Protein AF-A0A449IK09-F1 (afdb_monomer)

Foldseek 3Di:
DDPVVLLVVLCVLQVVVPQPDDLLNSLVSLLVVLVCLLPDDDDLVCLVVLLVVLVSSLVSLVVCLVPPPHDPSSNVSSVLSNQSSVLSNVVSVVDNPSSVVSSCVSVVPDDDDDDDDDDDDPPDPQQCALLNLLVVCCVVCVVVDDPVVSVVLVVLSVLLCVLLPRHRQQPDDLVSLLSSLVVVVVPDQLVVSQVSLVSVVVSQVVCCVVVVHVDDNSPPSGDPPRPDDPAAADDLVLLLLLLVLLVPDDLLDLLSQLLVCCQLQVDDLLQSQQAKLVQFDQDPVRWTWGFRDQPDPPRDDPDRLLTATATDADCQSNDHVVSNVVNSVVQCVVPDPIGGSHPDGSVVSQCCQAVPSSCVSCPVNDDPNHGSSSSSVNVLVLCVVVVPDPQLNCRSNSHDPPDCCCNPPNPGDDNVVNNVSSNVSRVPSD

pLDDT: mean 85.85, std 14.11, range [27.89, 98.06]

Organism: Pseudomonas fragi (NCBI:txid296)

Structure (mmCIF, N/CA/C/O backbone):
data_AF-A0A449IK09-F1
#
_entry.id   AF-A0A449IK09-F1
#
loop_
_atom_site.group_PDB
_atom_site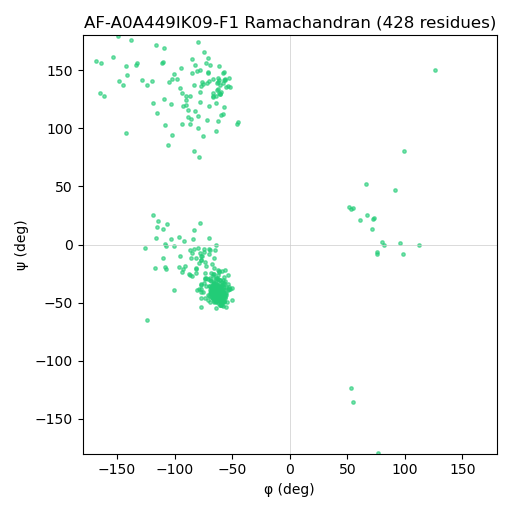.id
_atom_site.type_symbol
_atom_site.label_atom_id
_atom_site.label_alt_id
_atom_site.label_comp_id
_atom_site.label_asym_id
_atom_site.label_entity_id
_atom_site.label_seq_id
_atom_site.pdbx_PDB_ins_code
_atom_site.Cartn_x
_atom_site.Cartn_y
_atom_site.Cartn_z
_atom_site.occupancy
_atom_site.B_iso_or_equiv
_atom_site.auth_seq_id
_atom_site.auth_comp_id
_atom_site.auth_asym_id
_atom_site.auth_atom_id
_atom_site.pdbx_PDB_model_num
ATOM 1 N N . MET A 1 1 ? -5.049 17.012 -58.381 1.00 49.75 1 MET A N 1
ATOM 2 C CA . MET A 1 1 ? -3.719 16.396 -58.557 1.00 49.75 1 MET A CA 1
ATOM 3 C C . MET A 1 1 ? -3.849 14.930 -58.209 1.00 49.75 1 MET A C 1
ATOM 5 O O . MET A 1 1 ? -4.505 14.629 -57.221 1.00 49.75 1 MET A O 1
ATOM 9 N N . ASP A 1 2 ? -3.333 14.057 -59.067 1.00 63.59 2 ASP A N 1
ATOM 10 C CA . ASP A 1 2 ? -3.403 12.601 -58.916 1.00 63.59 2 ASP A CA 1
ATOM 11 C C . ASP A 1 2 ? -2.574 12.143 -57.697 1.00 63.59 2 ASP A C 1
ATOM 13 O O . ASP A 1 2 ? -1.515 12.715 -57.425 1.00 63.59 2 ASP A O 1
ATOM 17 N N . ALA A 1 3 ? -3.037 11.140 -56.945 1.00 62.75 3 ALA A N 1
ATOM 18 C CA . ALA A 1 3 ? -2.349 10.637 -55.746 1.00 62.75 3 ALA A CA 1
ATOM 19 C C . ALA A 1 3 ? -0.928 10.143 -56.079 1.00 62.75 3 ALA A C 1
ATOM 21 O O . ALA A 1 3 ? 0.019 10.380 -55.328 1.00 62.75 3 ALA A O 1
ATOM 22 N N . SER A 1 4 ? -0.757 9.574 -57.278 1.00 69.81 4 SER A N 1
ATOM 23 C CA . SER A 1 4 ? 0.544 9.153 -57.803 1.00 69.81 4 SER A CA 1
ATOM 24 C C . SER A 1 4 ? 1.531 10.314 -57.989 1.00 69.81 4 SER A C 1
ATOM 26 O O . SER A 1 4 ? 2.740 10.107 -57.893 1.00 69.81 4 SER A O 1
ATOM 28 N N . GLN A 1 5 ? 1.046 11.530 -58.255 1.00 73.12 5 GLN A N 1
ATOM 29 C CA . GLN A 1 5 ? 1.897 12.703 -58.462 1.00 73.12 5 GLN A CA 1
ATOM 30 C C . GLN A 1 5 ? 2.433 13.249 -57.129 1.00 73.12 5 GLN A C 1
ATOM 32 O O . GLN A 1 5 ? 3.619 13.555 -57.027 1.00 73.12 5 GLN A O 1
ATOM 37 N N . ARG A 1 6 ? 1.596 13.283 -56.083 1.00 76.31 6 ARG A N 1
ATOM 38 C CA . ARG A 1 6 ? 1.982 13.745 -54.733 1.00 76.31 6 ARG A CA 1
ATOM 39 C C . ARG A 1 6 ? 3.016 12.833 -54.066 1.00 76.31 6 ARG A C 1
ATOM 41 O O . ARG A 1 6 ? 3.939 13.312 -53.402 1.00 76.31 6 ARG A O 1
ATOM 48 N N . LEU A 1 7 ? 2.897 11.520 -54.276 1.00 79.75 7 LEU A N 1
ATOM 49 C CA . LEU A 1 7 ? 3.901 10.553 -53.828 1.00 79.75 7 LEU A CA 1
ATOM 50 C C . LEU A 1 7 ? 5.232 10.772 -54.554 1.00 79.75 7 LEU A C 1
ATOM 52 O O . LEU A 1 7 ? 6.268 10.844 -53.901 1.00 79.75 7 LEU A O 1
ATOM 56 N N . ALA A 1 8 ? 5.214 10.965 -55.877 1.00 76.19 8 ALA A N 1
ATOM 57 C CA . ALA A 1 8 ? 6.423 11.240 -56.657 1.00 76.19 8 ALA A CA 1
ATOM 58 C C . ALA A 1 8 ? 7.124 12.547 -56.236 1.00 76.19 8 ALA A C 1
ATOM 60 O O . ALA A 1 8 ? 8.353 12.601 -56.196 1.00 76.19 8 ALA A O 1
ATOM 61 N N . GLU A 1 9 ? 6.359 13.585 -55.894 1.00 78.81 9 GLU A N 1
ATOM 62 C CA . GLU A 1 9 ? 6.883 14.844 -55.350 1.00 78.81 9 GLU A CA 1
ATOM 63 C C . GLU A 1 9 ? 7.523 14.637 -53.970 1.00 78.81 9 GLU A C 1
ATOM 65 O O . GLU A 1 9 ? 8.634 15.107 -53.739 1.00 78.81 9 GLU A O 1
ATOM 70 N N . THR A 1 10 ? 6.885 13.859 -53.089 1.00 86.06 10 THR A N 1
ATOM 71 C CA . THR A 1 10 ? 7.424 13.546 -51.752 1.00 86.06 10 THR A CA 1
ATOM 72 C C . THR A 1 10 ? 8.692 12.688 -51.837 1.00 86.06 10 THR A C 1
ATOM 74 O O . THR A 1 10 ? 9.649 12.931 -51.108 1.00 86.06 10 THR A O 1
ATOM 77 N N . ILE A 1 11 ? 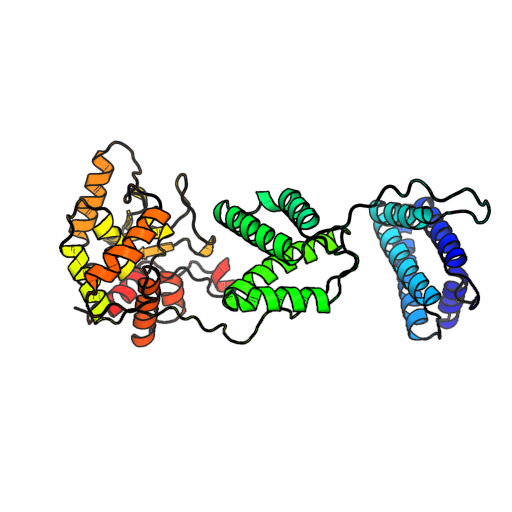8.743 11.718 -52.755 1.00 83.25 11 ILE A N 1
ATOM 78 C CA . ILE A 1 11 ? 9.930 10.881 -52.990 1.00 83.25 11 ILE A CA 1
ATOM 79 C C . ILE A 1 11 ? 11.134 11.755 -53.352 1.00 83.25 11 ILE A C 1
ATOM 81 O O . ILE A 1 11 ? 12.191 11.618 -52.741 1.00 83.25 11 ILE A O 1
ATOM 85 N N . LYS A 1 12 ? 10.957 12.683 -54.299 1.00 83.62 12 LYS A N 1
ATOM 86 C CA . LYS A 1 12 ? 12.019 13.608 -54.719 1.00 83.62 12 LYS A CA 1
ATOM 87 C C . LYS A 1 12 ? 12.395 14.587 -53.612 1.00 83.62 12 LYS A C 1
ATOM 89 O O . LYS A 1 12 ? 13.575 14.803 -53.364 1.00 83.62 12 LYS A O 1
ATOM 94 N N . ALA A 1 13 ? 11.405 15.150 -52.918 1.00 81.75 13 ALA A N 1
ATOM 95 C CA . ALA A 1 13 ? 11.624 16.132 -51.858 1.00 81.75 13 ALA A CA 1
ATOM 96 C C . ALA A 1 13 ? 12.444 15.585 -50.678 1.00 81.75 13 ALA A C 1
ATOM 98 O O . ALA A 1 13 ? 13.090 16.367 -49.990 1.00 81.75 13 ALA A O 1
ATOM 99 N N . PHE A 1 14 ? 12.455 14.266 -50.462 1.00 89.69 14 PHE A N 1
ATOM 100 C CA . PHE A 1 14 ? 13.236 13.597 -49.413 1.00 89.69 14 PHE A CA 1
ATOM 101 C C . PHE A 1 14 ? 14.337 12.674 -49.975 1.00 89.69 14 PHE A C 1
ATOM 103 O O . PHE A 1 14 ? 14.797 11.772 -49.283 1.00 89.69 14 PHE A O 1
ATOM 110 N N . HIS A 1 15 ? 14.761 12.868 -51.231 1.00 86.81 15 HIS A N 1
ATOM 111 C CA . HIS A 1 15 ? 15.845 12.100 -51.874 1.00 86.81 15 HIS A CA 1
ATOM 112 C C . HIS A 1 15 ? 15.670 10.563 -51.832 1.00 86.81 15 HIS A C 1
ATOM 114 O O . HIS A 1 15 ? 16.637 9.796 -51.819 1.00 86.81 15 HIS A O 1
ATOM 120 N N . LEU A 1 16 ? 14.426 10.079 -51.835 1.00 85.88 16 LEU A N 1
ATOM 121 C CA . LEU A 1 16 ? 14.107 8.648 -51.763 1.00 85.88 16 LEU A CA 1
ATOM 122 C C . LEU A 1 16 ? 14.205 7.938 -53.124 1.00 85.88 16 LEU A C 1
ATOM 124 O O . LEU A 1 16 ? 14.213 6.709 -53.178 1.00 85.88 16 LEU A O 1
ATOM 128 N N . ASP A 1 17 ? 14.330 8.686 -54.221 1.00 84.69 17 ASP A N 1
ATOM 129 C CA . ASP A 1 17 ? 14.611 8.188 -55.573 1.00 84.69 17 ASP A CA 1
ATOM 130 C C . ASP A 1 17 ? 16.097 7.873 -55.822 1.00 84.69 17 ASP A C 1
ATOM 132 O O . ASP A 1 17 ? 16.450 7.340 -56.878 1.00 84.69 17 ASP A O 1
ATOM 136 N N . HIS A 1 18 ? 16.970 8.124 -54.840 1.00 82.19 18 HIS A N 1
ATOM 137 C CA . HIS A 1 18 ? 18.403 7.847 -54.906 1.00 82.19 18 HIS A CA 1
ATOM 138 C C . HIS A 1 18 ? 18.789 6.624 -54.051 1.00 82.19 18 HIS A C 1
ATOM 140 O O . HIS A 1 18 ? 19.253 6.771 -52.922 1.00 82.19 18 HIS A O 1
ATOM 146 N N . PRO A 1 19 ? 18.689 5.384 -54.572 1.00 74.44 19 PRO A N 1
ATOM 147 C CA . PRO A 1 19 ? 18.926 4.162 -53.787 1.00 74.44 19 PRO A CA 1
ATOM 148 C C . PRO A 1 19 ? 20.376 3.978 -53.310 1.00 74.44 19 PRO A C 1
ATOM 150 O O . PRO A 1 19 ? 20.648 3.091 -52.504 1.00 74.44 19 PRO A O 1
ATOM 153 N N . LYS A 1 20 ? 21.312 4.782 -53.834 1.00 77.06 20 LYS A N 1
ATOM 154 C CA . LYS A 1 20 ? 22.730 4.794 -53.447 1.00 77.06 20 LYS A CA 1
ATOM 155 C C . LYS A 1 20 ? 23.088 5.934 -52.488 1.00 77.06 20 LYS A C 1
ATOM 157 O O . LYS A 1 20 ? 24.257 6.022 -52.125 1.00 77.06 20 LYS A O 1
ATOM 162 N N . ALA A 1 21 ? 22.131 6.792 -52.126 1.00 75.62 21 ALA A N 1
ATOM 163 C CA . ALA A 1 21 ? 22.376 7.866 -51.176 1.00 75.62 21 ALA A CA 1
ATOM 164 C C . ALA A 1 21 ? 22.816 7.269 -49.837 1.00 75.62 21 ALA A C 1
ATOM 166 O O . ALA A 1 21 ? 22.193 6.343 -49.311 1.00 75.62 21 ALA A O 1
ATOM 167 N N . THR A 1 22 ? 23.921 7.779 -49.317 1.00 77.12 22 THR A N 1
ATOM 168 C CA . THR A 1 22 ? 24.445 7.402 -48.011 1.00 77.12 22 THR A CA 1
ATOM 169 C C . THR A 1 22 ? 23.570 7.989 -46.907 1.00 77.12 22 THR A C 1
ATOM 171 O O . THR A 1 22 ? 22.922 9.023 -47.082 1.00 77.12 22 THR A O 1
ATOM 174 N N . PHE A 1 23 ? 23.592 7.373 -45.723 1.00 75.31 23 PHE A N 1
ATOM 175 C CA . PHE A 1 23 ? 22.933 7.942 -44.547 1.00 75.31 23 PHE A CA 1
ATOM 176 C C . PHE A 1 23 ? 23.374 9.389 -44.259 1.00 75.31 23 PHE A C 1
ATOM 178 O O . PHE A 1 23 ? 22.556 10.196 -43.829 1.00 75.31 23 PHE A O 1
ATOM 185 N N . GLY A 1 24 ? 24.641 9.731 -44.529 1.00 74.75 24 GLY A N 1
ATOM 186 C CA . GLY A 1 24 ? 25.165 11.093 -44.392 1.00 74.75 24 GLY A CA 1
ATOM 187 C C . GLY A 1 24 ? 24.466 12.091 -45.316 1.00 74.75 24 GLY A C 1
ATOM 188 O O . GLY A 1 24 ? 23.948 13.089 -44.833 1.00 74.75 24 GLY A O 1
ATOM 189 N N . GLU A 1 25 ? 24.360 11.781 -46.610 1.00 75.69 25 GLU A N 1
ATOM 190 C CA . GLU A 1 25 ? 23.690 12.642 -47.603 1.00 75.69 25 GLU A CA 1
ATOM 191 C C . GLU A 1 25 ? 22.191 12.804 -47.309 1.00 75.69 25 GLU A C 1
ATOM 193 O O . GLU A 1 25 ? 21.644 13.903 -47.391 1.00 75.69 25 GLU A O 1
ATOM 198 N N . LEU A 1 26 ? 21.519 11.718 -46.911 1.00 80.62 26 LEU A N 1
ATOM 199 C CA . LEU A 1 26 ? 20.115 11.756 -46.496 1.00 80.62 26 LEU A CA 1
ATOM 200 C C . LEU A 1 26 ? 19.928 12.590 -45.221 1.00 80.62 26 LEU A C 1
ATOM 202 O O . LEU A 1 26 ? 18.950 13.320 -45.077 1.00 80.62 26 LEU A O 1
ATOM 206 N N . LYS A 1 27 ? 20.866 12.500 -44.279 1.00 84.94 27 LYS A N 1
ATOM 207 C CA . LYS A 1 27 ? 20.845 13.263 -43.031 1.00 84.94 27 LYS A CA 1
ATOM 208 C C . LYS A 1 27 ? 21.102 14.755 -43.257 1.00 84.94 27 LYS A C 1
ATOM 210 O O . LYS A 1 27 ? 20.377 15.561 -42.682 1.00 84.94 27 LYS A O 1
ATOM 215 N N . GLU A 1 28 ? 22.085 15.113 -44.080 1.00 80.69 28 GLU A N 1
ATOM 216 C CA . GLU A 1 28 ? 22.376 16.503 -44.465 1.00 80.69 28 GLU A CA 1
ATOM 217 C C . GLU A 1 28 ? 21.178 17.143 -45.166 1.00 80.69 28 GLU A C 1
ATOM 219 O O . GLU A 1 28 ? 20.763 18.246 -44.815 1.00 80.69 28 GLU A O 1
ATOM 224 N N . HIS A 1 29 ? 20.556 16.411 -46.092 1.00 85.12 29 HIS A N 1
ATOM 225 C CA . HIS A 1 29 ? 19.336 16.868 -46.749 1.00 85.12 29 HIS A CA 1
ATOM 226 C C . HIS A 1 29 ? 18.191 17.079 -45.753 1.00 85.12 29 HIS A C 1
ATOM 228 O O . HIS A 1 29 ? 17.491 18.088 -45.799 1.00 85.12 29 HIS A O 1
ATOM 234 N N . LEU A 1 30 ? 18.016 16.159 -44.800 1.00 91.31 30 LEU A N 1
ATOM 235 C CA . LEU A 1 30 ? 16.971 16.297 -43.788 1.00 91.31 30 LEU A CA 1
ATOM 236 C C . LEU A 1 30 ? 17.214 17.468 -42.832 1.00 91.31 30 LEU A C 1
ATOM 238 O O . LEU A 1 30 ? 16.255 18.102 -42.391 1.00 91.31 30 LEU A O 1
ATOM 242 N N . LEU A 1 31 ? 18.479 17.736 -42.505 1.00 86.31 31 LEU A N 1
ATOM 243 C CA . LEU A 1 31 ? 18.883 18.892 -41.714 1.00 86.31 31 LEU A CA 1
ATOM 244 C C . LEU A 1 31 ? 18.499 20.185 -42.438 1.00 86.31 31 LEU A C 1
ATOM 246 O O . LEU A 1 31 ? 17.809 21.012 -41.849 1.00 86.31 31 LEU A O 1
ATOM 250 N N . TRP A 1 32 ? 18.830 20.293 -43.729 1.00 88.06 32 TRP A N 1
ATOM 251 C CA . TRP A 1 32 ? 18.432 21.428 -44.563 1.00 88.06 32 TRP A CA 1
ATOM 252 C C . TRP A 1 32 ? 16.906 21.627 -44.582 1.00 88.06 32 TRP A C 1
ATOM 254 O O . TRP A 1 32 ? 16.426 22.735 -44.348 1.00 88.06 32 TRP A O 1
ATOM 264 N N . VAL A 1 33 ? 16.127 20.550 -44.760 1.00 87.75 33 VAL A N 1
ATOM 265 C CA . VAL A 1 33 ? 14.652 20.608 -44.699 1.00 87.75 33 VAL A CA 1
ATOM 266 C C . VAL A 1 33 ? 14.165 21.097 -43.330 1.00 87.75 33 VAL A C 1
ATOM 268 O O . VAL A 1 33 ? 13.247 21.912 -43.247 1.00 87.75 33 VAL A O 1
ATOM 271 N N . ALA A 1 34 ? 14.751 20.610 -42.235 1.00 91.50 34 ALA A N 1
ATOM 272 C CA . ALA A 1 34 ? 14.342 20.999 -40.888 1.00 91.50 34 ALA A CA 1
ATOM 273 C C . ALA A 1 34 ? 14.665 22.474 -40.584 1.00 91.50 34 ALA A C 1
ATOM 275 O O . ALA A 1 34 ? 13.837 23.169 -39.990 1.00 91.50 34 ALA A O 1
ATOM 276 N N . GLU A 1 35 ? 15.831 22.962 -41.009 1.00 86.94 35 GLU A N 1
ATOM 277 C CA . GLU A 1 35 ? 16.248 24.363 -40.884 1.00 86.94 35 GLU A CA 1
ATOM 278 C C . GLU A 1 35 ? 15.368 25.308 -41.711 1.00 86.94 35 GLU A C 1
ATOM 280 O O . GLU A 1 35 ? 14.955 26.362 -41.215 1.00 86.94 35 GLU A O 1
ATOM 285 N N . ASP A 1 36 ? 15.015 24.917 -42.937 1.00 83.75 36 ASP A N 1
ATOM 286 C CA . ASP A 1 36 ? 14.085 25.662 -43.791 1.00 83.75 36 ASP A CA 1
ATOM 287 C C . ASP A 1 36 ? 12.700 25.767 -43.130 1.00 83.75 36 ASP A C 1
ATOM 289 O O . ASP A 1 36 ? 12.154 26.860 -42.956 1.00 83.75 36 ASP A O 1
ATOM 293 N N . LEU A 1 37 ? 12.178 24.656 -42.603 1.00 91.69 37 LEU A N 1
ATOM 294 C CA . LEU A 1 37 ? 10.908 24.638 -41.870 1.00 91.69 37 LEU A CA 1
ATOM 295 C C . LEU A 1 37 ? 10.947 25.453 -40.572 1.00 91.69 37 LEU A C 1
ATOM 297 O O . LEU A 1 37 ? 9.910 25.977 -40.152 1.00 91.69 37 LEU A O 1
ATOM 301 N N . LEU A 1 38 ? 12.110 25.566 -39.919 1.00 90.75 38 LEU A N 1
ATOM 302 C CA . LEU A 1 38 ? 12.291 26.383 -38.717 1.00 90.75 38 LEU A CA 1
ATOM 303 C C . LEU A 1 38 ? 12.393 27.881 -39.037 1.00 90.75 38 LEU A C 1
ATOM 305 O O . LEU A 1 38 ? 11.930 28.708 -38.243 1.00 90.75 38 LEU A O 1
ATOM 309 N N . SER A 1 39 ? 12.989 28.237 -40.170 1.00 86.31 39 SER A N 1
ATOM 310 C CA . SER A 1 39 ? 13.256 29.625 -40.562 1.00 86.31 39 SER A CA 1
ATOM 311 C C . SER A 1 39 ? 12.149 30.247 -41.418 1.00 86.31 39 SER A C 1
ATOM 313 O O . SER A 1 39 ? 11.985 31.467 -41.400 1.00 86.31 39 SER A O 1
ATOM 315 N N . THR A 1 40 ? 11.318 29.436 -42.080 1.00 87.19 40 THR A N 1
ATOM 316 C CA . THR A 1 40 ? 10.214 29.912 -42.927 1.00 87.19 40 THR A CA 1
ATOM 317 C C . THR A 1 40 ? 9.152 30.654 -42.116 1.00 87.19 40 THR A C 1
ATOM 319 O O . THR A 1 40 ? 8.558 30.101 -41.181 1.00 87.19 40 THR A O 1
ATOM 322 N N . ALA A 1 41 ? 8.891 31.910 -42.474 1.00 83.75 41 ALA A N 1
ATOM 323 C CA . ALA A 1 41 ? 7.812 32.709 -41.904 1.00 83.75 41 ALA A CA 1
ATOM 324 C C . ALA A 1 41 ? 6.478 32.403 -42.603 1.00 83.75 41 ALA A C 1
ATOM 326 O O . ALA A 1 41 ? 6.423 32.335 -43.827 1.00 83.75 41 ALA A O 1
ATOM 327 N N . HIS A 1 42 ? 5.407 32.270 -41.819 1.00 86.75 42 HIS A N 1
ATOM 328 C CA . HIS A 1 42 ? 4.056 32.000 -42.317 1.00 86.75 42 HIS A CA 1
ATOM 329 C C . HIS A 1 42 ? 3.106 33.120 -41.915 1.00 86.75 42 HIS A C 1
ATOM 331 O O . HIS A 1 42 ? 3.157 33.616 -40.787 1.00 86.75 42 HIS A O 1
ATOM 337 N N . GLU A 1 43 ? 2.206 33.503 -42.816 1.00 83.81 43 GLU A N 1
ATOM 338 C CA . GLU A 1 43 ? 1.136 34.444 -42.492 1.00 83.81 43 GLU A CA 1
ATOM 339 C C . GLU A 1 43 ? 0.051 33.731 -41.674 1.00 83.81 43 GLU A C 1
ATOM 341 O O . GLU A 1 43 ? -0.315 32.595 -41.975 1.00 83.81 43 GLU A O 1
ATOM 346 N N . VAL A 1 44 ? -0.502 34.396 -40.652 1.00 79.50 44 VAL A N 1
ATOM 347 C CA . VAL A 1 44 ? -1.422 33.782 -39.668 1.00 79.50 44 VAL A CA 1
ATOM 348 C C . VAL A 1 44 ? -2.602 33.049 -40.319 1.00 79.50 44 VAL A C 1
ATOM 350 O O . VAL A 1 44 ? -3.011 31.993 -39.844 1.00 79.50 44 VAL A O 1
ATOM 353 N N . HIS A 1 45 ? -3.138 33.574 -41.423 1.00 83.38 45 HIS A N 1
ATOM 354 C CA . HIS A 1 45 ? -4.283 32.977 -42.115 1.00 83.38 45 HIS A CA 1
ATOM 355 C C . HIS A 1 45 ? -3.926 31.743 -42.962 1.00 83.38 45 HIS A C 1
ATOM 357 O O . HIS A 1 45 ? -4.827 30.998 -43.329 1.00 83.38 45 HIS A O 1
ATOM 363 N N . THR A 1 46 ? -2.638 31.497 -43.221 1.00 83.00 46 THR A N 1
ATOM 364 C CA . THR A 1 46 ? -2.137 30.336 -43.982 1.00 83.00 46 THR A CA 1
ATOM 365 C C . THR A 1 46 ? -1.703 29.172 -43.086 1.00 83.00 46 THR A C 1
ATOM 367 O O . THR A 1 46 ? -1.464 28.074 -43.578 1.00 83.00 46 THR A O 1
ATOM 370 N N . LEU A 1 47 ? -1.623 29.366 -41.759 1.00 82.00 47 LEU A N 1
ATOM 371 C CA . LEU A 1 47 ? -1.117 28.353 -40.816 1.00 82.00 47 LEU A CA 1
ATOM 372 C C . LEU A 1 47 ? -1.884 27.026 -40.883 1.00 82.00 47 LEU A C 1
ATOM 374 O O . LEU A 1 47 ? -1.293 25.964 -40.699 1.00 82.00 47 LEU A O 1
ATOM 378 N N . ARG A 1 48 ? -3.193 27.080 -41.152 1.00 82.69 48 ARG A N 1
ATOM 379 C CA . ARG A 1 48 ? -4.017 25.880 -41.329 1.00 82.69 48 ARG A CA 1
ATOM 380 C C . ARG A 1 48 ? -3.623 25.109 -42.588 1.00 82.69 48 ARG A C 1
ATOM 382 O O . ARG A 1 48 ? -3.418 23.905 -42.503 1.00 82.69 48 ARG A O 1
ATOM 389 N N . ASP A 1 49 ? -3.461 25.808 -43.707 1.00 82.00 49 ASP A N 1
ATOM 390 C CA . ASP A 1 49 ? -3.114 25.200 -44.994 1.00 82.00 49 ASP A CA 1
ATOM 391 C C . ASP A 1 49 ? -1.720 24.552 -44.943 1.00 82.00 49 ASP A C 1
ATOM 393 O O . ASP A 1 49 ? -1.519 23.455 -45.462 1.00 82.00 49 ASP A O 1
ATOM 397 N N . TRP A 1 50 ? -0.769 25.176 -44.239 1.00 87.00 50 TRP A N 1
ATOM 398 C CA . TRP A 1 50 ? 0.550 24.590 -43.974 1.00 87.00 50 TRP A CA 1
ATOM 399 C C . TRP A 1 50 ? 0.492 23.377 -43.040 1.00 87.00 50 TRP A C 1
ATOM 401 O O . TRP A 1 50 ? 1.225 22.410 -43.242 1.00 87.00 50 TRP A O 1
ATOM 411 N N . GLY A 1 51 ? -0.389 23.401 -42.036 1.00 85.88 51 GLY A N 1
ATOM 412 C CA . GLY A 1 51 ? -0.627 22.253 -41.162 1.00 85.88 51 GLY A CA 1
ATOM 413 C C . GLY A 1 51 ? -1.152 21.043 -41.936 1.00 85.88 51 GLY A C 1
ATOM 414 O O . GLY A 1 51 ? -0.612 19.943 -41.786 1.00 85.88 51 GLY A O 1
ATOM 415 N N . ASP A 1 52 ? -2.140 21.272 -42.804 1.00 81.38 52 ASP A N 1
ATOM 416 C CA . ASP A 1 52 ? -2.718 20.256 -43.686 1.00 81.38 52 ASP A CA 1
ATOM 417 C C . ASP A 1 52 ? -1.662 19.730 -44.683 1.00 81.38 52 ASP A C 1
ATOM 419 O O . ASP A 1 52 ? -1.533 18.520 -44.866 1.00 81.38 52 ASP A O 1
ATOM 423 N N . LEU A 1 53 ? -0.815 20.605 -45.246 1.00 85.56 53 LEU A N 1
ATOM 424 C CA . LEU A 1 53 ? 0.286 20.202 -46.131 1.00 85.56 53 LEU A CA 1
ATOM 425 C C . LEU A 1 53 ? 1.310 19.293 -45.430 1.00 85.56 53 LEU A C 1
ATOM 427 O O . LEU A 1 53 ? 1.723 18.280 -45.996 1.00 85.56 53 LEU A O 1
ATOM 431 N N . TYR A 1 54 ? 1.731 19.619 -44.205 1.00 92.62 54 TYR A N 1
ATOM 432 C CA . TYR A 1 54 ? 2.674 18.775 -43.458 1.00 92.62 54 TYR A CA 1
ATOM 433 C C . TYR A 1 54 ? 2.061 17.419 -43.080 1.00 92.62 54 TYR A C 1
ATOM 435 O O . TYR A 1 54 ? 2.774 16.412 -43.026 1.00 92.62 54 TYR A O 1
ATOM 443 N N . GLU A 1 55 ? 0.745 17.367 -42.850 1.00 87.88 55 GLU A N 1
ATOM 444 C CA . GLU A 1 55 ? 0.028 16.110 -42.610 1.00 87.88 55 GLU A CA 1
ATOM 445 C C . GLU A 1 55 ? -0.032 15.239 -43.870 1.00 87.88 55 GLU A C 1
ATOM 447 O O . GLU A 1 55 ? 0.225 14.031 -43.799 1.00 87.88 55 GLU A O 1
ATOM 452 N N . ASP A 1 56 ? -0.290 15.853 -45.027 1.00 84.62 56 ASP A N 1
ATOM 453 C CA . ASP A 1 56 ? -0.261 15.192 -46.333 1.00 84.62 56 ASP A CA 1
ATOM 454 C C . ASP A 1 56 ? 1.136 14.607 -46.612 1.00 84.62 56 ASP A C 1
ATOM 456 O O . ASP A 1 56 ? 1.258 13.429 -46.955 1.00 84.62 56 ASP A O 1
ATOM 460 N N . VAL A 1 57 ? 2.211 15.372 -46.378 1.00 89.38 57 VAL A N 1
ATOM 461 C CA . VAL A 1 57 ? 3.598 14.889 -46.539 1.00 89.38 57 VAL A CA 1
ATOM 462 C C . VAL A 1 57 ? 3.892 13.716 -45.600 1.00 89.38 57 VAL A C 1
ATOM 464 O O . VAL A 1 57 ? 4.467 12.710 -46.017 1.00 89.38 57 VAL A O 1
ATOM 467 N N . LYS A 1 58 ? 3.462 13.788 -44.335 1.00 92.12 58 LYS A N 1
ATOM 468 C CA . LYS A 1 58 ? 3.636 12.693 -43.368 1.00 92.12 58 LYS A CA 1
ATOM 469 C C . LYS A 1 58 ? 2.888 11.425 -43.786 1.00 92.12 58 LYS A C 1
ATOM 471 O O . LYS A 1 58 ? 3.400 10.318 -43.583 1.00 92.12 58 LYS A O 1
ATOM 476 N N . THR A 1 59 ? 1.697 11.586 -44.354 1.00 89.06 59 THR A N 1
ATOM 477 C CA . THR A 1 59 ? 0.878 10.486 -44.875 1.00 89.06 59 THR A CA 1
ATOM 478 C C . THR A 1 59 ? 1.551 9.844 -46.085 1.00 89.06 59 THR A C 1
ATOM 480 O O . THR A 1 59 ? 1.746 8.629 -46.093 1.00 89.06 59 THR A O 1
ATOM 483 N N . ASN A 1 60 ? 2.038 10.655 -47.026 1.00 89.56 60 ASN A N 1
ATOM 484 C CA . ASN A 1 60 ? 2.798 10.189 -48.186 1.00 89.56 60 ASN A CA 1
ATOM 485 C C . ASN A 1 60 ? 4.066 9.429 -47.769 1.00 89.56 60 ASN A C 1
ATOM 487 O O . ASN A 1 60 ? 4.333 8.348 -48.280 1.00 89.56 60 ASN A O 1
ATOM 491 N N . LEU A 1 61 ? 4.825 9.938 -46.792 1.00 92.69 61 LEU A N 1
ATOM 492 C CA . LEU A 1 61 ? 6.003 9.255 -46.242 1.00 92.69 61 LEU A CA 1
ATOM 493 C C . LEU A 1 61 ? 5.651 7.893 -45.619 1.00 92.69 61 LEU A C 1
ATOM 495 O O . LEU A 1 61 ? 6.425 6.941 -45.718 1.00 92.69 61 LEU A O 1
ATOM 499 N N . ALA A 1 62 ? 4.485 7.773 -44.975 1.00 89.44 62 ALA A N 1
ATOM 500 C CA . ALA A 1 62 ? 4.016 6.499 -44.437 1.00 89.44 62 ALA A CA 1
ATOM 501 C C . ALA A 1 62 ? 3.651 5.502 -45.548 1.00 89.44 62 ALA A C 1
ATOM 503 O O . ALA A 1 62 ? 3.980 4.322 -45.433 1.00 89.44 62 ALA A O 1
ATOM 504 N N . GLU A 1 63 ? 3.014 5.975 -46.616 1.00 88.25 63 GLU A N 1
ATOM 505 C CA . GLU A 1 63 ? 2.663 5.161 -47.779 1.00 88.25 63 GLU A CA 1
ATOM 506 C C . GLU A 1 63 ? 3.907 4.719 -48.562 1.00 88.25 63 GLU A C 1
ATOM 508 O O . GLU A 1 63 ? 4.032 3.542 -48.897 1.00 88.25 63 GLU A O 1
ATOM 513 N N . ILE A 1 64 ? 4.885 5.610 -48.755 1.00 89.94 64 ILE A N 1
ATOM 514 C CA . ILE A 1 64 ? 6.184 5.300 -49.371 1.00 89.94 64 ILE A CA 1
ATOM 515 C C . ILE A 1 64 ? 6.906 4.202 -48.581 1.00 89.94 64 ILE A C 1
ATOM 517 O O . ILE A 1 64 ? 7.319 3.202 -49.164 1.00 89.94 64 ILE A O 1
ATOM 521 N N . ALA A 1 65 ? 6.993 4.325 -47.251 1.00 88.94 65 ALA A N 1
ATOM 522 C CA . ALA A 1 65 ? 7.601 3.290 -46.411 1.00 88.94 65 ALA A CA 1
ATOM 523 C C . ALA A 1 65 ? 6.872 1.937 -46.473 1.00 88.94 65 ALA A C 1
ATOM 525 O O . ALA A 1 65 ? 7.490 0.907 -46.212 1.00 88.94 65 ALA A O 1
ATOM 526 N N . ALA A 1 66 ? 5.571 1.933 -46.772 1.00 88.31 66 ALA A N 1
ATOM 527 C CA . ALA A 1 66 ? 4.768 0.717 -46.855 1.00 88.31 66 ALA A CA 1
ATOM 528 C C . ALA A 1 66 ? 4.815 0.049 -48.239 1.00 88.31 66 ALA A C 1
ATOM 530 O O . ALA A 1 66 ? 4.588 -1.156 -48.336 1.00 88.31 66 ALA A O 1
ATOM 531 N N . THR A 1 67 ? 5.074 0.816 -49.301 1.00 87.50 67 THR A N 1
ATOM 532 C CA . THR A 1 67 ? 4.879 0.369 -50.690 1.00 87.50 67 THR A CA 1
ATOM 533 C C . THR A 1 67 ? 6.163 0.310 -51.516 1.00 87.50 67 THR A C 1
ATOM 535 O O . THR A 1 67 ? 6.198 -0.420 -52.508 1.00 87.50 67 THR A O 1
ATOM 538 N N . MET A 1 68 ? 7.232 1.013 -51.121 1.00 86.88 68 MET A N 1
ATOM 539 C CA . MET A 1 68 ? 8.502 1.029 -51.852 1.00 86.88 68 MET A CA 1
ATOM 540 C C . MET A 1 68 ? 9.565 0.103 -51.238 1.00 86.88 68 MET A C 1
ATOM 542 O O . MET A 1 68 ? 9.647 -0.028 -50.016 1.00 86.88 68 MET A O 1
ATOM 546 N N . PRO A 1 69 ? 10.437 -0.506 -52.066 1.00 86.12 69 PRO A N 1
ATOM 547 C CA . PRO A 1 69 ? 11.551 -1.327 -51.598 1.00 86.12 69 PRO A CA 1
ATOM 548 C C . PRO A 1 69 ? 12.726 -0.448 -51.132 1.00 86.12 69 PRO A C 1
ATOM 550 O O . PRO A 1 69 ? 13.723 -0.299 -51.838 1.00 86.12 69 PRO A O 1
ATOM 553 N N . LEU A 1 70 ? 12.590 0.162 -49.954 1.00 87.75 70 LEU A N 1
ATOM 554 C CA . LEU A 1 70 ? 13.611 1.025 -49.355 1.00 87.75 70 LEU A CA 1
ATOM 555 C C . LEU A 1 70 ? 14.708 0.209 -48.654 1.00 87.75 70 LEU A C 1
ATOM 557 O O . LEU A 1 70 ? 14.461 -0.867 -48.108 1.00 87.75 70 LEU A O 1
ATOM 561 N N . ASN A 1 71 ? 15.933 0.736 -48.639 1.00 83.38 71 ASN A N 1
ATOM 562 C CA . ASN A 1 71 ? 17.008 0.185 -47.813 1.00 83.38 71 ASN A CA 1
ATOM 563 C C . ASN A 1 71 ? 16.874 0.640 -46.337 1.00 83.38 71 ASN A C 1
ATOM 565 O O . ASN A 1 71 ? 16.000 1.436 -45.992 1.00 83.38 71 ASN A O 1
ATOM 569 N N . VAL A 1 72 ? 17.718 0.110 -45.444 1.00 80.69 72 VAL A N 1
ATOM 570 C CA . VAL A 1 72 ? 17.649 0.403 -43.996 1.00 80.69 72 VAL A CA 1
ATOM 571 C C . VAL A 1 72 ? 17.813 1.899 -43.707 1.00 80.69 72 VAL A C 1
ATOM 573 O O . VAL A 1 72 ? 17.017 2.459 -42.955 1.00 80.69 72 VAL A O 1
ATOM 576 N N . ASP A 1 73 ? 18.778 2.550 -44.355 1.00 82.56 73 ASP A N 1
ATOM 577 C CA . ASP A 1 73 ? 19.073 3.973 -44.162 1.00 82.56 73 ASP A CA 1
ATOM 578 C C . ASP A 1 73 ? 17.926 4.852 -44.680 1.00 82.56 73 ASP A C 1
ATOM 580 O O . ASP A 1 73 ? 17.553 5.837 -44.048 1.00 82.56 73 ASP A O 1
ATOM 584 N N . GLN A 1 74 ? 17.300 4.462 -45.791 1.00 84.25 74 GLN A N 1
ATOM 585 C CA . GLN A 1 74 ? 16.115 5.123 -46.332 1.00 84.25 74 GLN A CA 1
ATOM 586 C C . GLN A 1 74 ? 14.898 4.941 -45.415 1.00 84.25 74 GLN A C 1
ATOM 588 O O . GLN A 1 74 ? 14.140 5.887 -45.219 1.00 84.25 74 GLN A O 1
ATOM 593 N N . HIS A 1 75 ? 14.711 3.769 -44.798 1.00 85.88 75 HIS A N 1
ATOM 594 C CA . HIS A 1 75 ? 13.654 3.573 -43.801 1.00 85.88 75 HIS A CA 1
ATOM 595 C C . HIS A 1 75 ? 13.861 4.450 -42.560 1.00 85.88 75 HIS A C 1
ATOM 597 O O . HIS A 1 75 ? 12.902 5.044 -42.062 1.00 85.88 75 HIS A O 1
ATOM 603 N N . GLU A 1 76 ? 15.098 4.567 -42.079 1.00 83.44 76 GLU A N 1
ATOM 604 C CA . GLU A 1 76 ? 15.442 5.464 -40.975 1.00 83.44 76 GLU A CA 1
ATOM 605 C C . GLU A 1 76 ? 15.242 6.938 -41.362 1.00 83.44 76 GLU A C 1
ATOM 607 O O . GLU A 1 76 ? 14.624 7.698 -40.614 1.00 83.44 76 GLU A O 1
ATOM 612 N N . HIS A 1 77 ? 15.659 7.329 -42.568 1.00 87.62 77 HIS A N 1
ATOM 613 C CA . HIS A 1 77 ? 15.443 8.670 -43.104 1.00 87.62 77 HIS A CA 1
ATOM 614 C C . HIS A 1 77 ? 13.951 9.022 -43.200 1.00 87.62 77 HIS A C 1
ATOM 616 O O . HIS A 1 77 ? 13.550 10.090 -42.743 1.00 87.62 77 HIS A O 1
ATOM 622 N N . VAL A 1 78 ? 13.098 8.110 -43.684 1.00 87.12 78 VAL A N 1
ATOM 623 C CA . VAL A 1 78 ? 11.637 8.309 -43.718 1.00 87.12 78 VAL A CA 1
ATOM 624 C C . VAL A 1 78 ? 11.055 8.474 -42.312 1.00 87.12 78 VAL A C 1
ATOM 626 O O . VAL A 1 78 ? 10.182 9.317 -42.092 1.00 87.12 78 VAL A O 1
ATOM 629 N N . MET A 1 79 ? 11.525 7.693 -41.334 1.00 88.31 79 MET A N 1
ATOM 630 C CA . MET A 1 79 ? 11.088 7.854 -39.944 1.00 88.31 79 MET A CA 1
ATOM 631 C C . MET A 1 79 ? 11.459 9.231 -39.388 1.00 88.31 79 MET A C 1
ATOM 633 O O . MET A 1 79 ? 10.604 9.888 -38.787 1.00 88.31 79 MET A O 1
ATOM 637 N N . ASN A 1 80 ? 12.690 9.683 -39.625 1.00 86.38 80 ASN A N 1
ATOM 638 C CA . ASN A 1 80 ? 13.162 10.992 -39.180 1.00 86.38 80 ASN A CA 1
ATOM 639 C C . ASN A 1 80 ? 12.418 12.129 -39.901 1.00 86.38 80 ASN A C 1
ATOM 641 O O . ASN A 1 80 ? 11.974 13.073 -39.253 1.00 86.38 80 ASN A O 1
ATOM 645 N N . ALA A 1 81 ? 12.155 12.001 -41.204 1.00 90.19 81 ALA A N 1
ATOM 646 C CA . ALA A 1 81 ? 11.348 12.948 -41.973 1.00 90.19 81 ALA A CA 1
ATOM 647 C C . ALA A 1 81 ? 9.930 13.114 -41.412 1.00 90.19 81 ALA A C 1
ATOM 649 O O . ALA A 1 81 ? 9.445 14.234 -41.249 1.00 90.19 81 ALA A O 1
ATOM 650 N N . LYS A 1 82 ? 9.281 12.017 -41.000 1.00 92.00 82 LYS A N 1
ATOM 651 C CA . LYS A 1 82 ? 7.971 12.081 -40.329 1.00 92.00 82 LYS A CA 1
ATOM 652 C C . LYS A 1 82 ? 8.036 12.797 -38.976 1.00 92.00 82 LYS A C 1
ATOM 654 O O . LYS A 1 82 ? 7.079 13.473 -38.603 1.00 92.00 82 LYS A O 1
ATOM 659 N N . GLN A 1 83 ? 9.135 12.654 -38.233 1.00 89.56 83 GLN A N 1
ATOM 660 C CA . GLN A 1 83 ? 9.340 13.391 -36.981 1.00 89.56 83 GLN A CA 1
ATOM 661 C C . GLN A 1 83 ? 9.546 14.888 -37.235 1.00 89.56 83 GLN A C 1
ATOM 663 O O . GLN A 1 83 ? 8.944 15.693 -36.526 1.00 89.56 83 GLN A O 1
ATOM 668 N N . VAL A 1 84 ? 10.304 15.254 -38.275 1.00 93.00 84 VAL A N 1
ATOM 669 C CA . VAL A 1 84 ? 10.463 16.649 -38.719 1.00 93.00 84 VAL A CA 1
ATOM 670 C C . VAL A 1 84 ? 9.105 17.259 -39.077 1.00 93.00 84 VAL A C 1
ATOM 672 O O . VAL A 1 84 ? 8.802 18.345 -38.595 1.00 93.00 84 VAL A O 1
ATOM 675 N N . MET A 1 85 ? 8.238 16.553 -39.817 1.00 95.94 85 MET A N 1
ATOM 676 C CA . MET A 1 85 ? 6.890 17.057 -40.145 1.00 95.94 85 MET A CA 1
ATOM 677 C C . MET A 1 85 ? 6.022 17.286 -38.897 1.00 95.94 85 MET A C 1
ATOM 679 O O . MET A 1 85 ? 5.386 18.331 -38.771 1.00 95.94 85 MET A O 1
ATOM 683 N N . ASN A 1 86 ? 6.023 16.353 -37.935 1.00 92.38 86 ASN A N 1
ATOM 684 C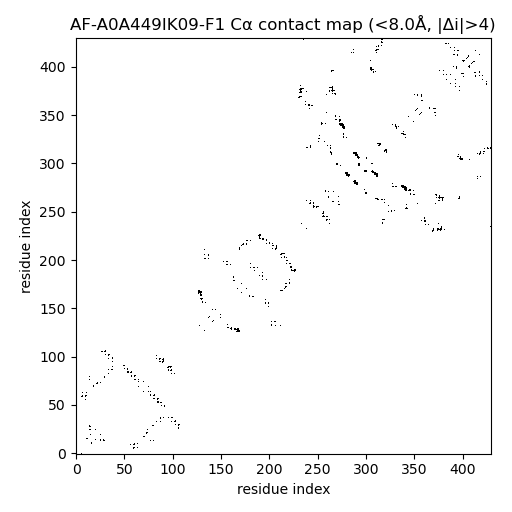 CA . ASN A 1 86 ? 5.288 16.533 -36.673 1.00 92.38 86 ASN A CA 1
ATOM 685 C C . ASN A 1 86 ? 5.821 17.735 -35.870 1.00 92.38 86 ASN A C 1
ATOM 687 O O . ASN A 1 86 ? 5.050 18.496 -35.290 1.00 92.38 86 ASN A O 1
ATOM 691 N N . ALA A 1 87 ? 7.142 17.918 -35.839 1.00 91.00 87 ALA A N 1
ATOM 692 C CA . ALA A 1 87 ? 7.770 19.043 -35.159 1.00 91.00 87 ALA A CA 1
ATOM 693 C C . ALA A 1 87 ? 7.497 20.382 -35.870 1.00 91.00 87 ALA A C 1
ATOM 695 O O . ALA A 1 87 ? 7.283 21.399 -35.211 1.00 91.00 87 ALA A O 1
ATOM 696 N N . ALA A 1 88 ? 7.431 20.383 -37.203 1.00 91.62 88 ALA A N 1
ATOM 697 C CA . ALA A 1 88 ? 7.033 21.544 -37.990 1.00 91.62 88 ALA A CA 1
ATOM 698 C C . ALA A 1 88 ? 5.567 21.938 -37.738 1.00 91.62 88 ALA A C 1
ATOM 700 O O . ALA A 1 88 ? 5.269 23.125 -37.631 1.00 91.62 88 ALA A O 1
ATOM 701 N N . GLN A 1 89 ? 4.660 20.972 -37.545 1.00 90.50 89 GLN A N 1
ATOM 702 C CA . GLN A 1 89 ? 3.280 21.256 -37.126 1.00 90.50 89 GLN A CA 1
ATOM 703 C C . GLN A 1 89 ? 3.208 21.884 -35.727 1.00 90.50 89 GLN A C 1
ATOM 705 O O . GLN A 1 89 ? 2.472 22.851 -35.533 1.00 90.50 89 GLN A O 1
ATOM 710 N N . ALA A 1 90 ? 3.992 21.388 -34.763 1.00 89.19 90 ALA A N 1
ATOM 711 C CA . ALA A 1 90 ? 4.078 21.998 -33.432 1.00 89.19 90 ALA A CA 1
ATOM 712 C C . ALA A 1 90 ? 4.575 23.456 -33.510 1.00 89.19 90 ALA A C 1
ATOM 714 O O . ALA A 1 90 ? 4.016 24.342 -32.858 1.00 89.19 90 ALA A O 1
ATOM 715 N N . ARG A 1 91 ? 5.537 23.738 -34.402 1.00 94.50 91 ARG A N 1
ATOM 716 C CA . ARG A 1 91 ? 6.025 25.101 -34.659 1.00 94.50 91 ARG A CA 1
ATOM 717 C C . ARG A 1 91 ? 4.929 26.030 -35.182 1.00 94.50 91 ARG A C 1
ATOM 719 O O . ARG A 1 91 ? 4.880 27.177 -34.745 1.00 94.50 91 ARG A O 1
ATOM 726 N N . LEU A 1 92 ? 4.034 25.562 -36.060 1.00 89.50 92 LEU A N 1
ATOM 727 C CA . LEU A 1 92 ? 2.893 26.367 -36.536 1.00 89.50 92 LEU A CA 1
ATOM 728 C C . LEU A 1 92 ? 1.945 26.782 -35.396 1.00 89.50 92 LEU A C 1
ATOM 730 O O . LEU A 1 92 ? 1.240 27.780 -35.519 1.00 89.50 92 LEU A O 1
ATOM 734 N N . GLN A 1 93 ? 1.951 26.047 -34.279 1.00 89.56 93 GLN A N 1
ATOM 735 C CA . GLN A 1 93 ? 1.192 26.357 -33.062 1.00 89.56 93 GLN A CA 1
ATOM 736 C C . GLN A 1 93 ? 1.991 27.197 -32.048 1.00 89.56 93 GLN A C 1
ATOM 738 O O . GLN A 1 93 ? 1.495 27.487 -30.961 1.00 89.56 93 GLN A O 1
ATOM 743 N N . GLY A 1 94 ? 3.216 27.602 -32.396 1.00 87.19 94 GLY A N 1
ATOM 744 C CA . GLY A 1 94 ? 4.104 28.403 -31.553 1.00 87.19 94 GLY A CA 1
ATOM 745 C C . GLY A 1 94 ? 5.127 27.603 -30.742 1.00 87.19 94 GLY A C 1
ATOM 746 O O . GLY A 1 94 ? 5.912 28.216 -30.021 1.00 87.19 94 GLY A O 1
ATOM 747 N N . ASP A 1 95 ? 5.170 26.272 -30.864 1.00 90.25 95 ASP A N 1
ATOM 748 C CA . ASP A 1 95 ? 6.156 25.430 -30.177 1.00 90.25 95 ASP A CA 1
ATOM 749 C C . ASP A 1 95 ? 7.278 24.980 -31.124 1.00 90.25 95 ASP A C 1
ATOM 751 O O . ASP A 1 95 ? 7.176 23.979 -31.833 1.00 90.25 95 ASP A O 1
ATOM 755 N N . SER A 1 96 ? 8.381 25.729 -31.140 1.00 88.00 96 SER A N 1
ATOM 756 C CA . SER A 1 96 ? 9.565 25.402 -31.943 1.00 88.00 96 SER A CA 1
ATOM 757 C C . SER A 1 96 ? 10.530 24.427 -31.259 1.00 88.00 96 SER A C 1
ATOM 759 O O . SER A 1 96 ? 11.478 23.968 -31.903 1.00 88.00 96 SER A O 1
ATOM 761 N N . VAL A 1 97 ? 10.312 24.078 -29.983 1.00 87.81 97 VAL A N 1
ATOM 762 C CA . VAL A 1 97 ? 11.249 23.265 -29.189 1.00 87.81 97 VAL A CA 1
ATOM 763 C C . VAL A 1 97 ? 11.506 21.888 -29.816 1.00 87.81 97 VAL A C 1
ATOM 765 O O . VAL A 1 97 ? 12.678 21.507 -29.915 1.00 87.81 97 VAL A O 1
ATOM 768 N N . PRO A 1 98 ? 10.488 21.145 -30.302 1.00 85.19 98 PRO A N 1
ATOM 769 C CA . PRO A 1 98 ? 10.713 19.854 -30.945 1.00 85.19 98 PRO A CA 1
ATOM 770 C C . PRO A 1 98 ? 11.576 19.956 -32.207 1.00 85.19 98 PRO A C 1
ATOM 772 O O . PRO A 1 98 ? 12.450 19.119 -32.415 1.00 85.19 98 PRO A O 1
ATOM 775 N N . LEU A 1 99 ? 11.370 20.991 -33.031 1.00 89.44 99 LEU A N 1
ATOM 776 C CA . LEU A 1 99 ? 12.070 21.137 -34.310 1.00 89.44 99 LEU A CA 1
ATOM 777 C C . LEU A 1 99 ? 13.523 21.588 -34.110 1.00 89.44 99 LEU A C 1
ATOM 779 O O . LEU A 1 99 ? 14.427 21.024 -34.718 1.00 89.44 99 LEU A O 1
ATOM 783 N N . VAL A 1 100 ? 13.761 22.525 -33.183 1.00 87.25 100 VAL A N 1
ATOM 784 C CA . VAL A 1 100 ? 15.116 22.949 -32.780 1.00 87.25 100 VAL A CA 1
ATOM 785 C C . VAL A 1 100 ? 15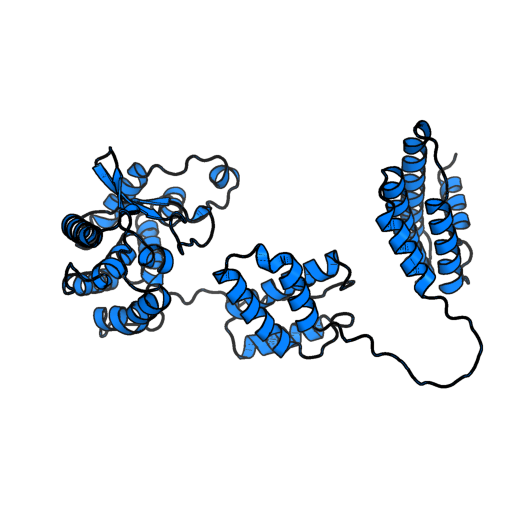.917 21.775 -32.218 1.00 87.25 100 VAL A C 1
ATOM 787 O O . VAL A 1 100 ? 17.113 21.660 -32.478 1.00 87.25 100 VAL A O 1
ATOM 790 N N . LYS A 1 101 ? 15.271 20.890 -31.451 1.00 84.69 101 LYS A N 1
ATOM 791 C CA . LYS A 1 101 ? 15.919 19.683 -30.934 1.00 84.69 101 LYS A CA 1
ATOM 792 C C . LYS A 1 101 ? 16.351 18.751 -32.071 1.00 84.69 101 LYS A C 1
ATOM 794 O O . LYS A 1 101 ? 17.496 18.318 -32.072 1.00 84.69 101 LYS A O 1
ATOM 799 N N . ILE A 1 102 ? 15.472 18.501 -33.046 1.00 84.62 102 ILE A N 1
ATOM 800 C CA . ILE A 1 102 ? 15.790 17.647 -34.200 1.00 84.62 102 ILE A CA 1
ATOM 801 C C . ILE A 1 102 ? 16.952 18.225 -35.015 1.00 84.62 102 ILE A C 1
ATOM 803 O O . ILE A 1 102 ? 17.860 17.478 -35.361 1.00 84.62 102 ILE A O 1
ATOM 807 N N . ILE A 1 103 ? 16.971 19.537 -35.271 1.00 85.94 103 ILE A N 1
ATOM 808 C CA . ILE A 1 103 ? 18.082 20.203 -35.975 1.00 85.94 103 ILE A CA 1
ATOM 809 C C . ILE A 1 103 ? 19.400 19.962 -35.240 1.00 85.94 103 ILE A C 1
ATOM 811 O O . ILE A 1 103 ? 20.336 19.448 -35.836 1.00 85.94 103 ILE A O 1
ATOM 815 N N . ARG A 1 104 ? 19.449 20.193 -33.923 1.00 84.31 104 ARG A N 1
ATOM 816 C CA . ARG A 1 104 ? 20.663 19.964 -33.120 1.00 84.31 104 ARG A CA 1
ATOM 817 C C . ARG A 1 104 ? 21.116 18.501 -33.111 1.00 84.31 104 ARG A C 1
ATOM 819 O O . ARG A 1 104 ? 22.315 18.224 -33.154 1.00 84.31 104 ARG A O 1
ATOM 826 N N . ASP A 1 105 ? 20.172 17.562 -33.069 1.00 82.25 105 ASP A N 1
ATOM 827 C CA . ASP A 1 105 ? 20.453 16.122 -33.133 1.00 82.25 105 ASP A CA 1
ATOM 828 C C . ASP A 1 105 ? 20.984 15.713 -34.530 1.00 82.25 105 ASP A C 1
ATOM 830 O O . ASP A 1 105 ? 21.809 14.798 -34.672 1.00 82.25 105 ASP A O 1
ATOM 834 N N . LEU A 1 106 ? 20.549 16.411 -35.585 1.00 81.31 106 LEU A N 1
ATOM 835 C CA . LEU A 1 106 ? 21.048 16.238 -36.945 1.00 81.31 106 LEU A CA 1
ATOM 836 C C . LEU A 1 106 ? 22.429 16.911 -37.134 1.00 81.31 106 LEU A C 1
ATOM 838 O O . LEU A 1 106 ? 23.352 16.245 -37.594 1.00 81.31 106 LEU A O 1
ATOM 842 N N . GLU A 1 107 ? 22.651 18.142 -36.676 1.00 79.00 107 GLU A N 1
ATOM 843 C CA . GLU A 1 107 ? 23.955 18.838 -36.729 1.00 79.00 107 GLU A CA 1
ATOM 844 C C . GLU A 1 107 ? 25.067 18.075 -35.980 1.00 79.00 107 GLU A C 1
ATOM 846 O O . GLU A 1 107 ? 26.217 18.020 -36.423 1.00 79.00 107 GLU A O 1
ATOM 851 N N . GLY A 1 108 ? 24.724 17.416 -34.867 1.00 63.50 108 GLY A N 1
ATOM 852 C CA . GLY A 1 108 ? 25.664 16.731 -33.975 1.00 63.50 108 GLY A CA 1
ATOM 853 C C . GLY A 1 108 ? 26.435 15.526 -34.545 1.00 63.50 108 GLY A C 1
ATOM 854 O O . GLY A 1 108 ? 27.249 14.965 -33.814 1.00 63.50 108 GLY A O 1
ATOM 855 N N . ASN A 1 109 ? 26.235 15.125 -35.814 1.00 49.97 109 ASN A N 1
ATOM 856 C CA . ASN A 1 109 ? 27.062 14.094 -36.481 1.00 49.97 109 ASN A CA 1
ATOM 857 C C . ASN A 1 109 ? 27.983 14.630 -37.596 1.00 49.97 109 ASN A C 1
ATOM 859 O O . ASN A 1 109 ? 28.529 13.820 -38.349 1.00 49.97 109 ASN A O 1
ATOM 863 N N . HIS A 1 110 ? 28.206 15.940 -37.731 1.00 37.34 110 HIS A N 1
ATOM 864 C CA . HIS A 1 110 ? 29.257 16.429 -38.630 1.00 37.34 110 HIS A CA 1
ATOM 865 C C . HIS A 1 110 ? 30.654 16.226 -38.024 1.00 37.34 110 HIS A C 1
ATOM 867 O O . HIS A 1 110 ? 31.176 17.069 -37.300 1.00 37.34 110 HIS A O 1
ATOM 873 N N . GLY A 1 111 ? 31.287 15.101 -38.356 1.00 30.05 111 GLY A N 1
ATOM 874 C CA . GLY A 1 111 ? 32.744 15.008 -38.425 1.00 30.05 111 GLY A CA 1
ATOM 875 C C . GLY A 1 111 ? 33.165 15.034 -39.899 1.00 30.05 111 GLY A C 1
ATOM 876 O O . GLY A 1 111 ? 32.710 14.164 -40.642 1.00 30.05 111 GLY A O 1
ATOM 877 N N . PRO A 1 112 ? 33.993 15.989 -40.361 1.00 34.22 112 PRO A N 1
ATOM 878 C CA . PRO A 1 112 ? 34.494 15.972 -41.729 1.00 34.22 112 PRO A CA 1
ATOM 879 C C . PRO A 1 112 ? 35.496 14.827 -41.923 1.00 34.22 112 PRO A C 1
ATOM 881 O O . PRO A 1 112 ? 36.320 14.533 -41.054 1.00 34.22 112 PRO A O 1
ATOM 884 N N . MET A 1 113 ? 35.424 14.179 -43.088 1.00 36.75 113 MET A N 1
ATOM 885 C CA . MET A 1 113 ? 36.457 13.263 -43.559 1.00 36.75 113 MET A CA 1
ATOM 886 C C . MET A 1 113 ? 37.798 13.990 -43.695 1.00 36.75 113 MET A C 1
ATOM 888 O O . MET A 1 113 ? 37.889 15.003 -44.381 1.00 36.75 113 MET A O 1
ATOM 892 N N . GLY A 1 114 ? 38.844 13.376 -43.139 1.00 34.66 114 GLY A N 1
ATOM 893 C CA . GLY A 1 114 ? 40.225 13.586 -43.559 1.00 34.66 114 GLY A CA 1
ATOM 894 C C . GLY A 1 114 ? 41.036 14.557 -42.709 1.00 34.66 114 GLY A C 1
ATOM 895 O O . GLY A 1 114 ? 41.302 15.663 -43.144 1.00 34.66 114 GLY A O 1
ATOM 896 N N . GLU A 1 115 ? 41.539 14.086 -41.567 1.00 27.89 115 GLU A N 1
ATOM 897 C CA . GLU A 1 115 ? 42.938 14.301 -41.175 1.00 27.89 115 GLU A CA 1
ATOM 898 C C . GLU A 1 115 ? 43.337 13.294 -40.086 1.00 27.89 115 GLU A C 1
ATOM 900 O O . GLU A 1 115 ? 42.648 13.093 -39.086 1.00 27.89 115 GLU A O 1
ATOM 905 N N . VAL A 1 116 ? 44.442 12.591 -40.326 1.00 45.06 116 VAL A N 1
ATOM 906 C CA . VAL A 1 116 ? 45.014 11.592 -39.420 1.00 45.06 116 VAL A CA 1
ATOM 907 C C . VAL A 1 116 ? 45.782 12.328 -38.327 1.00 45.06 116 VAL A C 1
ATOM 909 O O . VAL A 1 116 ? 46.919 12.729 -38.556 1.00 45.06 116 VAL A O 1
ATOM 912 N N . VAL A 1 117 ? 45.194 12.495 -37.139 1.00 28.66 117 VAL A N 1
ATOM 913 C CA . VAL A 1 117 ? 45.894 13.000 -35.939 1.00 28.66 117 VAL A CA 1
ATOM 914 C C . VAL A 1 117 ? 45.324 12.279 -34.700 1.00 28.66 117 VAL A C 1
ATOM 916 O O . VAL A 1 117 ? 44.130 11.982 -34.666 1.00 28.66 117 VAL A O 1
ATOM 919 N N . PRO A 1 118 ? 46.165 11.840 -33.742 1.00 33.53 118 PRO A N 1
ATOM 920 C CA . PRO A 1 118 ? 46.006 10.536 -33.113 1.00 33.53 118 PRO A CA 1
ATOM 921 C C . PRO A 1 118 ? 44.989 10.509 -31.975 1.00 33.53 118 PRO A C 1
ATOM 923 O O . PRO A 1 118 ? 44.761 11.488 -31.269 1.00 33.53 118 PRO A O 1
ATOM 926 N N . ALA A 1 119 ? 44.444 9.309 -31.773 1.00 38.94 119 ALA A N 1
ATOM 927 C CA . ALA A 1 119 ? 43.596 8.929 -30.658 1.00 38.94 119 ALA A CA 1
ATOM 928 C C . ALA A 1 119 ? 44.162 9.410 -29.317 1.00 38.94 119 ALA A C 1
ATOM 930 O O . ALA A 1 119 ? 45.088 8.813 -28.773 1.00 38.94 119 ALA A O 1
ATOM 931 N N . SER A 1 120 ? 43.583 10.472 -28.767 1.00 39.50 120 SER A N 1
ATOM 932 C CA . SER A 1 120 ? 43.657 10.830 -27.353 1.00 39.50 120 SER A CA 1
ATOM 933 C C . SER A 1 120 ? 42.583 11.872 -27.070 1.00 39.50 120 SER A C 1
ATOM 935 O O . SER A 1 120 ? 42.508 12.872 -27.770 1.00 39.50 120 SER A O 1
ATOM 937 N N . LEU A 1 121 ? 41.794 11.632 -26.018 1.00 30.89 121 LEU A N 1
ATOM 938 C CA . LEU A 1 121 ? 40.685 12.461 -25.511 1.00 30.89 121 LEU A CA 1
ATOM 939 C C . LEU A 1 121 ? 39.288 12.135 -26.064 1.00 30.89 121 LEU A C 1
ATOM 941 O O . LEU A 1 121 ? 38.472 13.011 -26.328 1.00 30.89 121 LEU A O 1
ATOM 945 N N . SER A 1 122 ? 38.947 10.843 -26.071 1.00 33.38 122 SER A N 1
ATOM 946 C CA . SER A 1 122 ? 37.579 10.448 -25.721 1.00 33.38 122 SER A CA 1
ATOM 947 C C . SER A 1 122 ? 37.347 10.833 -24.258 1.00 33.38 122 SER A C 1
ATOM 949 O O . SER A 1 122 ? 37.741 10.100 -23.349 1.00 33.38 122 SER A O 1
ATOM 951 N N . VAL A 1 123 ? 36.710 11.976 -24.007 1.00 33.00 123 VAL A N 1
ATOM 952 C CA . VAL A 1 123 ? 36.016 12.185 -22.734 1.00 33.00 123 VAL A CA 1
ATOM 953 C C . VAL A 1 123 ? 34.917 11.128 -22.694 1.00 33.00 123 VAL A C 1
ATOM 955 O O . VAL A 1 123 ? 33.968 11.175 -23.471 1.00 33.00 123 VAL A O 1
ATOM 958 N N . LEU A 1 124 ? 35.124 10.105 -21.865 1.00 36.78 124 LEU A N 1
ATOM 959 C CA . LEU A 1 124 ? 34.186 9.021 -21.588 1.00 36.78 124 LEU A CA 1
ATOM 960 C C . LEU A 1 124 ? 32.785 9.604 -21.364 1.00 36.78 124 LEU A C 1
ATOM 962 O O . LEU A 1 124 ? 32.512 10.163 -20.303 1.00 36.78 124 LEU A O 1
ATOM 966 N N . ALA A 1 125 ? 31.884 9.464 -22.339 1.00 48.06 125 ALA A N 1
ATOM 967 C CA . ALA A 1 125 ? 30.465 9.594 -22.055 1.00 48.06 125 ALA A CA 1
ATOM 968 C C . ALA A 1 125 ? 30.152 8.548 -20.978 1.00 48.06 125 ALA A C 1
ATOM 970 O O . ALA A 1 125 ? 30.295 7.347 -21.220 1.00 48.06 125 ALA A O 1
ATOM 971 N N . SER A 1 126 ? 29.820 8.998 -19.767 1.00 63.19 126 SER A N 1
ATOM 972 C CA . SER A 1 126 ? 29.548 8.103 -18.648 1.00 63.19 126 SER A CA 1
ATOM 973 C C . SER A 1 126 ? 28.445 7.113 -19.036 1.00 63.19 126 SER A C 1
ATOM 975 O O . SER A 1 126 ? 27.444 7.470 -19.682 1.00 63.19 126 SER A O 1
ATOM 977 N N . SER A 1 127 ? 28.661 5.838 -18.696 1.00 77.81 127 SER A N 1
ATOM 978 C CA . SER A 1 127 ? 27.668 4.784 -18.896 1.00 77.81 127 SER A CA 1
ATOM 979 C C . SER A 1 127 ? 26.356 5.202 -18.231 1.00 77.81 127 SER A C 1
ATOM 981 O O . SER A 1 127 ? 26.350 5.734 -17.120 1.00 77.81 127 SER A O 1
ATOM 983 N N . MET A 1 128 ? 25.225 5.000 -18.913 1.00 89.06 128 MET A N 1
ATOM 984 C CA . MET A 1 128 ? 23.924 5.320 -18.329 1.00 89.06 128 MET A CA 1
ATOM 985 C C . MET A 1 128 ? 23.488 4.157 -17.448 1.00 89.06 128 MET A C 1
ATOM 987 O O . MET A 1 128 ? 22.727 3.289 -17.874 1.00 89.06 128 MET A O 1
ATOM 991 N N . THR A 1 129 ? 24.020 4.095 -16.232 1.00 95.88 129 THR A N 1
ATOM 992 C CA . THR A 1 129 ? 23.711 3.011 -15.297 1.00 95.88 129 THR A CA 1
ATOM 993 C C . THR A 1 129 ? 22.308 3.169 -14.711 1.00 95.88 129 THR A C 1
ATOM 995 O O . THR A 1 129 ? 21.674 4.231 -14.782 1.00 95.88 129 THR A O 1
ATOM 998 N N . PHE A 1 130 ? 21.803 2.103 -14.082 1.00 97.44 130 PHE A N 1
ATOM 999 C CA . PHE A 1 130 ? 20.538 2.195 -13.353 1.00 97.44 130 PHE A CA 1
ATOM 1000 C C . PHE A 1 130 ? 20.622 3.183 -12.187 1.00 97.44 130 PHE A C 1
ATOM 1002 O O . PHE A 1 130 ? 19.651 3.883 -11.911 1.00 97.44 130 PHE A O 1
ATOM 1009 N N . GLU A 1 131 ? 21.777 3.276 -11.525 1.00 96.81 131 GLU A N 1
ATOM 1010 C CA . GLU A 1 131 ? 21.988 4.227 -10.437 1.00 96.81 131 GLU A CA 1
ATOM 1011 C C . GLU A 1 131 ? 21.788 5.664 -10.920 1.00 96.81 131 GLU A C 1
ATOM 1013 O O . GLU A 1 131 ? 20.959 6.376 -10.348 1.00 96.81 131 GLU A O 1
ATOM 1018 N N . THR A 1 132 ? 22.429 6.043 -12.030 1.00 93.06 132 THR A N 1
ATOM 1019 C CA . THR A 1 132 ? 22.274 7.367 -12.644 1.00 93.06 132 THR A CA 1
ATOM 1020 C C . THR A 1 132 ? 20.817 7.654 -13.007 1.00 93.06 132 THR A C 1
ATOM 1022 O O . THR A 1 132 ? 20.263 8.658 -12.558 1.00 93.06 132 THR A O 1
ATOM 1025 N N . LEU A 1 133 ? 20.153 6.756 -13.749 1.00 93.62 133 LEU A N 1
ATOM 1026 C CA . LEU A 1 133 ? 18.751 6.951 -14.147 1.00 93.62 133 LEU A CA 1
ATOM 1027 C C . LEU A 1 133 ? 17.808 7.049 -12.950 1.00 93.62 133 LEU A C 1
ATOM 1029 O O . LEU A 1 133 ? 16.903 7.879 -12.924 1.00 93.62 133 LEU A O 1
ATOM 1033 N N . SER A 1 134 ? 18.008 6.193 -11.951 1.00 96.69 134 SER A N 1
ATOM 1034 C CA . SER A 1 134 ? 17.161 6.160 -10.764 1.00 96.69 134 SER A CA 1
ATOM 1035 C C . SER A 1 134 ? 17.349 7.399 -9.883 1.00 96.69 134 SER A C 1
ATOM 1037 O O . SER A 1 134 ? 16.389 7.834 -9.245 1.00 96.69 134 SER A O 1
ATOM 1039 N N . GLY A 1 135 ? 18.550 7.989 -9.876 1.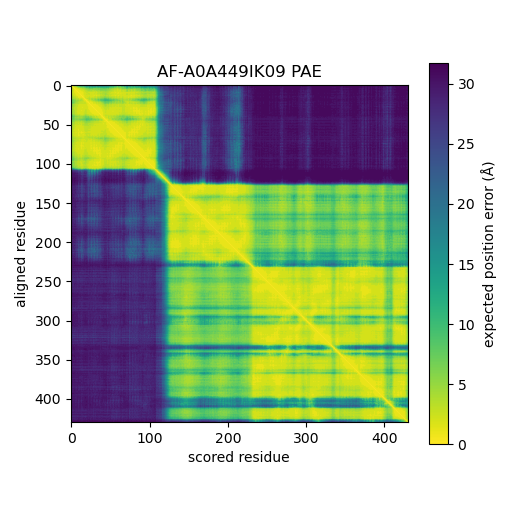00 93.81 135 GLY A N 1
ATOM 1040 C CA . GLY A 1 135 ? 18.842 9.268 -9.236 1.00 93.81 135 GLY A CA 1
ATOM 1041 C C . GLY A 1 135 ? 18.113 10.423 -9.917 1.00 93.81 135 GLY A C 1
ATOM 1042 O O . GLY A 1 135 ? 17.408 11.170 -9.241 1.00 93.81 135 GLY A O 1
ATOM 1043 N N . LEU A 1 136 ? 18.196 10.511 -11.250 1.00 87.62 136 LEU A N 1
ATOM 1044 C CA . LEU A 1 136 ? 17.481 11.526 -12.033 1.00 87.62 136 LEU A CA 1
ATOM 1045 C C . LEU A 1 136 ? 15.958 11.401 -11.871 1.00 87.62 136 LEU A C 1
ATOM 1047 O O . LEU A 1 136 ? 15.282 12.383 -11.573 1.00 87.62 136 LEU A O 1
ATOM 1051 N N . TYR A 1 137 ? 15.431 10.177 -11.943 1.00 92.31 137 TYR A N 1
ATOM 1052 C CA . TYR A 1 137 ? 14.017 9.895 -11.689 1.00 92.31 137 TYR A CA 1
ATOM 1053 C C . TYR A 1 137 ? 13.567 10.374 -10.301 1.00 92.31 137 TYR A C 1
ATOM 1055 O O . TYR A 1 137 ? 12.468 10.902 -10.145 1.00 92.31 137 TYR A O 1
ATOM 1063 N N . LEU A 1 138 ? 14.388 10.171 -9.265 1.00 92.00 138 LEU A N 1
ATOM 1064 C CA . LEU A 1 138 ? 14.060 10.615 -7.909 1.00 92.00 138 LEU A CA 1
ATOM 1065 C C . LEU A 1 138 ? 14.186 12.130 -7.732 1.00 92.00 138 LEU A C 1
ATOM 1067 O O . LEU A 1 138 ? 13.456 12.675 -6.906 1.00 92.00 138 LEU A O 1
ATOM 1071 N N . ALA A 1 139 ? 15.071 12.796 -8.472 1.00 87.56 139 ALA A N 1
ATOM 1072 C CA . ALA A 1 139 ? 15.152 14.253 -8.482 1.00 87.56 139 ALA A CA 1
ATOM 1073 C C . ALA A 1 139 ? 13.891 14.878 -9.103 1.00 87.56 139 ALA A C 1
ATOM 1075 O O . ALA A 1 139 ? 13.374 15.848 -8.562 1.00 87.56 139 ALA A O 1
ATOM 1076 N N . ASP A 1 140 ? 13.361 14.273 -10.170 1.00 81.75 140 ASP A N 1
ATOM 1077 C CA . ASP A 1 140 ? 12.144 14.738 -10.847 1.00 81.75 140 ASP A CA 1
ATOM 1078 C C . ASP A 1 140 ? 10.857 14.367 -10.078 1.00 81.75 140 ASP A C 1
ATOM 1080 O O . ASP A 1 140 ? 10.043 15.217 -9.726 1.00 81.75 140 ASP A O 1
ATOM 1084 N N . ARG A 1 141 ? 10.684 13.076 -9.752 1.00 87.06 141 ARG A N 1
ATOM 1085 C CA . ARG A 1 141 ? 9.416 12.498 -9.248 1.00 87.06 141 ARG A CA 1
ATOM 1086 C C . ARG A 1 141 ? 9.431 12.109 -7.772 1.00 87.06 141 ARG A C 1
ATOM 1088 O O . ARG A 1 141 ? 8.469 11.525 -7.266 1.00 87.06 141 ARG A O 1
ATOM 1095 N N . GLY A 1 142 ? 10.543 12.312 -7.067 1.00 80.62 142 GLY A N 1
ATOM 1096 C CA . GLY A 1 142 ? 10.687 11.863 -5.679 1.00 80.62 142 GLY A CA 1
ATOM 1097 C C . GLY A 1 142 ? 9.778 12.614 -4.709 1.00 80.62 142 GLY A C 1
ATOM 1098 O O . GLY A 1 142 ? 9.250 12.003 -3.780 1.00 80.62 142 GLY A O 1
ATOM 1099 N N . GLN A 1 143 ? 9.576 13.909 -4.955 1.00 84.69 143 GLN A N 1
ATOM 1100 C CA . GLN A 1 143 ? 8.742 14.808 -4.149 1.00 84.69 143 GLN A CA 1
ATOM 1101 C C . GLN A 1 143 ? 7.247 14.461 -4.187 1.00 84.69 143 GLN A C 1
ATOM 1103 O O . GLN A 1 143 ? 6.549 14.655 -3.195 1.00 84.69 143 GLN A O 1
ATOM 1108 N N . ASP A 1 144 ? 6.778 13.841 -5.272 1.00 86.62 144 ASP A N 1
ATOM 1109 C CA . ASP A 1 144 ? 5.378 13.427 -5.427 1.00 86.62 144 ASP A CA 1
ATOM 1110 C C . ASP A 1 144 ? 5.034 12.166 -4.612 1.00 86.62 144 ASP A C 1
ATOM 1112 O O . ASP A 1 144 ? 3.873 11.757 -4.508 1.00 86.62 144 ASP A O 1
ATOM 1116 N N . GLN A 1 145 ? 6.041 11.490 -4.047 1.00 83.25 145 GLN A N 1
ATOM 1117 C CA . GLN A 1 145 ? 5.853 10.256 -3.293 1.00 83.25 145 GLN A CA 1
ATOM 1118 C C . GLN A 1 145 ? 5.752 10.525 -1.793 1.00 83.25 145 GLN A C 1
ATOM 1120 O O . GLN A 1 145 ? 6.610 11.165 -1.191 1.00 83.25 145 GLN A O 1
ATOM 1125 N N . LYS A 1 146 ? 4.770 9.887 -1.141 1.00 83.69 146 LYS A N 1
ATOM 1126 C CA . LYS A 1 146 ? 4.701 9.835 0.329 1.00 83.69 146 LYS A CA 1
ATOM 1127 C C . LYS A 1 146 ? 6.025 9.333 0.914 1.00 83.69 146 LYS A C 1
ATOM 1129 O O . LYS A 1 146 ? 6.600 8.370 0.400 1.00 83.69 146 LYS A O 1
ATOM 1134 N N . SER A 1 147 ? 6.448 9.874 2.056 1.00 85.12 147 SER A N 1
ATOM 1135 C CA . SER A 1 147 ? 7.743 9.577 2.695 1.00 85.12 147 SER A CA 1
ATOM 1136 C C . SER A 1 147 ? 8.031 8.080 2.884 1.00 85.12 147 SER A C 1
ATOM 1138 O O . SER A 1 147 ? 9.162 7.629 2.703 1.00 85.12 147 SER A O 1
ATOM 1140 N N . SER A 1 148 ? 7.017 7.280 3.227 1.00 79.19 148 SER A N 1
ATOM 1141 C CA . SER A 1 148 ? 7.136 5.819 3.355 1.00 79.19 148 SER A CA 1
ATOM 1142 C C . SER A 1 148 ? 7.385 5.127 2.010 1.00 79.19 148 SER A C 1
ATOM 1144 O O . SER A 1 148 ? 8.227 4.233 1.921 1.00 79.19 148 SER A O 1
ATOM 1146 N N . THR A 1 149 ? 6.700 5.582 0.960 1.00 85.00 149 THR A N 1
ATOM 1147 C CA . THR A 1 149 ? 6.855 5.082 -0.411 1.00 85.00 149 THR A CA 1
ATOM 1148 C C . THR A 1 149 ? 8.207 5.490 -0.976 1.00 85.00 149 THR A C 1
ATOM 1150 O O . THR A 1 149 ? 8.888 4.652 -1.554 1.00 85.00 149 THR A O 1
ATOM 1153 N N . LEU A 1 150 ? 8.653 6.726 -0.735 1.00 89.31 150 LEU A N 1
ATOM 1154 C CA . LEU A 1 150 ? 9.965 7.204 -1.163 1.00 89.31 150 LEU A CA 1
ATOM 1155 C C . LEU A 1 150 ? 11.102 6.391 -0.527 1.00 89.31 150 LEU A C 1
ATOM 1157 O O . LEU A 1 150 ? 12.015 5.959 -1.229 1.00 89.31 150 LEU A O 1
ATOM 1161 N N . LYS A 1 151 ? 11.032 6.122 0.787 1.00 87.94 151 LYS A N 1
ATOM 1162 C CA . LYS A 1 151 ? 11.998 5.251 1.487 1.00 87.94 151 LYS A CA 1
ATOM 1163 C C . LYS A 1 151 ? 12.052 3.854 0.861 1.00 87.94 151 LYS A C 1
ATOM 1165 O O . LYS A 1 151 ? 13.134 3.322 0.626 1.00 87.94 151 LYS A O 1
ATOM 1170 N N . GLU A 1 152 ? 10.894 3.272 0.558 1.00 89.38 152 GLU A N 1
ATOM 1171 C CA . GLU A 1 152 ? 10.802 1.969 -0.103 1.00 89.38 152 GLU A CA 1
ATOM 1172 C C . GLU A 1 152 ? 11.346 1.998 -1.541 1.00 89.38 152 GLU A C 1
ATOM 1174 O O . GLU A 1 152 ? 12.062 1.079 -1.939 1.00 89.38 152 GLU A O 1
ATOM 1179 N N . THR A 1 153 ? 11.035 3.044 -2.312 1.00 92.50 153 THR A N 1
ATOM 1180 C CA . THR A 1 153 ? 11.536 3.256 -3.675 1.00 92.50 153 THR A CA 1
ATOM 1181 C C . THR A 1 153 ? 13.061 3.344 -3.674 1.00 92.50 153 THR A C 1
ATOM 1183 O O . THR A 1 153 ? 13.691 2.598 -4.416 1.00 92.50 153 THR A O 1
ATOM 1186 N N . LYS A 1 154 ? 13.662 4.150 -2.784 1.00 94.56 154 LYS A N 1
ATOM 1187 C CA . LYS A 1 154 ? 15.125 4.258 -2.627 1.00 94.56 154 LYS A CA 1
ATOM 1188 C C . LYS A 1 154 ? 15.775 2.906 -2.319 1.00 94.56 154 LYS A C 1
ATOM 1190 O O . LYS A 1 154 ? 16.762 2.547 -2.953 1.00 94.56 154 LYS A O 1
ATOM 1195 N N . LEU A 1 155 ? 15.188 2.120 -1.411 1.00 94.12 155 LEU A N 1
ATOM 1196 C CA . LEU A 1 155 ? 15.677 0.770 -1.105 1.00 94.12 155 LEU A CA 1
ATOM 1197 C C . LEU A 1 155 ? 15.608 -0.154 -2.331 1.00 94.12 155 LEU A C 1
ATOM 1199 O O . LEU A 1 155 ? 16.560 -0.873 -2.621 1.00 94.12 155 LEU A O 1
ATOM 1203 N N . CYS A 1 156 ? 14.486 -0.137 -3.056 1.00 95.81 156 CYS A N 1
ATOM 1204 C CA . CYS A 1 156 ? 14.325 -0.932 -4.273 1.00 95.81 156 CYS A CA 1
ATOM 1205 C C . CYS A 1 156 ? 15.332 -0.518 -5.350 1.00 95.81 156 CYS A C 1
ATOM 1207 O O . CYS A 1 156 ? 15.897 -1.389 -6.005 1.00 95.81 156 CYS A O 1
ATOM 1209 N N . HIS A 1 157 ? 15.571 0.787 -5.509 1.00 97.62 157 HIS A N 1
ATOM 1210 C CA . HIS A 1 157 ? 16.546 1.304 -6.460 1.00 97.62 157 HIS A CA 1
ATOM 1211 C C . HIS A 1 157 ? 17.957 0.840 -6.110 1.00 97.62 157 HIS A C 1
ATOM 1213 O O . HIS A 1 157 ? 18.613 0.287 -6.976 1.00 97.62 157 HIS A O 1
ATOM 1219 N N . GLY A 1 158 ? 18.374 0.923 -4.841 1.00 95.69 158 GLY A N 1
ATOM 1220 C CA . GLY A 1 158 ? 19.682 0.412 -4.416 1.00 95.69 158 GLY A CA 1
ATOM 1221 C C . GLY A 1 158 ? 19.872 -1.083 -4.706 1.00 95.69 158 GLY A C 1
ATOM 1222 O O . GLY A 1 158 ? 20.925 -1.493 -5.188 1.00 95.69 158 GLY A O 1
ATOM 1223 N N . VAL A 1 159 ? 18.835 -1.905 -4.496 1.00 96.69 159 VAL A N 1
ATOM 1224 C CA . VAL A 1 159 ? 18.880 -3.334 -4.861 1.00 96.69 159 VAL A CA 1
ATOM 1225 C C . VAL A 1 159 ? 19.023 -3.523 -6.374 1.00 96.69 159 VAL A C 1
ATOM 1227 O O . VAL A 1 159 ? 19.791 -4.377 -6.804 1.00 96.69 159 VAL A O 1
ATOM 1230 N N . LEU A 1 160 ? 18.290 -2.754 -7.181 1.00 97.62 160 LEU A N 1
ATOM 1231 C CA . LEU A 1 160 ? 18.359 -2.827 -8.643 1.00 97.62 160 LEU A CA 1
ATOM 1232 C C . LEU A 1 160 ? 19.712 -2.339 -9.178 1.00 97.62 160 LEU A C 1
ATOM 1234 O O . LEU A 1 160 ? 20.285 -3.021 -10.024 1.00 97.62 160 LEU A O 1
ATOM 1238 N N . SER A 1 161 ? 20.251 -1.239 -8.643 1.00 96.62 161 SER A N 1
ATOM 1239 C CA . SER A 1 161 ? 21.590 -0.733 -8.968 1.00 96.62 161 SER A CA 1
ATOM 1240 C C . SER A 1 161 ? 22.645 -1.797 -8.697 1.00 96.62 161 SER A C 1
ATOM 1242 O O . SER A 1 161 ? 23.416 -2.125 -9.586 1.00 96.62 161 SER A O 1
ATOM 1244 N N . ALA A 1 162 ? 22.612 -2.439 -7.526 1.00 95.12 162 ALA A N 1
ATOM 1245 C CA . ALA A 1 162 ? 23.555 -3.508 -7.196 1.00 95.12 162 ALA A CA 1
ATOM 1246 C C . ALA A 1 162 ? 23.432 -4.742 -8.114 1.00 95.12 162 ALA A C 1
ATOM 1248 O O . ALA A 1 162 ? 24.403 -5.463 -8.313 1.00 95.12 162 ALA A O 1
ATOM 1249 N N . GLN A 1 163 ? 22.242 -5.024 -8.657 1.00 94.88 163 GLN A N 1
ATOM 1250 C CA . GLN A 1 163 ? 22.027 -6.175 -9.543 1.00 94.88 163 GLN A CA 1
ATOM 1251 C C . GLN A 1 163 ? 22.365 -5.913 -11.011 1.00 94.88 163 GLN A C 1
ATOM 1253 O O . GLN A 1 163 ? 22.645 -6.873 -11.738 1.00 94.88 163 GLN A O 1
ATOM 1258 N N . LEU A 1 164 ? 22.276 -4.658 -11.450 1.00 95.12 164 LEU A N 1
ATOM 1259 C CA . LEU A 1 164 ? 22.610 -4.231 -12.809 1.00 95.12 164 LEU A CA 1
ATOM 1260 C C . LEU A 1 164 ? 24.059 -3.734 -12.914 1.00 95.12 164 LEU A C 1
ATOM 1262 O O . LEU A 1 164 ? 24.635 -3.822 -13.993 1.00 95.12 164 LEU A O 1
ATOM 1266 N N . GLY A 1 165 ? 24.654 -3.287 -11.805 1.00 93.25 165 GLY A N 1
ATOM 1267 C CA . GLY A 1 165 ? 26.029 -2.799 -11.741 1.00 93.25 165 GLY A CA 1
ATOM 1268 C C . GLY A 1 165 ? 26.286 -1.685 -12.754 1.00 93.25 165 GLY A C 1
ATOM 1269 O O . GLY A 1 165 ? 25.444 -0.808 -12.957 1.00 93.25 165 GLY A O 1
ATOM 1270 N N . ASP A 1 166 ? 27.422 -1.786 -13.437 1.00 92.94 166 ASP A N 1
ATOM 1271 C CA . ASP A 1 166 ? 27.892 -0.807 -14.424 1.00 92.94 166 ASP A CA 1
ATOM 1272 C C . ASP A 1 166 ? 27.288 -0.996 -15.826 1.00 92.94 166 ASP A C 1
ATOM 1274 O O . ASP A 1 166 ? 27.770 -0.406 -16.796 1.00 92.94 166 ASP A O 1
ATOM 1278 N N . LEU A 1 167 ? 26.243 -1.823 -15.964 1.00 92.19 167 LEU A N 1
ATOM 1279 C CA . LEU A 1 167 ? 25.573 -2.041 -17.243 1.00 92.19 167 LEU A CA 1
ATOM 1280 C C . LEU A 1 167 ? 25.071 -0.707 -17.816 1.00 92.19 167 LEU A C 1
ATOM 1282 O O . LEU A 1 167 ? 24.197 -0.060 -17.235 1.00 92.19 167 LEU A O 1
ATOM 1286 N N . ASP A 1 168 ? 25.576 -0.336 -18.995 1.00 91.44 168 ASP A N 1
ATOM 1287 C CA . ASP A 1 168 ? 25.081 0.820 -19.740 1.00 91.44 168 ASP A CA 1
ATOM 1288 C C . ASP A 1 168 ? 23.696 0.517 -20.319 1.00 91.44 168 ASP A C 1
ATOM 1290 O O . ASP A 1 168 ? 23.533 -0.223 -21.296 1.00 91.44 168 ASP A O 1
ATOM 1294 N N . LEU A 1 169 ? 22.673 1.124 -19.724 1.00 92.81 169 LEU A N 1
ATOM 1295 C CA . LEU A 1 169 ? 21.286 0.910 -20.102 1.00 92.81 169 LEU A CA 1
ATOM 1296 C C . LEU A 1 169 ? 20.936 1.509 -21.463 1.00 92.81 169 LEU A C 1
ATOM 1298 O O . LEU A 1 169 ? 19.888 1.172 -22.001 1.00 92.81 169 LEU A O 1
ATOM 1302 N N . ARG A 1 170 ? 21.802 2.296 -22.108 1.00 83.94 170 ARG A N 1
ATOM 1303 C CA . ARG A 1 170 ? 21.598 2.635 -23.530 1.00 83.94 170 ARG A CA 1
ATOM 1304 C C . ARG A 1 170 ? 21.789 1.427 -24.452 1.00 83.94 170 ARG A C 1
ATOM 1306 O O . ARG A 1 170 ? 21.220 1.395 -25.538 1.00 83.94 170 ARG A O 1
ATOM 1313 N N . LYS A 1 171 ? 22.559 0.425 -24.012 1.00 86.62 171 LYS A N 1
ATOM 1314 C CA . LYS A 1 171 ? 22.952 -0.759 -24.797 1.00 86.62 171 LYS A CA 1
ATOM 1315 C C . LYS A 1 171 ? 22.405 -2.075 -24.236 1.00 86.62 171 LYS A C 1
ATOM 1317 O O . LYS A 1 171 ? 22.745 -3.138 -24.746 1.00 86.62 171 LYS A O 1
ATOM 1322 N N . HIS A 1 172 ? 21.566 -2.019 -23.200 1.00 90.50 172 HIS A N 1
ATOM 1323 C CA . HIS A 1 172 ? 21.014 -3.221 -22.577 1.00 90.50 172 HIS A CA 1
ATOM 1324 C C . HIS A 1 172 ? 20.164 -4.052 -23.545 1.00 90.50 172 HIS A C 1
ATOM 1326 O O . HIS A 1 172 ? 19.530 -3.544 -24.472 1.00 90.50 172 HIS A O 1
ATOM 1332 N N . SER A 1 173 ? 20.094 -5.346 -23.263 1.00 89.94 173 SER A N 1
ATOM 1333 C CA . SER A 1 173 ? 19.278 -6.319 -23.973 1.00 89.94 173 SER A CA 1
ATOM 1334 C C . SER A 1 173 ? 18.201 -6.918 -23.066 1.00 89.94 173 SER A C 1
ATOM 1336 O O . SER A 1 173 ? 18.185 -6.755 -21.842 1.00 89.94 173 SER A O 1
ATOM 1338 N N . ARG A 1 174 ? 17.295 -7.697 -23.665 1.00 93.69 174 ARG A N 1
ATOM 1339 C CA . ARG A 1 174 ? 16.349 -8.521 -22.904 1.00 93.69 174 ARG A CA 1
ATOM 1340 C C . ARG A 1 174 ? 17.061 -9.564 -22.035 1.00 93.69 174 ARG A C 1
ATOM 1342 O O . ARG A 1 174 ? 16.573 -9.857 -20.944 1.00 93.69 174 ARG A O 1
ATOM 1349 N N . ALA A 1 175 ? 18.175 -10.122 -22.509 1.00 94.69 175 ALA A N 1
ATOM 1350 C CA . ALA A 1 175 ? 18.917 -11.157 -21.796 1.00 94.69 175 ALA A CA 1
ATOM 1351 C C . ALA A 1 175 ? 19.487 -10.624 -20.474 1.00 94.69 175 ALA A C 1
ATOM 1353 O O . ALA A 1 175 ? 19.355 -11.291 -19.449 1.00 94.69 175 ALA A O 1
ATOM 1354 N N . ASP A 1 176 ? 19.993 -9.387 -20.465 1.00 94.75 176 ASP A N 1
ATOM 1355 C CA . ASP A 1 176 ? 20.529 -8.742 -19.258 1.00 94.75 176 ASP A CA 1
ATOM 1356 C C . ASP A 1 176 ? 19.466 -8.615 -18.159 1.00 94.75 176 ASP A C 1
ATOM 1358 O O . ASP A 1 176 ? 19.696 -8.952 -16.993 1.00 94.75 176 ASP A O 1
ATOM 1362 N N . LEU A 1 177 ? 18.259 -8.184 -18.540 1.00 97.12 177 LEU A N 1
ATOM 1363 C CA . LEU A 1 177 ? 17.146 -8.010 -17.606 1.00 97.12 177 LEU A CA 1
ATOM 1364 C C . LEU A 1 177 ? 16.595 -9.347 -17.097 1.00 97.12 177 LEU A C 1
ATOM 1366 O O . LEU A 1 177 ? 16.203 -9.447 -15.933 1.00 97.12 177 LEU A O 1
ATOM 1370 N N . VAL A 1 178 ? 16.568 -10.378 -17.949 1.00 96.44 178 VAL A N 1
ATOM 1371 C CA . VAL A 1 178 ? 16.191 -11.743 -17.549 1.00 96.44 178 VAL A CA 1
ATOM 1372 C C . VAL A 1 178 ? 17.212 -12.309 -16.564 1.00 96.44 178 VAL A C 1
ATOM 1374 O O . VAL A 1 178 ? 16.815 -12.790 -15.505 1.00 96.44 178 VAL A O 1
ATOM 1377 N N . ALA A 1 179 ? 18.509 -12.162 -16.842 1.00 96.38 179 ALA A N 1
ATOM 1378 C CA . ALA A 1 179 ? 19.569 -12.609 -15.945 1.00 96.38 179 ALA A CA 1
ATOM 1379 C C . ALA A 1 179 ? 19.493 -11.905 -14.579 1.00 96.38 179 ALA A C 1
ATOM 1381 O O . ALA A 1 179 ? 19.603 -12.550 -13.536 1.00 96.38 179 ALA A O 1
ATOM 1382 N N . MET A 1 180 ? 19.238 -10.593 -14.563 1.00 97.44 180 MET A N 1
ATOM 1383 C CA . MET A 1 180 ? 19.017 -9.835 -13.327 1.00 97.44 180 MET A CA 1
ATOM 1384 C C . MET A 1 180 ? 17.782 -10.325 -12.554 1.00 97.44 180 MET A C 1
ATOM 1386 O O . MET A 1 180 ? 17.866 -10.544 -11.343 1.00 97.44 180 MET A O 1
ATOM 1390 N N . ARG A 1 181 ? 16.650 -10.561 -13.231 1.00 97.06 181 ARG A N 1
ATOM 1391 C CA . ARG A 1 181 ? 15.454 -11.137 -12.596 1.00 97.06 181 ARG A CA 1
ATOM 1392 C C . ARG A 1 181 ? 15.757 -12.495 -11.968 1.00 97.06 181 ARG A C 1
ATOM 1394 O O . ARG A 1 181 ? 15.312 -12.748 -10.850 1.00 97.06 181 ARG A O 1
ATOM 1401 N N . ASP A 1 182 ? 16.472 -13.363 -12.673 1.00 95.75 182 ASP A N 1
ATOM 1402 C CA . ASP A 1 182 ? 16.729 -14.728 -12.218 1.00 95.75 182 ASP A CA 1
ATOM 1403 C C . ASP A 1 182 ? 17.666 -14.734 -10.999 1.00 95.75 182 ASP A C 1
ATOM 1405 O O . ASP A 1 182 ? 17.383 -15.420 -10.014 1.00 95.75 182 ASP A O 1
ATOM 1409 N N . ARG A 1 183 ? 18.688 -13.860 -10.978 1.00 96.12 183 ARG A N 1
ATOM 1410 C CA . ARG A 1 183 ? 19.511 -13.606 -9.778 1.00 96.12 183 ARG A CA 1
ATOM 1411 C C . ARG A 1 183 ? 18.682 -13.104 -8.594 1.00 96.12 183 ARG A C 1
ATOM 1413 O O . ARG A 1 183 ? 18.856 -13.569 -7.466 1.00 96.12 183 ARG A O 1
ATOM 1420 N N . LEU A 1 184 ? 17.749 -12.179 -8.832 1.00 96.25 184 LEU A N 1
ATOM 1421 C CA . LEU A 1 184 ? 16.838 -11.697 -7.791 1.00 96.25 184 LEU A CA 1
ATOM 1422 C C . LEU A 1 184 ? 15.939 -12.819 -7.256 1.00 96.25 184 LEU A C 1
ATOM 1424 O O . LEU A 1 184 ? 15.750 -12.916 -6.044 1.00 96.25 184 LEU A O 1
ATOM 1428 N N . HIS A 1 185 ? 15.405 -13.662 -8.139 1.00 95.44 185 HIS A N 1
ATOM 1429 C CA . HIS A 1 185 ? 14.504 -14.758 -7.785 1.00 95.44 185 HIS A CA 1
ATOM 1430 C C . HIS A 1 185 ? 15.193 -15.888 -7.017 1.00 95.44 185 HIS A C 1
ATOM 1432 O O . HIS A 1 185 ? 14.564 -16.500 -6.160 1.00 95.44 185 HIS A O 1
ATOM 1438 N N . ALA A 1 186 ? 16.493 -16.107 -7.231 1.00 94.44 186 ALA A N 1
ATOM 1439 C CA . ALA A 1 186 ? 17.264 -17.096 -6.477 1.00 94.44 186 ALA A CA 1
ATOM 1440 C C . ALA A 1 186 ? 17.277 -16.840 -4.955 1.00 94.44 186 ALA A C 1
ATOM 1442 O O . ALA A 1 186 ? 17.503 -17.757 -4.173 1.00 94.44 186 ALA A O 1
ATOM 1443 N N . THR A 1 187 ? 17.033 -15.600 -4.519 1.00 92.88 187 THR A N 1
ATOM 1444 C CA . THR A 1 187 ? 17.146 -15.190 -3.106 1.00 92.88 187 THR A CA 1
ATOM 1445 C C . THR A 1 187 ? 15.882 -14.535 -2.551 1.00 92.88 187 THR A C 1
ATOM 1447 O O . THR A 1 187 ? 15.840 -14.162 -1.378 1.00 92.88 187 THR A O 1
ATOM 1450 N N . ARG A 1 188 ? 14.846 -14.332 -3.376 1.00 93.19 188 ARG A N 1
ATOM 1451 C CA . ARG A 1 188 ? 13.649 -13.561 -3.009 1.00 93.19 188 ARG A CA 1
ATOM 1452 C C . ARG A 1 188 ? 12.390 -14.201 -3.574 1.00 93.19 188 ARG A C 1
ATOM 1454 O O . ARG A 1 188 ? 12.371 -14.680 -4.700 1.00 93.19 188 ARG A O 1
ATOM 1461 N N . ALA A 1 189 ? 11.298 -14.098 -2.818 1.00 90.69 189 ALA A N 1
ATOM 1462 C CA . ALA A 1 189 ? 9.977 -14.514 -3.280 1.00 90.69 189 ALA A CA 1
ATOM 1463 C C . ALA A 1 189 ? 9.554 -13.776 -4.566 1.00 90.69 189 ALA A C 1
ATOM 1465 O O . ALA A 1 189 ? 9.853 -12.589 -4.739 1.00 90.69 189 ALA A O 1
ATOM 1466 N N . ALA A 1 190 ? 8.783 -14.450 -5.426 1.00 92.25 190 ALA A N 1
ATOM 1467 C CA . ALA A 1 190 ? 8.358 -13.927 -6.727 1.00 92.25 190 ALA A CA 1
ATOM 1468 C C . ALA A 1 190 ? 7.628 -12.574 -6.640 1.00 92.25 190 ALA A C 1
ATOM 1470 O O . ALA A 1 190 ? 7.839 -11.693 -7.473 1.00 92.25 190 ALA A O 1
ATOM 1471 N N . SER A 1 191 ? 6.818 -12.361 -5.599 1.00 89.12 191 SER A N 1
ATOM 1472 C CA . SER A 1 191 ? 6.133 -11.084 -5.353 1.00 89.12 191 SER A CA 1
ATOM 1473 C C . SER A 1 191 ? 7.107 -9.930 -5.076 1.00 89.12 191 SER A C 1
ATOM 1475 O O . SER A 1 191 ? 6.914 -8.823 -5.584 1.00 89.12 191 SER A O 1
ATOM 1477 N N . THR A 1 192 ? 8.187 -10.187 -4.334 1.00 91.75 192 THR A N 1
ATOM 1478 C CA . THR A 1 192 ? 9.257 -9.214 -4.069 1.00 91.75 192 THR A CA 1
ATOM 1479 C C . THR A 1 192 ? 10.019 -8.875 -5.345 1.00 91.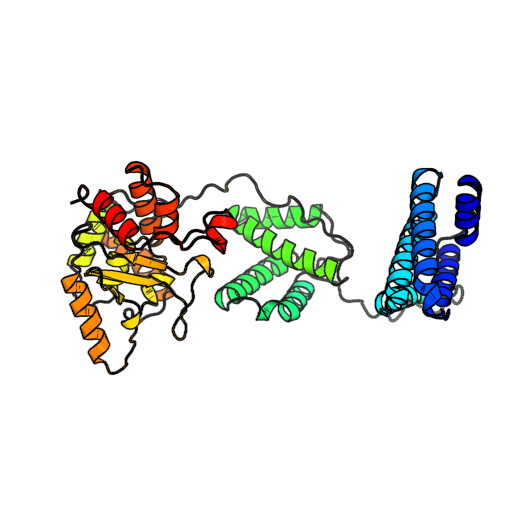75 192 THR A C 1
ATOM 1481 O O . THR A 1 192 ? 10.251 -7.699 -5.620 1.00 91.75 192 THR A O 1
ATOM 1484 N N . VAL A 1 193 ? 10.355 -9.881 -6.159 1.00 95.69 193 VAL A N 1
ATOM 1485 C CA . VAL A 1 193 ? 11.003 -9.669 -7.464 1.00 95.69 193 VAL A CA 1
ATOM 1486 C C . VAL A 1 193 ? 10.103 -8.840 -8.379 1.00 95.69 193 VAL A C 1
ATOM 1488 O O . VAL A 1 193 ? 10.546 -7.846 -8.946 1.00 95.69 193 VAL A O 1
ATOM 1491 N N . ASN A 1 194 ? 8.812 -9.168 -8.459 1.00 95.44 194 ASN A N 1
ATOM 1492 C CA . ASN A 1 194 ? 7.856 -8.411 -9.264 1.00 95.44 194 ASN A CA 1
ATOM 1493 C C . ASN A 1 194 ? 7.726 -6.956 -8.813 1.00 95.44 194 ASN A C 1
ATOM 1495 O O . ASN A 1 194 ? 7.584 -6.076 -9.660 1.00 95.44 194 ASN A O 1
ATOM 1499 N N . LYS A 1 195 ? 7.797 -6.682 -7.507 1.00 94.44 195 LYS A N 1
ATOM 1500 C CA . LYS A 1 195 ? 7.819 -5.312 -6.986 1.00 94.44 195 LYS A CA 1
ATOM 1501 C C . LYS A 1 195 ? 9.071 -4.553 -7.439 1.00 94.44 195 LYS A C 1
ATOM 1503 O O . LYS A 1 195 ? 8.946 -3.403 -7.851 1.00 94.44 195 LYS A O 1
ATOM 1508 N N . LEU A 1 196 ? 10.248 -5.183 -7.403 1.00 96.88 196 LEU A N 1
ATOM 1509 C CA . LEU A 1 196 ? 11.483 -4.590 -7.933 1.00 96.88 196 LEU A CA 1
ATOM 1510 C C . LEU A 1 196 ? 11.350 -4.304 -9.436 1.00 96.88 196 LEU A C 1
ATOM 1512 O O . LEU A 1 196 ? 11.624 -3.189 -9.864 1.00 96.88 196 LEU A O 1
ATOM 1516 N N . ILE A 1 197 ? 10.819 -5.251 -10.214 1.00 97.38 197 ILE A N 1
ATOM 1517 C CA . ILE A 1 197 ? 10.557 -5.062 -11.650 1.00 97.38 197 ILE A CA 1
ATOM 1518 C C . ILE A 1 197 ? 9.595 -3.894 -11.897 1.00 97.38 197 ILE A C 1
ATOM 1520 O O . ILE A 1 197 ? 9.815 -3.125 -12.819 1.00 97.38 197 ILE A O 1
ATOM 1524 N N . VAL A 1 198 ? 8.552 -3.707 -11.079 1.00 95.94 198 VAL A N 1
ATOM 1525 C CA . VAL A 1 198 ? 7.663 -2.535 -11.211 1.00 95.94 198 VAL A CA 1
ATOM 1526 C C . VAL A 1 198 ? 8.431 -1.225 -11.038 1.00 95.94 198 VAL A C 1
ATOM 1528 O O . VAL A 1 198 ? 8.195 -0.288 -11.793 1.00 95.94 198 VAL A O 1
ATOM 1531 N N . LYS A 1 199 ? 9.341 -1.150 -10.059 1.00 95.69 199 LYS A N 1
ATOM 1532 C CA . LYS A 1 199 ? 10.154 0.052 -9.824 1.00 95.69 199 LYS A CA 1
ATOM 1533 C C . LYS A 1 199 ? 11.147 0.292 -10.964 1.00 95.69 199 LYS A C 1
ATOM 1535 O O . LYS A 1 199 ? 11.245 1.418 -11.434 1.00 95.69 199 LYS A O 1
ATOM 1540 N N . LEU A 1 200 ? 11.784 -0.767 -11.467 1.00 97.56 200 LEU A N 1
ATOM 1541 C CA . LEU A 1 200 ? 12.616 -0.727 -12.673 1.00 97.56 200 LEU A CA 1
ATOM 1542 C C . LEU A 1 200 ? 11.833 -0.181 -13.876 1.00 97.56 200 LEU A C 1
ATOM 1544 O O . LEU A 1 200 ? 12.258 0.790 -14.491 1.00 97.56 200 LEU A O 1
ATOM 1548 N N . SER A 1 201 ? 10.668 -0.766 -14.174 1.00 95.50 201 SER A N 1
ATOM 1549 C CA . SER A 1 201 ? 9.804 -0.355 -15.285 1.00 95.50 201 SER A CA 1
ATOM 1550 C C . SER A 1 201 ? 9.362 1.105 -15.186 1.00 95.50 201 SER A C 1
ATOM 1552 O O . SER A 1 201 ? 9.228 1.759 -16.214 1.00 95.50 201 SER A O 1
ATOM 1554 N N . ALA A 1 202 ? 9.136 1.625 -13.975 1.00 92.56 202 ALA A N 1
ATOM 1555 C CA . ALA A 1 202 ? 8.780 3.029 -13.774 1.00 92.56 202 ALA A CA 1
ATOM 1556 C C . ALA A 1 202 ? 9.937 3.971 -14.145 1.00 92.56 202 ALA A C 1
ATOM 1558 O O . ALA A 1 202 ? 9.722 4.928 -14.883 1.00 92.56 202 ALA A O 1
ATOM 1559 N N . VAL A 1 203 ? 11.161 3.663 -13.699 1.00 94.69 203 VAL A N 1
ATOM 1560 C CA . VAL A 1 203 ? 12.367 4.422 -14.079 1.00 94.69 203 VAL A CA 1
ATOM 1561 C C . VAL A 1 203 ? 12.611 4.327 -15.585 1.00 94.69 203 VAL A C 1
ATOM 1563 O O . VAL A 1 203 ? 12.935 5.324 -16.213 1.00 94.69 203 VAL A O 1
ATOM 1566 N N . PHE A 1 204 ? 12.420 3.150 -16.180 1.00 95.31 204 PHE A N 1
ATOM 1567 C CA . PHE A 1 204 ? 12.602 2.917 -17.615 1.00 95.31 204 PHE A CA 1
ATOM 1568 C C . PHE A 1 204 ? 11.596 3.683 -18.475 1.00 95.31 204 PHE A C 1
ATOM 1570 O O . PHE A 1 204 ? 11.997 4.306 -19.451 1.00 95.31 204 PHE A O 1
ATOM 1577 N N . ALA A 1 205 ? 10.312 3.669 -18.106 1.00 87.00 205 ALA A N 1
ATOM 1578 C CA . ALA A 1 205 ? 9.287 4.445 -18.799 1.00 87.00 205 ALA A CA 1
ATOM 1579 C C . ALA A 1 205 ? 9.608 5.944 -18.747 1.00 87.00 205 ALA A C 1
ATOM 1581 O O . ALA A 1 205 ? 9.699 6.584 -19.790 1.00 87.00 205 ALA A O 1
ATOM 1582 N N . TRP A 1 206 ? 9.902 6.462 -17.550 1.00 91.19 206 TRP A N 1
ATOM 1583 C CA . TRP A 1 206 ? 10.323 7.849 -17.367 1.00 91.19 206 TRP A CA 1
ATOM 1584 C C . TRP A 1 206 ? 11.586 8.184 -18.174 1.00 91.19 206 TRP A C 1
ATOM 1586 O O . TRP A 1 206 ? 11.651 9.225 -18.819 1.00 91.19 206 TRP A O 1
ATOM 1596 N N . ALA A 1 207 ? 12.581 7.295 -18.191 1.00 79.06 207 ALA A N 1
ATOM 1597 C CA . ALA A 1 207 ? 13.827 7.510 -18.916 1.00 79.06 207 ALA A CA 1
ATOM 1598 C C . ALA A 1 207 ? 13.622 7.562 -20.438 1.00 79.06 207 ALA A C 1
ATOM 1600 O O . ALA A 1 207 ? 14.329 8.308 -21.108 1.00 79.06 207 ALA A O 1
ATOM 1601 N N . VAL A 1 208 ? 12.661 6.810 -20.984 1.00 71.88 208 VAL A N 1
ATOM 1602 C CA . VAL A 1 208 ? 12.280 6.906 -22.404 1.00 71.88 208 VAL A CA 1
ATOM 1603 C C . VAL A 1 208 ? 11.541 8.209 -22.686 1.00 71.88 208 VAL A C 1
ATOM 1605 O O . VAL A 1 208 ? 11.904 8.927 -23.611 1.00 71.88 208 VAL A O 1
ATOM 1608 N N . GLU A 1 209 ? 10.554 8.552 -21.857 1.00 67.81 209 GLU A N 1
ATOM 1609 C CA . GLU A 1 209 ? 9.773 9.792 -21.988 1.00 67.81 209 GLU A CA 1
ATOM 1610 C C . GLU A 1 209 ? 10.653 11.052 -21.919 1.00 67.81 209 GLU A C 1
ATOM 1612 O O . GLU A 1 209 ? 10.375 12.035 -22.599 1.00 67.81 209 GLU A O 1
ATOM 1617 N N . ASN A 1 210 ? 11.749 11.005 -21.156 1.00 65.56 210 ASN A N 1
ATOM 1618 C CA . ASN A 1 210 ? 12.707 12.106 -21.010 1.00 65.56 210 ASN A CA 1
ATOM 1619 C C . ASN A 1 210 ? 13.930 11.986 -21.940 1.00 65.56 210 ASN A C 1
ATOM 1621 O O . ASN A 1 210 ? 14.874 12.766 -21.831 1.00 65.56 210 ASN A O 1
ATOM 1625 N N . GLY A 1 211 ? 13.944 11.015 -22.860 1.00 61.81 211 GLY A N 1
ATOM 1626 C CA . GLY A 1 211 ? 15.003 10.865 -23.864 1.00 61.81 211 GLY A CA 1
ATOM 1627 C C . GLY A 1 211 ? 16.354 10.372 -23.331 1.00 61.81 211 GLY A C 1
ATOM 1628 O O . GLY A 1 211 ? 17.349 10.418 -24.048 1.00 61.81 211 GLY A O 1
ATOM 1629 N N . HIS A 1 212 ? 16.418 9.871 -22.096 1.00 69.75 212 HIS A N 1
ATOM 1630 C CA . HIS A 1 212 ? 17.618 9.226 -21.560 1.00 69.75 212 HIS A CA 1
ATOM 1631 C C . HIS A 1 212 ? 17.848 7.828 -22.153 1.00 69.75 212 HIS A C 1
ATOM 1633 O O . HIS A 1 212 ? 18.994 7.383 -22.243 1.00 69.75 212 HIS A O 1
ATOM 1639 N N . LEU A 1 213 ? 16.770 7.140 -22.551 1.00 71.25 213 LEU A N 1
ATOM 1640 C CA . LEU A 1 213 ? 16.786 5.839 -23.224 1.00 71.25 213 LEU A CA 1
ATOM 1641 C C . LEU A 1 213 ? 15.934 5.883 -24.498 1.00 71.25 213 LEU A C 1
ATOM 1643 O O . LEU A 1 213 ? 14.851 6.450 -24.498 1.00 71.25 213 LEU A O 1
ATOM 1647 N N . PHE A 1 214 ? 16.375 5.219 -25.568 1.00 70.19 214 PHE A N 1
ATOM 1648 C CA . PHE A 1 214 ? 15.586 5.116 -26.806 1.00 70.19 214 PHE A CA 1
ATOM 1649 C C . PHE A 1 214 ? 14.494 4.037 -26.725 1.00 70.19 214 PHE A C 1
ATOM 1651 O O . PHE A 1 214 ? 13.386 4.201 -27.226 1.00 70.19 214 PHE A O 1
ATOM 1658 N N . LYS A 1 215 ? 14.807 2.901 -26.093 1.00 71.06 215 LYS A N 1
ATOM 1659 C CA . LYS A 1 215 ? 13.897 1.758 -25.936 1.00 71.06 215 LYS A CA 1
ATOM 1660 C C . LYS A 1 215 ? 14.244 0.946 -24.699 1.00 71.06 215 LYS A C 1
ATOM 1662 O O . LYS A 1 215 ? 15.367 1.009 -24.202 1.00 71.06 215 LYS A O 1
ATOM 1667 N N . THR A 1 216 ? 13.291 0.143 -24.237 1.00 85.38 216 THR A N 1
ATOM 1668 C CA . THR A 1 216 ? 13.454 -0.724 -23.066 1.00 85.38 216 THR A CA 1
ATOM 1669 C C . THR A 1 216 ? 12.953 -2.136 -23.347 1.00 85.38 216 THR A C 1
ATOM 1671 O O . THR A 1 216 ? 12.099 -2.360 -24.207 1.00 85.38 216 THR A O 1
ATOM 1674 N N . TYR A 1 217 ? 13.469 -3.112 -22.598 1.00 89.44 217 TYR A N 1
ATOM 1675 C CA . TYR A 1 217 ? 13.120 -4.528 -22.763 1.00 89.44 217 TYR A CA 1
ATOM 1676 C C . TYR A 1 217 ? 12.482 -5.143 -21.511 1.00 89.44 217 TYR A C 1
ATOM 1678 O O . TYR A 1 217 ? 12.551 -6.353 -21.303 1.00 89.44 217 TYR A O 1
ATOM 1686 N N . ASP A 1 218 ? 11.854 -4.338 -20.656 1.00 89.88 218 ASP A N 1
ATOM 1687 C CA . ASP A 1 218 ? 11.291 -4.738 -19.357 1.0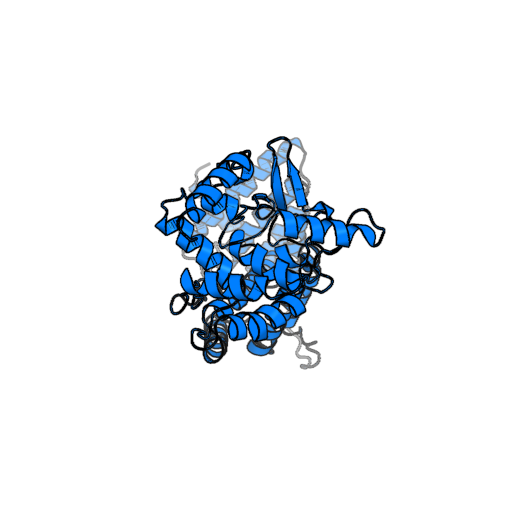0 89.88 218 ASP A CA 1
ATOM 1688 C C . ASP A 1 218 ? 9.858 -5.308 -19.445 1.00 89.88 218 ASP A C 1
ATOM 1690 O O . ASP A 1 218 ? 9.346 -5.917 -18.498 1.00 89.88 218 ASP A O 1
ATOM 1694 N N . LYS A 1 219 ? 9.191 -5.175 -20.599 1.00 89.19 219 LYS A N 1
ATOM 1695 C CA . LYS A 1 219 ? 7.812 -5.654 -20.788 1.00 89.19 219 LYS A CA 1
ATOM 1696 C C . LYS A 1 219 ? 7.708 -7.165 -20.579 1.00 89.19 219 LYS A C 1
ATOM 1698 O O . LYS A 1 219 ? 8.557 -7.929 -21.026 1.00 89.19 219 LYS A O 1
ATOM 1703 N N . LYS A 1 220 ? 6.660 -7.623 -19.885 1.00 89.62 220 LYS A N 1
ATOM 1704 C CA . LYS A 1 220 ? 6.446 -9.050 -19.553 1.00 89.62 220 LYS A CA 1
ATOM 1705 C C . LYS A 1 220 ? 7.639 -9.705 -18.822 1.00 89.62 220 LYS A C 1
ATOM 1707 O O . LYS A 1 220 ? 7.916 -10.881 -19.027 1.00 89.62 220 LYS A O 1
ATOM 1712 N N . LEU A 1 221 ? 8.405 -8.958 -18.019 1.00 91.62 221 LEU A N 1
ATOM 1713 C CA . LEU A 1 221 ? 9.520 -9.523 -17.236 1.00 91.62 221 LEU A CA 1
ATOM 1714 C C . LEU A 1 221 ? 9.057 -10.197 -15.932 1.00 91.62 221 LEU A C 1
ATOM 1716 O O . LEU A 1 221 ? 9.734 -11.089 -15.423 1.00 91.62 221 LEU A O 1
ATOM 1720 N N . LYS A 1 222 ? 7.895 -9.786 -15.410 1.00 93.56 222 LYS A N 1
ATOM 1721 C CA . LYS A 1 222 ? 7.315 -10.287 -14.157 1.00 93.56 222 LYS A CA 1
ATOM 1722 C C . LYS A 1 222 ? 7.134 -11.807 -14.164 1.00 93.56 222 LYS A C 1
ATOM 1724 O O . LYS A 1 222 ? 6.702 -12.393 -15.152 1.00 93.56 222 LYS A O 1
ATOM 1729 N N . LEU A 1 223 ? 7.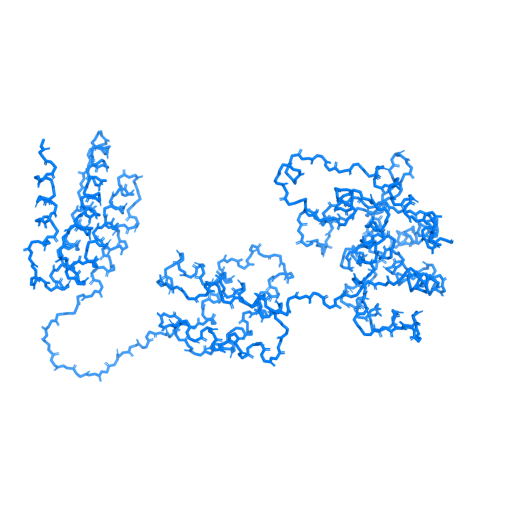403 -12.413 -13.016 1.00 90.19 223 LEU A N 1
ATOM 1730 C CA . LEU A 1 223 ? 7.125 -13.813 -12.727 1.00 90.19 223 LEU A CA 1
ATOM 1731 C C . LEU A 1 223 ? 5.618 -14.017 -12.565 1.00 90.19 223 LEU A C 1
ATOM 1733 O O . LEU A 1 223 ? 4.946 -13.194 -11.944 1.00 90.19 223 LEU A O 1
ATOM 1737 N N . THR A 1 224 ? 5.098 -15.117 -13.103 1.00 89.75 224 THR A N 1
ATOM 1738 C CA . THR A 1 224 ? 3.675 -15.490 -13.020 1.00 89.75 224 THR A CA 1
ATOM 1739 C C . THR A 1 224 ? 3.419 -16.659 -12.070 1.00 89.75 224 THR A C 1
ATOM 1741 O O . THR A 1 224 ? 2.307 -16.815 -11.579 1.00 89.75 224 THR A O 1
ATOM 1744 N N . LYS A 1 225 ? 4.447 -17.461 -11.773 1.00 85.50 225 LYS A N 1
ATOM 1745 C CA . LYS A 1 225 ? 4.391 -18.575 -10.817 1.00 85.50 225 LYS A CA 1
ATOM 1746 C C . LYS A 1 225 ? 4.862 -18.125 -9.431 1.00 85.50 225 LYS A C 1
ATOM 1748 O O . LYS A 1 225 ? 5.679 -17.214 -9.320 1.00 85.50 225 LYS A O 1
ATOM 1753 N N . GLY A 1 226 ? 4.354 -18.776 -8.381 1.00 76.00 226 GLY A N 1
ATOM 1754 C CA . GLY A 1 226 ? 4.768 -18.513 -6.995 1.00 76.00 226 GLY A CA 1
ATOM 1755 C C . GLY A 1 226 ? 4.268 -17.183 -6.418 1.00 76.00 226 GLY A C 1
ATOM 1756 O O . GLY A 1 226 ? 4.869 -16.654 -5.486 1.00 76.00 226 GLY A O 1
ATOM 1757 N N . LEU A 1 227 ? 3.195 -16.617 -6.985 1.00 75.12 227 LEU A N 1
ATOM 1758 C CA . LEU A 1 227 ? 2.584 -15.367 -6.515 1.00 75.12 227 LEU A CA 1
ATOM 1759 C C . LEU A 1 227 ? 1.549 -15.558 -5.405 1.00 75.12 227 LEU A C 1
ATOM 1761 O O . LEU A 1 227 ? 1.032 -14.567 -4.887 1.00 75.12 227 LEU A O 1
ATOM 1765 N N . GLU A 1 228 ? 1.241 -16.800 -5.042 1.00 70.88 228 GLU A N 1
ATOM 1766 C CA . GLU A 1 228 ? 0.246 -17.068 -4.015 1.00 70.88 228 GLU A CA 1
ATOM 1767 C C . GLU A 1 228 ? 0.688 -16.509 -2.661 1.00 70.88 228 GLU A C 1
ATOM 1769 O O . GLU A 1 228 ? 1.833 -16.653 -2.223 1.00 70.88 228 GLU A O 1
ATOM 1774 N N . SER A 1 229 ? -0.237 -15.813 -2.002 1.00 63.47 229 SER A N 1
ATOM 1775 C CA . SER A 1 229 ? 0.011 -15.239 -0.688 1.00 63.47 229 SER A CA 1
ATOM 1776 C C . SER A 1 229 ? 0.112 -16.355 0.345 1.00 63.47 229 SER A C 1
ATOM 1778 O O . SER A 1 229 ? -0.866 -17.038 0.623 1.00 63.47 229 SER A O 1
ATOM 1780 N N . THR A 1 230 ? 1.263 -16.468 1.005 1.00 63.94 230 THR A N 1
ATOM 1781 C CA . THR A 1 230 ? 1.458 -17.375 2.148 1.00 63.94 230 THR A CA 1
ATOM 1782 C C . THR A 1 230 ? 0.799 -16.876 3.440 1.00 63.94 230 THR A C 1
ATOM 1784 O O . THR A 1 230 ? 0.856 -17.559 4.464 1.00 63.94 230 THR A O 1
ATOM 1787 N N . ARG A 1 231 ? 0.203 -15.672 3.433 1.00 67.69 231 ARG A N 1
ATOM 1788 C CA . ARG A 1 231 ? -0.422 -15.073 4.622 1.00 67.69 231 ARG A CA 1
ATOM 1789 C C . ARG A 1 231 ? -1.644 -15.876 5.044 1.00 67.69 231 ARG A C 1
ATOM 1791 O O . ARG A 1 231 ? -2.559 -16.081 4.253 1.00 67.69 231 ARG A O 1
ATOM 1798 N N . LYS A 1 232 ? -1.658 -16.272 6.315 1.00 81.69 232 LYS A N 1
ATOM 1799 C CA . LYS A 1 232 ? -2.721 -17.077 6.920 1.00 81.69 232 LYS A CA 1
ATOM 1800 C C . LYS A 1 232 ? -3.700 -16.186 7.675 1.00 81.69 232 LYS A C 1
ATOM 1802 O O . LYS A 1 232 ? -3.279 -15.217 8.309 1.00 81.69 232 LYS A O 1
ATOM 1807 N N . ALA A 1 233 ? -4.983 -16.524 7.614 1.00 89.25 233 ALA A N 1
ATOM 1808 C CA . ALA A 1 233 ? -5.977 -16.044 8.567 1.00 89.25 233 ALA A CA 1
ATOM 1809 C C . ALA A 1 233 ? -5.855 -16.841 9.877 1.00 89.25 233 ALA A C 1
ATOM 1811 O O . ALA A 1 233 ? -5.459 -18.009 9.857 1.00 89.25 233 ALA A O 1
ATOM 1812 N N . PHE A 1 234 ? -6.188 -16.212 11.000 1.00 94.50 234 PHE A N 1
ATOM 1813 C CA . PHE A 1 234 ? -6.444 -16.920 12.248 1.00 94.50 234 PHE A CA 1
ATOM 1814 C C . PHE A 1 234 ? -7.763 -17.689 12.134 1.00 94.50 234 PHE A C 1
ATOM 1816 O O . PHE A 1 234 ? -8.704 -17.249 11.468 1.00 94.50 234 PHE A O 1
ATOM 1823 N N . THR A 1 235 ? -7.848 -18.829 12.816 1.00 94.12 235 THR A N 1
ATOM 1824 C CA . THR A 1 235 ? -9.143 -19.461 13.090 1.00 94.12 235 THR A CA 1
ATOM 1825 C C . THR A 1 235 ? -9.914 -18.643 14.125 1.00 94.12 235 THR A C 1
ATOM 1827 O O . THR A 1 235 ? -9.321 -17.880 14.887 1.00 94.12 235 THR A O 1
ATOM 1830 N N . GLN A 1 236 ? -11.232 -18.829 14.208 1.00 93.19 236 GLN A N 1
ATOM 1831 C CA . GLN A 1 236 ? -12.057 -18.130 15.203 1.00 93.19 236 GLN A CA 1
ATOM 1832 C C . GLN A 1 236 ? -11.595 -18.417 16.642 1.00 93.19 236 GLN A C 1
ATOM 1834 O O . GLN A 1 236 ? -11.485 -17.499 17.448 1.00 93.19 236 GLN A O 1
ATOM 1839 N N . ALA A 1 237 ? -11.191 -19.659 16.930 1.00 93.69 237 ALA A N 1
ATOM 1840 C CA . ALA A 1 237 ? -10.616 -20.036 18.222 1.00 93.69 237 ALA A CA 1
ATOM 1841 C C . ALA A 1 237 ? -9.281 -19.323 18.516 1.00 93.69 237 ALA A C 1
ATOM 1843 O O . ALA A 1 237 ? -9.033 -18.906 19.643 1.00 93.69 237 ALA A O 1
ATOM 1844 N N . GLN A 1 238 ? -8.420 -19.141 17.508 1.00 96.50 238 GLN A N 1
ATOM 1845 C CA . GLN A 1 238 ? -7.182 -18.373 17.672 1.00 96.50 238 GLN A CA 1
ATOM 1846 C C . GLN A 1 238 ? -7.464 -16.882 17.901 1.00 96.50 238 GLN A C 1
ATOM 1848 O O . GLN A 1 238 ? -6.777 -16.257 18.704 1.00 96.50 238 GLN A O 1
ATOM 1853 N N . VAL A 1 239 ? -8.475 -16.314 17.233 1.00 96.75 239 VAL A N 1
ATOM 1854 C CA . VAL A 1 239 ? -8.913 -14.931 17.484 1.00 96.75 239 VAL A CA 1
ATOM 1855 C C . VAL A 1 239 ? -9.403 -14.773 18.925 1.00 96.75 239 VAL A C 1
ATOM 1857 O O . VAL A 1 239 ? -8.971 -13.841 19.601 1.00 96.75 239 VAL A O 1
ATOM 1860 N N . ALA A 1 240 ? -10.219 -15.710 19.419 1.00 95.88 240 ALA A N 1
ATOM 1861 C CA . ALA A 1 240 ? -10.672 -15.721 20.808 1.00 95.88 240 ALA A CA 1
ATOM 1862 C C . ALA A 1 240 ? -9.488 -15.757 21.791 1.00 95.88 240 ALA A C 1
ATOM 1864 O O . ALA A 1 240 ? -9.391 -14.884 22.643 1.00 95.88 240 ALA A O 1
ATOM 1865 N N . LYS A 1 241 ? -8.503 -16.648 21.596 1.00 97.25 241 LYS A N 1
ATOM 1866 C CA . LYS A 1 241 ? -7.283 -16.693 22.432 1.00 97.25 241 LYS A CA 1
ATOM 1867 C C . LYS A 1 241 ? -6.511 -15.373 22.460 1.00 97.25 241 LYS A C 1
ATOM 1869 O O . LYS A 1 241 ? -6.003 -14.969 23.504 1.00 97.25 241 LYS A O 1
ATOM 1874 N N . VAL A 1 242 ? -6.417 -14.686 21.321 1.00 97.88 242 VAL A N 1
ATOM 1875 C CA . VAL A 1 242 ? -5.791 -13.357 21.263 1.00 97.88 242 VAL A CA 1
ATOM 1876 C C . VAL A 1 242 ? -6.586 -12.347 22.089 1.00 97.88 242 VAL A C 1
ATOM 1878 O O . VAL A 1 242 ? -5.978 -11.587 22.835 1.00 97.88 242 VAL A O 1
ATOM 1881 N N . MET A 1 243 ? -7.915 -12.350 22.003 1.00 97.50 243 MET A N 1
ATOM 1882 C CA . MET A 1 243 ? -8.771 -11.465 22.802 1.00 97.50 243 MET A CA 1
ATOM 1883 C C . MET A 1 243 ? -8.734 -11.801 24.299 1.00 97.50 243 MET A C 1
ATOM 1885 O O . MET A 1 243 ? -8.726 -10.903 25.136 1.00 97.50 243 MET A O 1
ATOM 1889 N N . ASP A 1 244 ? -8.624 -13.076 24.664 1.00 97.00 244 ASP A N 1
ATOM 1890 C CA . ASP A 1 244 ? -8.428 -13.500 26.054 1.00 97.00 244 ASP A CA 1
ATOM 1891 C C . ASP A 1 244 ? -7.106 -12.952 26.606 1.00 97.00 244 ASP A C 1
ATOM 1893 O O . ASP A 1 244 ? -7.051 -12.406 27.710 1.00 97.00 244 ASP A O 1
ATOM 1897 N N . TYR A 1 245 ? -6.040 -13.024 25.803 1.00 97.81 245 TYR A N 1
ATOM 1898 C CA . TYR A 1 245 ? -4.755 -12.420 26.137 1.00 97.81 245 TYR A CA 1
ATOM 1899 C C . TYR A 1 245 ? -4.861 -10.899 26.321 1.00 97.81 245 TYR A C 1
ATOM 1901 O O . TYR A 1 245 ? -4.286 -10.369 27.272 1.00 97.81 245 TYR A O 1
ATOM 1909 N N . THR A 1 246 ? -5.604 -10.180 25.467 1.00 97.12 246 THR A N 1
ATOM 1910 C CA . THR A 1 246 ? -5.753 -8.723 25.624 1.00 97.12 246 THR A CA 1
ATOM 1911 C C . THR A 1 246 ? -6.531 -8.341 26.875 1.00 97.12 246 THR A C 1
ATOM 1913 O O . THR A 1 246 ? -6.184 -7.339 27.497 1.00 97.12 246 THR A O 1
ATOM 1916 N N . ARG A 1 247 ? -7.526 -9.132 27.297 1.00 95.06 247 ARG A N 1
ATOM 1917 C CA . ARG A 1 247 ? -8.268 -8.880 28.546 1.00 95.06 247 ARG A CA 1
ATOM 1918 C C . ARG A 1 247 ? -7.391 -8.981 29.795 1.00 95.06 247 ARG A C 1
ATOM 1920 O O . ARG A 1 247 ? -7.637 -8.253 30.751 1.00 95.06 247 ARG A O 1
ATOM 1927 N N . ASN A 1 248 ? -6.339 -9.800 29.754 1.00 95.75 248 ASN A N 1
ATOM 1928 C CA . ASN A 1 248 ? -5.348 -9.904 30.831 1.00 95.75 248 ASN A CA 1
ATOM 1929 C C . ASN A 1 248 ? -4.327 -8.750 30.845 1.00 95.75 248 ASN A C 1
ATOM 1931 O O . ASN A 1 248 ? -3.527 -8.647 31.775 1.00 95.75 248 ASN A O 1
ATOM 1935 N N . LEU A 1 249 ? -4.325 -7.878 29.832 1.00 96.75 249 LEU A N 1
ATOM 1936 C CA . LEU A 1 249 ? -3.522 -6.658 29.844 1.00 96.75 249 LEU A CA 1
ATOM 1937 C C . LEU A 1 249 ? -4.273 -5.525 30.573 1.00 96.75 249 LEU A C 1
ATOM 1939 O O . LEU A 1 249 ? -5.503 -5.438 30.475 1.00 96.75 249 LEU A O 1
ATOM 1943 N N . PRO A 1 250 ? -3.556 -4.610 31.257 1.00 96.69 250 PRO A N 1
ATOM 1944 C CA . PRO A 1 250 ? -4.178 -3.460 31.913 1.00 96.69 250 PRO A CA 1
ATOM 1945 C C . PRO A 1 250 ? -5.000 -2.604 30.941 1.00 96.69 250 PRO A C 1
ATOM 1947 O O . PRO A 1 250 ? -4.568 -2.370 29.811 1.00 96.69 250 PRO A O 1
ATOM 1950 N N . GLU A 1 251 ? -6.143 -2.076 31.396 1.00 95.31 251 GLU A N 1
ATOM 1951 C CA . GLU A 1 251 ? -6.970 -1.136 30.613 1.00 95.31 251 GLU A CA 1
ATOM 1952 C C . GLU A 1 251 ? -6.192 0.120 30.200 1.00 95.31 251 GLU A C 1
ATOM 1954 O O . GLU A 1 251 ? -6.419 0.660 29.125 1.00 95.31 251 GLU A O 1
ATOM 1959 N N . THR A 1 252 ? -5.215 0.545 31.001 1.00 93.12 252 THR A N 1
ATOM 1960 C CA . THR A 1 252 ? -4.342 1.692 30.704 1.00 93.12 252 THR A CA 1
ATOM 1961 C C . THR A 1 252 ? -3.282 1.398 29.638 1.00 93.12 252 THR A C 1
ATOM 1963 O O . THR A 1 252 ? -2.541 2.290 29.229 1.00 93.12 252 THR A O 1
ATOM 1966 N N . SER A 1 253 ? -3.159 0.148 29.180 1.00 94.44 253 SER A N 1
ATOM 1967 C CA . SER A 1 253 ? -2.116 -0.247 28.240 1.00 94.44 253 SER A CA 1
ATOM 1968 C C . SER A 1 253 ? -2.584 -0.144 26.792 1.00 94.44 253 SER A C 1
ATOM 1970 O O . SER A 1 253 ? -3.438 -0.911 26.347 1.00 94.44 253 SER A O 1
ATOM 1972 N N . TRP A 1 254 ? -1.911 0.690 25.994 1.00 94.75 254 TRP A N 1
ATOM 1973 C CA . TRP A 1 254 ? -2.121 0.768 24.539 1.00 94.75 254 TRP A CA 1
ATOM 1974 C C . TRP A 1 254 ? -2.000 -0.601 23.838 1.00 94.75 254 TRP A C 1
ATOM 1976 O O . TRP A 1 254 ? -2.623 -0.836 22.805 1.00 94.75 254 TRP A O 1
ATOM 1986 N N . LYS A 1 255 ? -1.234 -1.539 24.417 1.00 96.25 255 LYS A N 1
ATOM 1987 C CA . LYS A 1 255 ? -1.057 -2.918 23.931 1.00 96.25 255 LYS A CA 1
ATOM 1988 C C . LYS A 1 255 ? -2.374 -3.693 23.866 1.00 96.25 255 LYS A C 1
ATOM 1990 O O . LYS A 1 255 ? -2.605 -4.415 22.894 1.00 96.25 255 LYS A O 1
ATOM 1995 N N . ARG A 1 256 ? -3.234 -3.525 24.881 1.00 97.44 256 ARG A N 1
ATOM 1996 C CA . ARG A 1 256 ? -4.572 -4.132 24.940 1.00 97.44 256 ARG A CA 1
ATOM 1997 C C . ARG A 1 256 ? -5.398 -3.684 23.747 1.00 97.44 256 ARG A C 1
ATOM 1999 O O . ARG A 1 256 ? -5.955 -4.511 23.024 1.00 97.44 256 ARG A O 1
ATOM 2006 N N . TRP A 1 257 ? -5.425 -2.378 23.516 1.00 97.50 257 TRP A N 1
ATOM 2007 C CA . TRP A 1 257 ? -6.279 -1.759 22.511 1.00 97.50 257 TRP A CA 1
ATOM 2008 C C . TRP A 1 257 ? -5.744 -1.927 21.092 1.00 97.50 257 TRP A C 1
ATOM 2010 O O . TRP A 1 257 ? -6.532 -2.199 20.195 1.00 97.50 257 TRP A O 1
ATOM 2020 N N . LEU A 1 258 ? -4.423 -1.916 20.880 1.00 97.25 258 LEU A N 1
ATOM 2021 C CA . LEU A 1 258 ? -3.827 -2.193 19.567 1.00 97.25 258 LEU A CA 1
ATOM 2022 C C . LEU A 1 258 ? -4.305 -3.538 18.995 1.00 97.25 258 LEU A C 1
ATOM 2024 O O . LEU A 1 258 ? -4.694 -3.623 17.827 1.00 97.25 258 LEU A O 1
ATOM 2028 N N . LEU A 1 259 ? -4.239 -4.595 19.809 1.00 97.44 259 LEU A N 1
ATOM 2029 C CA . LEU A 1 259 ? -4.653 -5.936 19.403 1.00 97.44 259 LEU A CA 1
ATOM 2030 C C . LEU A 1 259 ? -6.175 -6.051 19.326 1.00 97.44 259 LEU A C 1
ATOM 2032 O O . LEU A 1 259 ? -6.677 -6.534 18.315 1.00 97.44 259 LEU A O 1
ATOM 2036 N N . SER A 1 260 ? -6.898 -5.559 20.337 1.00 98.00 260 SER A N 1
ATOM 2037 C CA . SER A 1 260 ? -8.363 -5.675 20.386 1.00 98.00 260 SER A CA 1
ATOM 2038 C C . SER A 1 260 ? -9.022 -4.962 19.206 1.00 98.00 260 SER A C 1
ATOM 2040 O O . SER A 1 260 ? -9.828 -5.557 18.495 1.00 98.00 260 SER A O 1
ATOM 2042 N N . LEU A 1 261 ? -8.600 -3.726 18.914 1.00 98.06 261 LEU A N 1
ATOM 2043 C CA . LEU A 1 261 ? -9.074 -2.981 17.749 1.00 98.06 261 LEU A CA 1
ATOM 2044 C C . LEU A 1 261 ? -8.672 -3.673 16.444 1.00 98.06 261 LEU A C 1
ATOM 2046 O O . LEU A 1 261 ? -9.485 -3.763 15.528 1.00 98.06 261 LEU A O 1
ATOM 2050 N N . GLY A 1 262 ? -7.451 -4.209 16.356 1.00 97.19 262 GLY A N 1
ATOM 2051 C CA . GLY A 1 262 ? -6.999 -4.975 15.191 1.00 97.19 262 GLY A CA 1
ATOM 2052 C C . GLY A 1 262 ? -7.888 -6.184 14.890 1.00 97.19 262 GLY A C 1
ATOM 2053 O O . GLY A 1 262 ? -8.218 -6.421 13.726 1.00 97.19 262 GLY A O 1
ATOM 2054 N N . VAL A 1 263 ? -8.311 -6.906 15.933 1.00 97.56 263 VAL A N 1
ATOM 2055 C CA . VAL A 1 263 ? -9.219 -8.057 15.847 1.00 97.56 263 VAL A CA 1
ATOM 2056 C C . VAL A 1 263 ? -10.601 -7.645 15.340 1.00 97.56 263 VAL A C 1
ATOM 2058 O O . VAL A 1 263 ? -11.059 -8.199 14.342 1.00 97.56 263 VAL A O 1
ATOM 2061 N N . ILE A 1 264 ? -11.249 -6.669 15.983 1.00 97.06 264 ILE A N 1
ATOM 2062 C CA . ILE A 1 264 ? -12.662 -6.365 15.697 1.00 97.06 264 ILE A CA 1
ATOM 2063 C C . ILE A 1 264 ? -12.861 -5.493 14.449 1.00 97.06 264 ILE A C 1
ATOM 2065 O O . ILE A 1 264 ? -13.937 -5.504 13.860 1.00 97.06 264 ILE A O 1
ATOM 2069 N N . THR A 1 265 ? -11.832 -4.753 14.017 1.00 96.38 265 THR A N 1
ATOM 2070 C CA . THR A 1 265 ? -11.929 -3.839 12.860 1.00 96.38 265 THR A CA 1
ATOM 2071 C C . THR A 1 265 ? -11.185 -4.320 11.617 1.00 96.38 265 THR A C 1
ATOM 2073 O O . THR A 1 265 ? -11.419 -3.814 10.518 1.00 96.38 265 THR A O 1
ATOM 2076 N N . GLY A 1 266 ? -10.224 -5.242 11.758 1.00 95.38 266 GLY A N 1
ATOM 2077 C CA . GLY A 1 266 ? -9.310 -5.596 10.668 1.00 95.38 266 GLY A CA 1
ATOM 2078 C C . GLY A 1 266 ? -8.454 -4.416 10.173 1.00 95.38 266 GLY A C 1
ATOM 2079 O O . GLY A 1 266 ? -7.965 -4.431 9.030 1.00 95.38 266 GLY A O 1
ATOM 2080 N N . GLY A 1 267 ? -8.294 -3.376 10.998 1.00 93.75 267 GLY A N 1
ATOM 2081 C CA . GLY A 1 267 ? -7.478 -2.205 10.702 1.00 93.75 267 GLY A CA 1
ATOM 2082 C C . GLY A 1 267 ? -6.027 -2.573 10.399 1.00 93.75 267 GLY A C 1
ATOM 2083 O O . GLY A 1 267 ? -5.479 -3.562 10.894 1.00 93.75 267 GLY A O 1
ATOM 2084 N N . ARG A 1 268 ? -5.374 -1.798 9.529 1.00 93.06 268 ARG A N 1
ATOM 2085 C CA . ARG A 1 268 ? -3.939 -1.989 9.278 1.00 93.06 268 ARG A CA 1
ATOM 2086 C C . ARG A 1 268 ? -3.164 -1.534 10.512 1.00 93.06 268 ARG A C 1
ATOM 2088 O O . ARG A 1 268 ? -3.545 -0.565 11.152 1.00 93.06 268 ARG A O 1
ATOM 2095 N N . LEU A 1 269 ? -2.027 -2.171 10.790 1.00 93.19 269 LEU A N 1
ATOM 2096 C CA . LEU A 1 269 ? -1.207 -1.845 11.963 1.00 93.19 269 LEU A CA 1
ATOM 2097 C C . LEU A 1 269 ? -0.915 -0.343 12.085 1.00 93.19 269 LEU A C 1
ATOM 2099 O O . LEU A 1 269 ? -1.131 0.212 13.150 1.00 93.19 269 LEU A O 1
ATOM 2103 N N . ASN A 1 270 ? -0.483 0.305 10.995 1.00 91.81 270 ASN A N 1
ATOM 2104 C CA . ASN A 1 270 ? -0.209 1.744 11.005 1.00 91.81 270 ASN A CA 1
ATOM 2105 C C . ASN A 1 270 ? -1.472 2.588 11.233 1.00 91.81 270 ASN A C 1
ATOM 2107 O O . ASN A 1 270 ? -1.375 3.627 11.863 1.00 91.81 270 ASN A O 1
ATOM 2111 N N . GLU A 1 271 ? -2.636 2.144 10.740 1.00 93.94 271 GLU A N 1
ATOM 2112 C CA . GLU A 1 271 ? -3.911 2.844 10.961 1.00 93.94 271 GLU A CA 1
ATOM 2113 C C . GLU A 1 271 ? -4.277 2.826 12.445 1.00 93.94 271 GLU A C 1
ATOM 2115 O O . GLU A 1 271 ? -4.643 3.861 12.977 1.00 93.94 271 GLU A O 1
ATOM 2120 N N . ILE A 1 272 ? -4.127 1.678 13.114 1.00 95.62 272 ILE A N 1
ATOM 2121 C CA . ILE A 1 272 ? -4.476 1.527 14.533 1.00 95.62 272 ILE A CA 1
ATOM 2122 C C . ILE A 1 272 ? -3.420 2.154 15.452 1.00 95.62 272 ILE A C 1
ATOM 2124 O O . ILE A 1 272 ? -3.760 2.768 16.457 1.00 95.62 272 ILE A O 1
ATOM 2128 N N . SER A 1 273 ? -2.131 2.031 15.125 1.00 93.56 273 SER A N 1
ATOM 2129 C CA . SER A 1 273 ? -1.054 2.560 15.970 1.00 93.56 273 SER A CA 1
ATOM 2130 C C . SER A 1 273 ? -0.911 4.081 15.924 1.00 93.56 273 SER A C 1
ATOM 2132 O O . SER A 1 273 ? -0.174 4.623 16.731 1.00 93.56 273 SER A O 1
ATOM 2134 N N . GLN A 1 274 ? -1.519 4.758 14.948 1.00 93.12 274 GLN A N 1
ATOM 2135 C CA . GLN A 1 274 ? -1.446 6.219 14.818 1.00 93.12 274 GLN A CA 1
ATOM 2136 C C . GLN A 1 274 ? -2.723 6.924 15.296 1.00 93.12 274 GLN A C 1
ATOM 2138 O O . GLN A 1 274 ? -2.845 8.130 15.099 1.00 93.12 274 GLN A O 1
ATOM 2143 N N . LEU A 1 275 ? -3.686 6.175 15.847 1.00 94.94 275 LEU A N 1
ATOM 2144 C CA . LEU A 1 275 ? -4.945 6.745 16.312 1.00 94.94 275 LEU A CA 1
ATOM 2145 C C . LEU A 1 275 ? -4.707 7.737 17.439 1.00 94.94 275 LEU A C 1
ATOM 2147 O O . LEU A 1 275 ? -3.918 7.477 18.353 1.00 94.94 275 LEU A O 1
ATOM 2151 N N . THR A 1 276 ? -5.450 8.830 17.386 1.00 94.12 276 THR A N 1
ATOM 2152 C CA . THR A 1 276 ? -5.550 9.816 18.454 1.00 94.12 276 THR A CA 1
ATOM 2153 C C . THR A 1 276 ? -6.918 9.750 19.126 1.00 94.12 276 THR A C 1
ATOM 2155 O O . THR A 1 276 ? -7.849 9.107 18.638 1.00 94.12 276 THR A O 1
ATOM 2158 N N . THR A 1 277 ? -7.062 10.430 20.260 1.00 94.00 277 THR A N 1
ATOM 2159 C CA . THR A 1 277 ? -8.345 10.567 20.964 1.00 94.00 277 THR A CA 1
ATOM 2160 C C . THR A 1 277 ? -9.439 11.191 20.089 1.00 94.00 277 THR A C 1
ATOM 2162 O O . THR A 1 277 ? -10.597 10.803 20.212 1.00 94.00 277 THR A O 1
ATOM 2165 N N . SER A 1 278 ? -9.082 12.098 19.173 1.00 93.38 278 SER A N 1
ATOM 2166 C CA . SER A 1 278 ? -9.998 12.757 18.226 1.00 93.38 278 SER A CA 1
ATOM 2167 C C . SER A 1 278 ? -10.493 11.851 17.090 1.00 93.38 278 SER A C 1
ATOM 2169 O O . SER A 1 278 ? -11.524 12.132 16.480 1.00 93.38 278 SER A O 1
ATOM 2171 N N . ASP A 1 279 ? -9.809 10.733 16.828 1.00 95.69 279 ASP A N 1
ATOM 2172 C CA . ASP A 1 279 ? -10.256 9.745 15.841 1.00 95.69 279 ASP A CA 1
ATOM 2173 C C . ASP A 1 279 ? -11.399 8.866 16.361 1.00 95.69 279 ASP A C 1
ATOM 2175 O O . ASP A 1 279 ? -12.022 8.143 15.582 1.00 95.69 279 ASP A O 1
ATOM 2179 N N . ILE A 1 280 ? -11.668 8.888 17.669 1.00 96.75 280 ILE A N 1
ATOM 2180 C CA . ILE A 1 280 ? -12.735 8.106 18.291 1.00 96.75 280 ILE A CA 1
ATOM 2181 C C . ILE A 1 280 ? -13.987 8.975 18.366 1.00 96.75 280 ILE A C 1
ATOM 2183 O O . ILE A 1 280 ? -14.096 9.866 19.206 1.00 96.75 280 ILE A O 1
ATOM 2187 N N . GLN A 1 281 ? -14.936 8.713 17.471 1.00 95.25 281 GLN A N 1
ATOM 2188 C CA . GLN A 1 281 ? -16.113 9.554 17.276 1.00 95.25 281 GLN A CA 1
ATOM 2189 C C . GLN A 1 281 ? -17.368 8.854 17.783 1.00 95.25 281 GLN A C 1
ATOM 2191 O O . GLN A 1 281 ? -17.686 7.747 17.346 1.00 95.25 281 GLN A O 1
ATOM 2196 N N . ALA A 1 282 ? -18.096 9.517 18.680 1.00 95.50 282 ALA A N 1
ATOM 2197 C CA . ALA A 1 282 ? -19.469 9.163 19.012 1.00 95.50 282 ALA A CA 1
ATOM 2198 C C . ALA A 1 282 ? -20.405 9.908 18.052 1.00 95.50 282 ALA A C 1
ATOM 2200 O O . ALA A 1 282 ? -20.431 11.137 18.035 1.00 95.50 282 ALA A O 1
ATOM 2201 N N . LEU A 1 283 ? -21.129 9.161 17.224 1.00 93.75 283 LEU A N 1
ATOM 2202 C CA . LEU A 1 283 ? -22.051 9.707 16.234 1.00 93.75 283 LEU A CA 1
ATOM 2203 C C . LEU A 1 283 ? -23.421 9.980 16.864 1.00 93.75 283 LEU A C 1
ATOM 2205 O O . LEU A 1 283 ? -23.790 9.359 17.860 1.00 93.75 283 LEU A O 1
ATOM 2209 N N . GLU A 1 284 ? -24.219 10.842 16.232 1.00 91.19 284 GLU A N 1
ATOM 2210 C CA . GLU A 1 284 ? -25.595 11.147 16.667 1.00 91.19 284 GLU A CA 1
ATOM 2211 C C . GLU A 1 284 ? -26.488 9.897 16.736 1.00 91.19 284 GLU A C 1
ATOM 2213 O O . GLU A 1 284 ? -27.399 9.817 17.556 1.00 91.19 284 GLU A O 1
ATOM 2218 N N . SER A 1 285 ? -26.189 8.882 15.920 1.00 90.06 285 SER A N 1
ATOM 2219 C CA . SER A 1 285 ? -26.864 7.581 15.932 1.00 90.06 285 SER A CA 1
ATOM 2220 C C . SER A 1 285 ? -26.556 6.723 17.171 1.00 90.06 285 SER A C 1
ATOM 2222 O O . SER A 1 285 ? -27.109 5.633 17.308 1.00 90.06 285 SER A O 1
ATOM 2224 N N . GLY A 1 286 ? -25.667 7.176 18.063 1.00 92.88 286 GLY A N 1
ATOM 2225 C CA . GLY A 1 286 ? -25.179 6.430 19.227 1.00 92.88 286 GLY A CA 1
ATOM 2226 C C . GLY A 1 286 ? -24.061 5.433 18.902 1.00 92.88 286 GLY A C 1
ATOM 2227 O O . GLY A 1 286 ? -23.552 4.759 19.795 1.00 92.88 286 GLY A O 1
ATOM 2228 N N . ILE A 1 287 ? -23.657 5.332 17.633 1.00 96.12 287 ILE A N 1
ATOM 2229 C CA . ILE A 1 287 ? -22.552 4.475 17.198 1.00 96.12 287 ILE A CA 1
ATOM 2230 C C . ILE A 1 287 ? -21.227 5.151 17.541 1.00 96.12 287 ILE A C 1
ATOM 2232 O O . ILE A 1 287 ? -20.997 6.301 17.174 1.00 96.12 287 ILE A O 1
ATOM 2236 N N . VAL A 1 288 ? -20.320 4.406 18.172 1.00 98.00 288 VAL A N 1
ATOM 2237 C CA . VAL A 1 288 ? -18.919 4.817 18.303 1.00 98.00 288 VAL A CA 1
ATOM 2238 C C . VAL A 1 288 ? -18.116 4.221 17.153 1.00 98.00 288 VAL A C 1
ATOM 2240 O O . VAL A 1 288 ? -18.199 3.021 16.885 1.00 98.00 288 VAL A O 1
ATOM 2243 N N . ALA A 1 289 ? -17.329 5.044 16.469 1.00 97.56 289 ALA A N 1
ATOM 2244 C CA . ALA A 1 289 ? -16.514 4.632 15.335 1.00 97.56 289 ALA A CA 1
ATOM 2245 C C . ALA A 1 289 ? -15.086 5.178 15.427 1.00 97.56 289 ALA A C 1
ATOM 2247 O O . ALA A 1 289 ? -14.830 6.217 16.031 1.00 97.56 289 ALA A O 1
ATOM 2248 N N . ILE A 1 290 ? -14.158 4.474 14.782 1.00 97.25 290 ILE A N 1
ATOM 2249 C CA . ILE A 1 290 ? -12.818 4.980 14.491 1.00 97.25 290 ILE A CA 1
ATOM 2250 C C . ILE A 1 290 ? -12.853 5.672 13.134 1.00 97.25 290 ILE A C 1
ATOM 2252 O O . ILE A 1 290 ? -13.170 5.034 12.126 1.00 97.25 290 ILE A O 1
ATOM 2256 N N . HIS A 1 291 ? -12.450 6.936 13.081 1.00 95.50 291 HIS A N 1
ATOM 2257 C CA . HIS A 1 291 ? -12.149 7.624 11.833 1.00 95.50 291 HIS A CA 1
ATOM 2258 C C . HIS A 1 291 ? -10.698 7.360 11.439 1.00 95.50 291 HIS A C 1
ATOM 2260 O O . HIS A 1 291 ? -9.755 7.904 12.001 1.00 95.50 291 HIS A O 1
ATOM 2266 N N . ILE A 1 292 ? -10.503 6.488 10.455 1.00 94.31 292 ILE A N 1
ATOM 2267 C CA . ILE A 1 292 ? -9.191 6.272 9.847 1.00 94.31 292 ILE A CA 1
ATOM 2268 C C . ILE A 1 292 ? -8.991 7.371 8.813 1.00 94.31 292 ILE A C 1
ATOM 2270 O O . ILE A 1 292 ? -9.710 7.389 7.820 1.00 94.31 292 ILE A O 1
ATOM 2274 N N . ASN A 1 293 ? -8.015 8.251 9.030 1.00 92.69 293 ASN A N 1
ATOM 2275 C CA . ASN A 1 293 ? -7.779 9.450 8.220 1.00 92.69 293 ASN A CA 1
ATOM 2276 C C . ASN A 1 293 ? -6.277 9.829 8.173 1.00 92.69 293 ASN A C 1
ATOM 2278 O O . ASN A 1 293 ? -5.428 9.157 8.770 1.00 92.69 293 ASN A O 1
ATOM 2282 N N . GLU A 1 294 ? -5.951 10.906 7.449 1.00 90.12 294 GLU A N 1
ATOM 2283 C CA . GLU A 1 294 ? -4.636 11.583 7.487 1.00 90.12 294 GLU A CA 1
ATOM 2284 C C . GLU A 1 294 ? -4.698 12.936 8.224 1.00 90.12 294 GLU A C 1
ATOM 2286 O O . GLU A 1 294 ? -3.812 13.769 8.059 1.00 90.12 294 GLU A O 1
ATOM 2291 N N . ALA A 1 295 ? -5.747 13.174 9.019 1.00 84.88 295 ALA A N 1
ATOM 2292 C CA . ALA A 1 295 ? -5.894 14.381 9.821 1.00 84.88 295 ALA A CA 1
ATOM 2293 C C . ALA A 1 295 ? -5.051 14.249 11.099 1.00 84.88 295 ALA A C 1
ATOM 2295 O O . ALA A 1 295 ? -5.344 13.430 11.972 1.00 84.88 295 ALA A O 1
ATOM 2296 N N . GLY A 1 296 ? -3.979 15.035 11.179 1.00 80.00 296 GLY A N 1
ATOM 2297 C CA . GLY A 1 296 ? -3.043 15.059 12.303 1.00 80.00 296 GLY A CA 1
ATOM 2298 C C . GLY A 1 296 ? -1.593 14.856 11.865 1.00 80.00 296 GLY A C 1
ATOM 2299 O O . GLY A 1 296 ? -1.303 14.197 10.865 1.00 80.00 296 GLY A O 1
ATOM 2300 N N . GLU A 1 297 ? -0.666 15.444 12.616 1.00 78.12 297 GLU A N 1
ATOM 2301 C CA . GLU A 1 297 ? 0.756 15.401 12.285 1.00 78.12 297 GLU A CA 1
ATOM 2302 C C . GLU A 1 297 ? 1.297 13.961 12.301 1.00 78.12 297 GLU A C 1
ATOM 2304 O O . GLU A 1 297 ? 1.014 13.165 13.194 1.00 78.12 297 GLU A O 1
ATOM 2309 N N . GLY A 1 298 ? 2.069 13.597 11.273 1.00 78.81 298 GLY A N 1
ATOM 2310 C CA . GLY A 1 298 ? 2.703 12.279 11.167 1.00 78.81 298 GLY A CA 1
ATOM 2311 C C . GLY A 1 298 ? 1.773 11.122 10.778 1.00 78.81 298 GLY A C 1
ATOM 2312 O O . GLY A 1 298 ? 2.270 10.025 10.497 1.00 78.81 298 GLY A O 1
ATOM 2313 N N . LYS A 1 299 ? 0.455 11.345 10.692 1.00 87.00 299 LYS A N 1
ATOM 2314 C CA . LYS A 1 299 ? -0.504 10.322 10.263 1.00 87.00 299 LYS A CA 1
ATOM 2315 C C . LYS A 1 299 ? -0.434 10.102 8.762 1.00 87.00 299 LYS A C 1
ATOM 2317 O O . LYS A 1 299 ? -0.337 11.030 7.963 1.00 87.00 299 LYS A O 1
ATOM 2322 N N . SER A 1 300 ? -0.498 8.836 8.364 1.00 86.44 300 SER A N 1
ATOM 2323 C CA . SER A 1 300 ? -0.614 8.494 6.954 1.00 86.44 300 SER A CA 1
ATOM 2324 C C . SER A 1 300 ? -1.397 7.213 6.728 1.00 86.44 300 SER A C 1
ATOM 2326 O O . SER A 1 300 ? -1.244 6.212 7.433 1.00 86.44 300 SER A O 1
ATOM 2328 N N . ILE A 1 301 ? -2.215 7.225 5.685 1.00 86.62 301 ILE A N 1
ATOM 2329 C CA . ILE A 1 301 ? -2.915 6.055 5.171 1.00 86.62 301 ILE A CA 1
ATOM 2330 C C . ILE A 1 301 ? -2.349 5.677 3.805 1.00 86.62 301 ILE A C 1
ATOM 2332 O O . ILE A 1 301 ? -1.788 6.490 3.063 1.00 86.62 301 ILE A O 1
ATOM 2336 N N . LYS A 1 302 ? -2.510 4.404 3.441 1.00 75.19 302 LYS A N 1
ATOM 2337 C CA . LYS A 1 302 ? -1.898 3.839 2.231 1.00 75.19 302 LYS A CA 1
ATOM 2338 C C . LYS A 1 302 ? -2.291 4.593 0.952 1.00 75.19 302 LYS A C 1
ATOM 2340 O O . LYS A 1 302 ? -1.479 4.716 0.041 1.00 75.19 302 LYS A O 1
ATOM 2345 N N . ASN A 1 303 ? -3.531 5.058 0.869 1.00 76.38 303 ASN A N 1
ATOM 2346 C CA . ASN A 1 303 ? -4.110 5.768 -0.269 1.00 76.38 303 ASN A CA 1
ATOM 2347 C C . ASN A 1 303 ? -5.399 6.477 0.177 1.00 76.38 303 ASN A C 1
ATOM 2349 O O . ASN A 1 303 ? -6.014 6.028 1.137 1.00 76.38 303 ASN A O 1
ATOM 2353 N N . LYS A 1 304 ? -5.825 7.543 -0.523 1.00 77.00 304 LYS A N 1
ATOM 2354 C CA . LYS A 1 304 ? -7.004 8.358 -0.146 1.00 77.00 304 LYS A CA 1
ATOM 2355 C C . LYS A 1 304 ? -8.261 7.518 0.135 1.00 77.00 304 LYS A C 1
ATOM 2357 O O . LYS A 1 304 ? -8.977 7.769 1.086 1.00 77.00 304 LYS A O 1
ATOM 2362 N N . ARG A 1 305 ? -8.466 6.439 -0.627 1.00 76.56 305 ARG A N 1
ATOM 2363 C CA . ARG A 1 305 ? -9.584 5.488 -0.452 1.00 76.56 305 ARG A CA 1
ATOM 2364 C C . ARG A 1 305 ? -9.512 4.614 0.809 1.00 76.56 305 ARG A C 1
ATOM 2366 O O . ARG A 1 305 ? -10.420 3.831 1.047 1.00 76.56 305 ARG A O 1
ATOM 2373 N N . SER A 1 306 ? -8.434 4.686 1.591 1.00 84.12 306 SER A N 1
ATOM 2374 C CA . SER A 1 306 ? -8.383 4.043 2.909 1.00 84.12 306 SER A CA 1
ATOM 2375 C C . SER A 1 306 ? -9.125 4.843 3.982 1.00 84.12 306 SER A C 1
ATOM 2377 O O . SER A 1 306 ? -9.381 4.271 5.043 1.00 84.12 306 SER A O 1
ATOM 2379 N N . GLU A 1 307 ? -9.439 6.120 3.730 1.00 90.50 307 GLU A N 1
ATOM 2380 C CA . GLU A 1 307 ? -10.154 6.959 4.687 1.00 90.50 307 GLU A CA 1
ATOM 2381 C C . GLU A 1 307 ? -11.579 6.439 4.879 1.00 90.50 307 GLU A C 1
ATOM 2383 O O . GLU A 1 307 ? -12.273 6.174 3.896 1.00 90.50 307 GLU A O 1
ATOM 2388 N N . ARG A 1 308 ? -11.983 6.221 6.135 1.00 91.94 308 ARG A N 1
ATOM 2389 C CA . ARG A 1 308 ? -13.288 5.632 6.472 1.00 91.94 308 ARG A CA 1
ATOM 2390 C C . ARG A 1 308 ? -13.624 5.755 7.954 1.00 91.94 308 ARG A C 1
ATOM 2392 O O . ARG A 1 308 ? -12.722 5.804 8.790 1.00 91.94 308 ARG A O 1
ATOM 2399 N N . LEU A 1 309 ? -14.915 5.681 8.266 1.00 93.62 309 LEU A N 1
ATOM 2400 C CA . LEU A 1 309 ? -15.407 5.380 9.608 1.00 93.62 309 LEU A CA 1
ATOM 2401 C C . LEU A 1 309 ? -15.575 3.865 9.767 1.00 93.62 309 LEU A C 1
ATOM 2403 O O . LEU A 1 309 ? -16.222 3.219 8.942 1.00 93.62 309 LEU A O 1
ATOM 2407 N N . VAL A 1 310 ? -14.993 3.298 10.823 1.00 96.00 310 VAL A N 1
ATOM 2408 C CA . VAL A 1 310 ? -15.148 1.883 11.180 1.00 96.00 310 VAL A CA 1
ATOM 2409 C C . VAL A 1 310 ? -15.876 1.780 12.521 1.00 96.00 310 VAL A C 1
ATOM 2411 O O . VAL A 1 310 ? -15.305 2.189 13.532 1.00 96.00 310 VAL A O 1
ATOM 2414 N N . PRO A 1 311 ? -17.108 1.243 12.561 1.00 97.19 311 PRO A N 1
ATOM 2415 C CA . PRO A 1 311 ? -17.857 1.092 13.804 1.00 97.19 311 PRO A CA 1
ATOM 2416 C C . PRO A 1 311 ? -17.151 0.151 14.783 1.00 97.19 311 PRO A C 1
ATOM 2418 O O . PRO A 1 311 ? -16.665 -0.914 14.394 1.00 97.19 311 PRO A O 1
ATOM 2421 N N . LEU A 1 312 ? -17.153 0.511 16.063 1.00 97.88 312 LEU A N 1
ATOM 2422 C CA . LEU A 1 312 ? -16.705 -0.348 17.152 1.00 97.88 312 LEU A CA 1
ATOM 2423 C C . LEU A 1 312 ? -17.884 -1.181 17.646 1.00 97.88 312 LEU A C 1
ATOM 2425 O O . LEU A 1 312 ? -18.827 -0.660 18.235 1.00 97.88 312 LEU A O 1
ATOM 2429 N N . THR A 1 313 ? -17.844 -2.483 17.369 1.00 96.50 313 THR A N 1
ATOM 2430 C CA . THR A 1 313 ? -18.911 -3.400 17.783 1.00 96.50 313 THR A CA 1
ATOM 2431 C C . THR A 1 313 ? -18.650 -3.888 19.200 1.00 96.50 313 THR A C 1
ATOM 2433 O O . THR A 1 313 ? -17.734 -4.682 19.422 1.00 96.50 313 THR A O 1
ATOM 2436 N N . ASP A 1 314 ? -19.450 -3.409 20.149 1.00 96.62 314 ASP A N 1
ATOM 2437 C CA . ASP A 1 314 ? -19.389 -3.855 21.539 1.00 96.62 314 ASP A CA 1
ATOM 2438 C C . ASP A 1 314 ? -19.712 -5.355 21.664 1.00 96.62 314 ASP A C 1
ATOM 2440 O O . ASP A 1 314 ? -20.514 -5.902 20.903 1.00 96.62 314 ASP A O 1
ATOM 2444 N N . GLY A 1 315 ? -19.028 -6.046 22.576 1.00 95.31 315 GLY A N 1
ATOM 2445 C CA . GLY A 1 315 ? -19.153 -7.490 22.787 1.00 95.31 315 GLY A CA 1
ATOM 2446 C C . GLY A 1 315 ? -18.472 -8.381 21.738 1.00 95.31 315 GLY A C 1
ATOM 2447 O O . GLY A 1 315 ? -18.359 -9.587 21.959 1.00 95.31 315 GLY A O 1
ATOM 2448 N N . ALA A 1 316 ? -17.962 -7.840 20.624 1.00 95.75 316 ALA A N 1
ATOM 2449 C CA . ALA A 1 316 ? -17.278 -8.632 19.597 1.00 95.75 316 ALA A CA 1
ATOM 2450 C C . ALA A 1 316 ? -16.041 -9.347 20.176 1.00 95.75 316 ALA A C 1
ATOM 2452 O O . ALA A 1 316 ? -15.064 -8.698 20.549 1.00 95.75 316 ALA A O 1
ATOM 2453 N N . TYR A 1 317 ? -16.088 -10.682 20.274 1.00 95.31 317 TYR A N 1
ATOM 2454 C CA . TYR A 1 317 ? -15.093 -11.503 20.991 1.00 95.31 317 TYR A CA 1
ATOM 2455 C C . TYR A 1 317 ? -14.812 -11.030 22.434 1.00 95.31 317 TYR A C 1
ATOM 2457 O O . TYR A 1 317 ? -13.683 -11.118 22.925 1.00 95.31 317 TYR A O 1
ATOM 2465 N N . GLY A 1 318 ? -15.818 -10.468 23.108 1.00 94.44 318 GLY A N 1
ATOM 2466 C CA . GLY A 1 318 ? -15.659 -9.886 24.440 1.00 94.44 318 GLY A CA 1
ATOM 2467 C C . GLY A 1 318 ? -14.898 -8.555 24.458 1.00 94.44 318 GLY A C 1
ATOM 2468 O O . GLY A 1 318 ? -14.304 -8.211 25.480 1.00 94.44 318 GLY A O 1
ATOM 2469 N N . PHE A 1 319 ? -14.863 -7.820 23.341 1.00 97.12 319 PHE A N 1
ATOM 2470 C CA . PHE A 1 319 ? -14.457 -6.415 23.339 1.00 97.12 319 PHE A CA 1
ATOM 2471 C C . PHE A 1 319 ? -15.407 -5.592 24.218 1.00 97.12 319 PHE A C 1
ATOM 2473 O O . PHE A 1 319 ? -16.619 -5.688 24.062 1.00 97.12 319 PHE A O 1
ATOM 2480 N N . ASP A 1 320 ? -14.840 -4.787 25.114 1.00 97.06 320 ASP A N 1
ATOM 2481 C CA . ASP A 1 320 ? -15.572 -3.906 26.026 1.00 97.06 320 ASP A CA 1
ATOM 2482 C C . ASP A 1 320 ? -15.381 -2.455 25.568 1.00 97.06 320 ASP A C 1
ATOM 2484 O O . ASP A 1 320 ? -14.312 -1.856 25.760 1.00 97.06 320 ASP A O 1
ATOM 2488 N N . LEU A 1 321 ? -16.413 -1.905 24.922 1.00 97.81 321 LEU A N 1
ATOM 2489 C CA . LEU A 1 321 ? -16.399 -0.539 24.409 1.00 97.81 321 LEU A CA 1
ATOM 2490 C C . LEU A 1 321 ? -16.319 0.488 25.544 1.00 97.81 321 LEU A C 1
ATOM 2492 O O . LEU A 1 321 ? -15.615 1.490 25.410 1.00 97.81 321 LEU A O 1
ATOM 2496 N N . ALA A 1 322 ? -16.985 0.245 26.672 1.00 97.88 322 ALA A N 1
ATOM 2497 C CA . ALA A 1 322 ? -16.969 1.167 27.803 1.00 97.88 322 ALA A CA 1
ATOM 2498 C C . ALA A 1 322 ? -15.564 1.267 28.419 1.00 97.88 322 ALA A C 1
ATOM 2500 O O . ALA A 1 322 ? -15.093 2.367 28.712 1.00 97.88 322 ALA A O 1
ATOM 2501 N N . ALA A 1 323 ? -14.862 0.140 28.565 1.00 97.88 323 ALA A N 1
ATOM 2502 C CA . ALA A 1 323 ? -13.463 0.116 28.990 1.00 97.88 323 ALA A CA 1
ATOM 2503 C C . ALA A 1 323 ? -12.540 0.835 28.002 1.00 97.88 323 ALA A C 1
ATOM 2505 O O . ALA A 1 323 ? -11.650 1.579 28.420 1.00 97.88 323 ALA A O 1
ATOM 2506 N N . PHE A 1 324 ? -12.771 0.670 26.696 1.00 98.06 324 PHE A N 1
ATOM 2507 C CA . PHE A 1 324 ? -11.998 1.390 25.688 1.00 98.06 324 PHE A CA 1
ATOM 2508 C C . PHE A 1 324 ? -12.195 2.904 25.800 1.00 98.06 324 PHE A C 1
ATOM 2510 O O . PHE A 1 324 ? -11.221 3.653 25.778 1.00 98.06 324 PHE A O 1
ATOM 2517 N N . LEU A 1 325 ? -13.433 3.365 25.983 1.00 97.25 325 LEU A N 1
ATOM 2518 C CA . LEU A 1 325 ? -13.727 4.789 26.137 1.00 97.25 325 LEU A CA 1
ATOM 2519 C C . LEU A 1 325 ? -13.118 5.379 27.417 1.00 97.25 325 LEU A C 1
ATOM 2521 O O . LEU A 1 325 ? -12.599 6.492 27.369 1.00 97.25 325 LEU A O 1
ATOM 2525 N N . ARG A 1 326 ? -13.086 4.632 28.533 1.00 96.56 3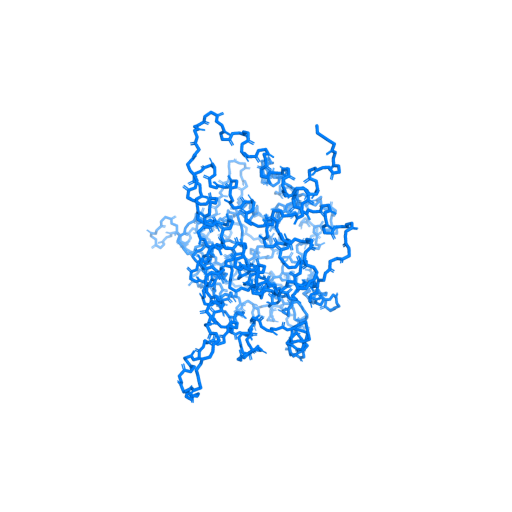26 ARG A N 1
ATOM 2526 C CA . ARG A 1 326 ? -12.350 5.052 29.744 1.00 96.56 326 ARG A CA 1
ATOM 2527 C C . ARG A 1 326 ? -10.861 5.243 29.465 1.00 96.56 326 ARG A C 1
ATOM 2529 O O . ARG A 1 326 ? -10.266 6.209 29.936 1.00 96.56 326 ARG A O 1
ATOM 2536 N N . TYR A 1 327 ? -10.263 4.345 28.686 1.00 95.88 327 TYR A N 1
ATOM 2537 C CA . TYR A 1 327 ? -8.872 4.479 28.270 1.00 95.88 327 TYR A CA 1
ATOM 2538 C C . TYR A 1 327 ? -8.649 5.715 27.384 1.00 95.88 327 TYR A C 1
ATOM 2540 O O . TYR A 1 327 ? -7.741 6.496 27.661 1.00 95.88 327 TYR A O 1
ATOM 2548 N N . VAL A 1 328 ? -9.500 5.935 26.377 1.00 95.06 328 VAL A N 1
ATOM 2549 C CA . VAL A 1 328 ? -9.446 7.128 25.514 1.00 95.06 328 VAL A CA 1
ATOM 2550 C C . VAL A 1 328 ? -9.533 8.408 26.347 1.00 95.06 328 VAL A C 1
ATOM 2552 O O . VAL A 1 328 ? -8.753 9.330 26.130 1.00 95.06 328 VAL A O 1
ATOM 2555 N N . GLU A 1 329 ? -10.428 8.454 27.333 1.00 92.75 329 GLU A N 1
ATOM 2556 C CA . GLU A 1 329 ? -10.558 9.605 28.228 1.00 92.75 329 GLU A CA 1
ATOM 2557 C C . GLU A 1 329 ? -9.311 9.798 29.103 1.00 92.75 329 GLU A C 1
ATOM 2559 O O . GLU A 1 329 ? -8.818 10.915 29.237 1.00 92.75 329 GLU A O 1
ATOM 2564 N N . SER A 1 330 ? -8.718 8.711 29.612 1.00 91.12 330 SER A N 1
ATOM 2565 C CA . SER A 1 330 ? -7.458 8.784 30.366 1.00 91.12 330 SER A CA 1
ATOM 2566 C C . SER A 1 330 ? -6.298 9.359 29.547 1.00 91.12 330 SER A C 1
ATOM 2568 O O . SER A 1 330 ? -5.432 10.029 30.105 1.00 91.12 330 SER A O 1
ATOM 2570 N N . CYS A 1 331 ? -6.300 9.152 28.225 1.00 89.19 331 CYS A N 1
ATOM 2571 C CA . CYS A 1 331 ? -5.324 9.754 27.321 1.00 89.19 331 CYS A CA 1
ATOM 2572 C C . CYS A 1 331 ? -5.556 11.255 27.114 1.00 89.19 331 CYS A C 1
ATOM 2574 O O . CYS A 1 331 ? -4.588 11.960 26.887 1.00 89.19 331 CYS A O 1
ATOM 2576 N N . LYS A 1 332 ? -6.790 11.771 27.211 1.00 84.38 332 LYS A N 1
ATOM 2577 C CA . LYS A 1 332 ? -7.054 13.220 27.082 1.00 84.38 332 LYS A CA 1
ATOM 2578 C C . LYS A 1 332 ? -6.556 14.020 28.283 1.00 84.38 332 LYS A C 1
ATOM 2580 O O . LYS A 1 332 ? -6.174 15.179 28.146 1.00 84.38 332 LYS A O 1
ATOM 2585 N N . LEU A 1 333 ? -6.539 13.399 29.462 1.00 72.81 333 LEU A N 1
ATOM 2586 C CA . LEU A 1 333 ? -6.100 14.034 30.707 1.00 72.81 333 LEU A CA 1
ATOM 2587 C C . LEU A 1 333 ? -4.607 14.422 30.710 1.00 72.81 333 LEU A C 1
ATOM 2589 O O . LEU A 1 333 ? -4.163 15.066 31.658 1.00 72.81 333 LEU A O 1
ATOM 2593 N N . SER A 1 334 ? -3.830 14.080 29.672 1.00 67.31 334 SER A N 1
ATOM 2594 C CA . SER A 1 334 ? -2.448 14.548 29.501 1.00 67.31 334 SER A CA 1
ATOM 2595 C C . SER A 1 334 ? -2.320 15.994 29.005 1.00 67.31 334 SER A C 1
ATOM 2597 O O . SER A 1 334 ? -1.221 16.539 29.084 1.00 67.31 334 SER A O 1
ATOM 2599 N N . GLY A 1 335 ? -3.414 16.641 28.577 1.00 59.75 335 GLY A N 1
ATOM 2600 C CA . GLY A 1 335 ? -3.481 18.101 28.428 1.00 59.75 335 GLY A CA 1
ATOM 2601 C C . GLY A 1 335 ? -3.604 18.665 27.007 1.00 59.75 335 GLY A C 1
ATOM 2602 O O . GLY A 1 335 ? -3.713 19.885 26.890 1.00 59.75 335 GLY A O 1
ATOM 2603 N N . ALA A 1 336 ? -3.633 17.849 25.945 1.00 68.06 336 ALA A N 1
ATOM 2604 C CA . ALA A 1 336 ? -3.924 18.310 24.578 1.00 68.06 336 ALA A CA 1
ATOM 2605 C C . ALA A 1 336 ? -5.294 17.835 24.050 1.00 68.06 336 ALA A C 1
ATOM 2607 O O . ALA A 1 336 ? -5.838 16.819 24.479 1.00 68.06 336 ALA A O 1
ATOM 2608 N N . GLU A 1 337 ? -5.848 18.554 23.063 1.00 66.56 337 GLU A N 1
ATOM 2609 C CA . GLU A 1 337 ? -7.149 18.233 22.444 1.00 66.56 337 GLU A CA 1
ATOM 2610 C C . GLU A 1 337 ? -7.148 16.905 21.659 1.00 66.56 337 GLU A C 1
ATOM 2612 O O . GLU A 1 337 ? -8.190 16.268 21.499 1.00 66.56 337 GLU A O 1
ATOM 2617 N N . SER A 1 338 ? -5.985 16.467 21.167 1.00 80.75 338 SER A N 1
ATOM 2618 C CA . SER A 1 338 ? -5.833 15.267 20.339 1.00 80.75 338 SER A CA 1
ATOM 2619 C C . SER A 1 338 ? -4.545 14.527 20.692 1.00 80.75 338 SER A C 1
ATOM 2621 O O . SER A 1 338 ? -3.480 14.831 20.159 1.00 80.75 338 SER A O 1
ATOM 2623 N N . GLU A 1 339 ? -4.660 13.520 21.551 1.00 87.88 339 GLU A N 1
ATOM 2624 C CA . GLU A 1 339 ? -3.521 12.787 22.110 1.00 87.88 339 GLU A CA 1
ATOM 2625 C C . GLU A 1 339 ? -3.369 11.407 21.460 1.00 87.88 339 GLU A C 1
ATOM 2627 O O . GLU A 1 339 ? -4.382 10.738 21.222 1.00 87.88 339 GLU A O 1
ATOM 2632 N N . PRO A 1 340 ? -2.144 10.936 21.158 1.00 90.06 340 PRO A N 1
ATOM 2633 C CA . PRO A 1 340 ? -1.927 9.596 20.625 1.00 90.06 340 PRO A CA 1
ATOM 2634 C C . PRO A 1 340 ? -2.412 8.517 21.597 1.00 90.06 340 PRO A C 1
ATOM 2636 O O . PRO A 1 340 ? -2.008 8.481 22.759 1.00 90.06 340 PRO A O 1
ATOM 2639 N N . LEU A 1 341 ? -3.213 7.571 21.105 1.00 91.12 341 LEU A N 1
ATOM 2640 C CA . LEU A 1 341 ? -3.603 6.403 21.894 1.00 91.12 341 LEU A CA 1
ATOM 2641 C C . LEU A 1 341 ? -2.385 5.493 22.101 1.00 91.12 341 LEU A C 1
ATOM 2643 O O . LEU A 1 341 ? -2.036 5.129 23.221 1.00 91.12 341 LEU A O 1
ATOM 2647 N N . ALA A 1 342 ? -1.661 5.167 21.031 1.00 86.31 342 ALA A N 1
ATOM 2648 C CA . ALA A 1 342 ? -0.392 4.463 21.161 1.00 86.31 342 ALA A CA 1
ATOM 2649 C C . ALA A 1 342 ? 0.767 5.460 21.293 1.00 86.31 342 ALA A C 1
ATOM 2651 O O . ALA A 1 342 ? 1.063 6.220 20.379 1.00 86.31 342 ALA A O 1
ATOM 2652 N N . GLN A 1 343 ? 1.496 5.387 22.405 1.00 75.00 343 GLN A N 1
ATOM 2653 C CA . GLN A 1 343 ? 2.667 6.235 22.679 1.00 75.00 343 GLN A CA 1
ATOM 2654 C C . GLN A 1 343 ? 3.940 5.774 21.938 1.00 75.00 343 GLN A C 1
ATOM 2656 O O . GLN A 1 343 ? 5.058 6.087 22.341 1.00 75.00 343 GLN A O 1
ATOM 2661 N N . ILE A 1 344 ? 3.803 4.958 20.888 1.00 81.56 344 ILE A N 1
ATOM 2662 C CA . ILE A 1 344 ? 4.931 4.389 20.147 1.00 81.56 344 ILE A CA 1
ATOM 2663 C C . ILE A 1 344 ? 4.649 4.331 18.645 1.00 81.56 344 ILE A C 1
ATOM 2665 O O . ILE A 1 344 ? 3.513 4.181 18.205 1.00 81.56 344 ILE A O 1
ATOM 2669 N N . GLY A 1 345 ? 5.710 4.360 17.838 1.00 81.12 345 GLY A N 1
ATOM 2670 C CA . GLY A 1 345 ? 5.590 4.216 16.388 1.00 81.12 345 GLY A CA 1
ATOM 2671 C C . GLY A 1 345 ? 5.169 2.808 15.939 1.00 81.12 345 GLY A C 1
ATOM 2672 O O . GLY A 1 345 ? 5.480 1.799 16.580 1.00 81.12 345 GLY A O 1
ATOM 2673 N N . TYR A 1 346 ? 4.541 2.728 14.759 1.00 83.69 346 TYR A N 1
ATOM 2674 C CA . TYR A 1 346 ? 3.977 1.483 14.214 1.00 83.69 346 TYR A CA 1
ATOM 2675 C C . TYR A 1 346 ? 4.984 0.329 14.089 1.00 83.69 346 TYR A C 1
ATOM 2677 O O . TYR A 1 346 ? 4.598 -0.830 14.206 1.00 83.69 346 TYR A O 1
ATOM 2685 N N . LYS A 1 347 ? 6.274 0.608 13.839 1.00 86.00 347 LYS A N 1
ATOM 2686 C CA . LYS A 1 347 ? 7.306 -0.439 13.717 1.00 86.00 347 LYS A CA 1
ATOM 2687 C C . LYS A 1 347 ? 7.488 -1.184 15.033 1.00 86.00 347 LYS A C 1
ATOM 2689 O O . LYS A 1 347 ? 7.419 -2.407 15.049 1.00 86.00 347 LYS A O 1
ATOM 2694 N N . THR A 1 348 ? 7.653 -0.440 16.122 1.00 90.00 348 THR A N 1
ATOM 2695 C CA . THR A 1 348 ? 7.809 -0.991 17.471 1.00 90.00 348 THR A CA 1
ATOM 2696 C C . THR A 1 348 ? 6.535 -1.710 17.909 1.00 90.00 348 THR A C 1
ATOM 2698 O O . THR A 1 348 ? 6.609 -2.820 18.432 1.00 90.00 348 THR A O 1
ATOM 2701 N N . ALA A 1 349 ? 5.361 -1.136 17.613 1.00 90.75 349 ALA A N 1
ATOM 2702 C CA . ALA A 1 349 ? 4.075 -1.788 17.867 1.00 90.75 349 ALA A CA 1
ATOM 2703 C C . ALA A 1 349 ? 3.949 -3.116 17.105 1.00 90.75 349 ALA A C 1
ATOM 2705 O O . ALA A 1 349 ? 3.524 -4.124 17.665 1.00 90.75 349 ALA A O 1
ATOM 2706 N N . GLY A 1 350 ? 4.370 -3.130 15.840 1.00 92.38 350 GLY A N 1
ATOM 2707 C CA . GLY A 1 350 ? 4.363 -4.309 14.984 1.00 92.38 350 GLY A CA 1
ATOM 2708 C C . GLY A 1 350 ? 5.334 -5.388 15.423 1.00 92.38 350 GLY A C 1
ATOM 2709 O O . GLY A 1 350 ? 4.955 -6.554 15.449 1.00 92.38 350 GLY A O 1
ATOM 2710 N N . ASP A 1 351 ? 6.569 -5.030 15.770 1.00 93.69 351 ASP A N 1
ATOM 2711 C CA . ASP A 1 351 ? 7.550 -5.995 16.265 1.00 93.69 351 ASP A CA 1
ATOM 2712 C C . ASP A 1 351 ? 7.086 -6.614 17.585 1.00 93.69 351 ASP A C 1
ATOM 2714 O O . ASP A 1 351 ? 7.133 -7.836 17.724 1.00 93.69 351 ASP A O 1
ATOM 2718 N N . TRP A 1 352 ? 6.549 -5.813 18.509 1.00 95.62 352 TRP A N 1
ATOM 2719 C CA . TRP A 1 352 ? 5.944 -6.335 19.734 1.00 95.62 352 TRP A CA 1
ATOM 2720 C C . TRP A 1 352 ? 4.770 -7.281 19.430 1.00 95.62 352 TRP A C 1
ATOM 2722 O O . TRP A 1 352 ? 4.767 -8.424 19.892 1.00 95.62 352 TRP A O 1
ATOM 2732 N N . ALA A 1 353 ? 3.804 -6.853 18.612 1.00 96.00 353 ALA A N 1
ATOM 2733 C CA . ALA A 1 353 ? 2.627 -7.661 18.300 1.00 96.00 353 ALA A CA 1
ATOM 2734 C C . ALA A 1 353 ? 2.999 -8.984 17.609 1.00 96.00 353 ALA A C 1
ATOM 2736 O O . ALA A 1 353 ? 2.523 -10.046 18.002 1.00 96.00 353 ALA A O 1
ATOM 2737 N N . ASN A 1 354 ? 3.874 -8.930 16.600 1.00 95.62 354 ASN A N 1
ATOM 2738 C CA . ASN A 1 354 ? 4.217 -10.078 15.760 1.00 95.62 354 ASN A CA 1
ATOM 2739 C C . ASN A 1 354 ? 5.209 -11.041 16.415 1.00 95.62 354 ASN A C 1
ATOM 2741 O O . ASN A 1 354 ? 5.102 -12.244 16.204 1.00 95.62 354 ASN A O 1
ATOM 2745 N N . ARG A 1 355 ? 6.200 -10.530 17.155 1.00 94.81 355 ARG A N 1
ATOM 2746 C CA . ARG A 1 355 ? 7.283 -11.359 17.708 1.00 94.81 355 ARG A CA 1
ATOM 2747 C C . ARG A 1 355 ? 7.034 -11.792 19.145 1.00 94.81 355 ARG A C 1
ATOM 2749 O O . ARG A 1 355 ? 7.685 -12.727 19.594 1.00 94.81 355 ARG A O 1
ATOM 2756 N N . GLN A 1 356 ? 6.139 -11.113 19.863 1.00 95.44 356 GLN A N 1
ATOM 2757 C CA . GLN A 1 356 ? 5.885 -11.386 21.278 1.00 95.44 356 GLN A CA 1
ATOM 2758 C C . GLN A 1 356 ? 4.411 -11.691 21.528 1.00 95.44 356 GLN A C 1
ATOM 2760 O O . GLN A 1 356 ? 4.079 -12.815 21.884 1.00 95.44 356 GLN A O 1
ATOM 2765 N N . ALA A 1 357 ? 3.518 -10.725 21.305 1.00 96.88 357 ALA A N 1
ATOM 2766 C CA . ALA A 1 357 ? 2.144 -10.832 21.790 1.00 96.88 357 ALA A CA 1
ATOM 2767 C C . ALA A 1 357 ? 1.349 -11.966 21.125 1.00 96.88 357 ALA A C 1
ATOM 2769 O O . ALA A 1 357 ? 0.761 -12.782 21.823 1.00 96.88 357 ALA A O 1
ATOM 2770 N N . ILE A 1 358 ? 1.365 -12.056 19.789 1.00 97.25 358 ILE A N 1
ATOM 2771 C CA . ILE A 1 358 ? 0.650 -13.107 19.046 1.00 97.25 358 ILE A CA 1
ATOM 2772 C C . ILE A 1 358 ? 1.215 -14.506 19.357 1.00 97.25 358 ILE A C 1
ATOM 2774 O O . ILE A 1 358 ? 0.417 -15.391 19.668 1.00 97.25 358 ILE A O 1
ATOM 2778 N N . PRO A 1 359 ? 2.546 -14.742 19.322 1.00 96.81 359 PRO A N 1
ATOM 2779 C CA . PRO A 1 359 ? 3.110 -16.024 19.744 1.00 96.81 359 PRO A CA 1
ATOM 2780 C C . PRO A 1 359 ? 2.726 -16.419 21.174 1.00 96.81 359 PRO A C 1
ATOM 2782 O O . PRO A 1 359 ? 2.319 -17.556 21.396 1.00 96.81 359 PRO A O 1
ATOM 2785 N N . VAL A 1 360 ? 2.800 -15.484 22.128 1.00 97.56 360 VAL A N 1
ATOM 2786 C CA . VAL A 1 360 ? 2.451 -15.742 23.535 1.00 97.56 360 VAL A CA 1
ATOM 2787 C C . VAL A 1 360 ? 0.963 -16.048 23.691 1.00 97.56 360 VAL A C 1
ATOM 2789 O O . VAL A 1 360 ? 0.615 -17.017 24.356 1.00 97.56 360 VAL A O 1
ATOM 2792 N N . ALA A 1 361 ? 0.089 -15.268 23.052 1.00 97.38 361 ALA A N 1
ATOM 2793 C CA . ALA A 1 361 ? -1.356 -15.459 23.133 1.00 97.38 361 ALA A CA 1
ATOM 2794 C C . ALA A 1 361 ? -1.810 -16.814 22.570 1.00 97.38 361 ALA A C 1
ATOM 2796 O O . ALA A 1 361 ? -2.748 -17.420 23.081 1.00 97.38 361 ALA A O 1
ATOM 2797 N N . LEU A 1 362 ? -1.155 -17.298 21.510 1.00 96.94 362 LEU A N 1
ATOM 2798 C CA . LEU A 1 362 ? -1.518 -18.564 20.873 1.00 96.94 362 LEU A CA 1
ATOM 2799 C C . LEU A 1 362 ? -0.832 -19.788 21.489 1.00 96.94 362 LEU A C 1
ATOM 2801 O O . LEU A 1 362 ? -1.367 -20.894 21.376 1.00 96.94 362 LEU A O 1
ATOM 2805 N N . GLY A 1 363 ? 0.331 -19.619 22.122 1.00 95.69 363 GLY A N 1
ATOM 2806 C CA . GLY A 1 363 ? 1.095 -20.720 22.703 1.00 95.69 363 GLY A CA 1
ATOM 2807 C C . GLY A 1 363 ? 1.357 -21.830 21.680 1.00 95.69 363 GLY A C 1
ATOM 2808 O O . GLY A 1 363 ? 1.883 -21.578 20.596 1.00 95.69 363 GLY A O 1
ATOM 2809 N N . ALA A 1 364 ? 0.943 -23.059 22.001 1.00 93.19 364 ALA A N 1
ATOM 2810 C CA . ALA A 1 364 ? 1.113 -24.228 21.133 1.00 93.19 364 ALA A CA 1
ATOM 2811 C C . ALA A 1 364 ? 0.373 -24.130 19.781 1.00 93.19 364 ALA A C 1
ATOM 2813 O O . ALA A 1 364 ? 0.769 -24.787 18.819 1.00 93.19 364 ALA A O 1
ATOM 2814 N N . ASP A 1 365 ? -0.659 -23.284 19.671 1.00 91.19 365 ASP A N 1
ATOM 2815 C CA . ASP A 1 365 ? -1.415 -23.100 18.424 1.00 91.19 365 ASP A CA 1
ATOM 2816 C C . ASP A 1 365 ? -0.748 -22.107 17.463 1.00 91.19 365 ASP A C 1
ATOM 2818 O O . ASP A 1 365 ? -1.245 -21.882 16.349 1.00 91.19 365 ASP A O 1
ATOM 2822 N N . TYR A 1 366 ? 0.353 -21.474 17.880 1.00 93.00 366 TYR A N 1
ATOM 2823 C CA . TYR A 1 366 ? 1.078 -20.538 17.037 1.00 93.00 366 TYR A CA 1
ATOM 2824 C C . TYR A 1 366 ? 1.711 -21.260 15.843 1.00 93.00 366 TYR A C 1
ATOM 2826 O O . TYR A 1 366 ? 2.422 -22.255 15.972 1.00 93.00 366 TYR A O 1
ATOM 2834 N N . LYS A 1 367 ? 1.492 -20.709 14.647 1.00 87.19 367 LYS A N 1
ATOM 2835 C CA . LYS A 1 367 ? 2.113 -21.171 13.404 1.00 87.19 367 LYS A CA 1
ATOM 2836 C C . LYS A 1 367 ? 2.837 -20.011 12.742 1.00 87.19 367 LYS A C 1
ATOM 2838 O O . LYS A 1 367 ? 2.283 -18.917 12.619 1.00 87.19 367 LYS A O 1
ATOM 2843 N N . ALA A 1 368 ? 4.042 -20.276 12.239 1.00 84.56 368 ALA A N 1
ATOM 2844 C CA . ALA A 1 368 ? 4.799 -19.296 11.470 1.00 84.56 368 ALA A CA 1
ATOM 2845 C C . ALA A 1 368 ? 3.950 -18.721 10.318 1.00 84.56 368 ALA A C 1
ATOM 2847 O O . ALA A 1 368 ? 3.243 -19.451 9.609 1.00 84.56 368 ALA A O 1
ATOM 2848 N N . GLY A 1 369 ? 4.018 -17.396 10.159 1.00 83.88 369 GLY A N 1
ATOM 2849 C CA . GLY A 1 369 ? 3.247 -16.632 9.174 1.00 83.88 369 GLY A CA 1
ATOM 2850 C C . GLY A 1 369 ? 1.975 -15.969 9.716 1.00 83.88 369 GLY A C 1
ATOM 2851 O O . GLY A 1 369 ? 1.386 -15.158 9.001 1.00 83.88 369 GLY A O 1
ATOM 2852 N N . LEU A 1 370 ? 1.566 -16.260 10.958 1.00 91.88 370 LEU A N 1
ATOM 2853 C CA . LEU A 1 370 ? 0.531 -15.493 11.655 1.00 91.88 370 LEU A CA 1
ATOM 2854 C C . LEU A 1 370 ? 1.119 -14.181 12.183 1.00 91.88 370 LEU A C 1
ATOM 2856 O O . LEU A 1 370 ? 2.094 -14.175 12.928 1.00 91.88 370 LEU A O 1
ATOM 2860 N N . THR A 1 371 ? 0.536 -13.061 11.765 1.00 94.50 371 THR A N 1
ATOM 2861 C CA . THR A 1 371 ? 1.003 -11.704 12.094 1.00 94.50 371 THR A CA 1
ATOM 2862 C C . THR A 1 371 ? -0.188 -10.814 12.434 1.00 94.50 371 THR A C 1
ATOM 2864 O O . THR A 1 371 ? -1.332 -11.212 12.258 1.00 94.50 371 THR A O 1
ATOM 2867 N N . TYR A 1 372 ? 0.037 -9.569 12.841 1.00 95.69 372 TYR A N 1
ATOM 2868 C CA . TYR A 1 372 ? -1.019 -8.584 13.063 1.00 95.69 372 TYR A CA 1
ATOM 2869 C C . TYR A 1 372 ? -1.935 -8.442 11.838 1.00 95.69 372 TYR A C 1
ATOM 2871 O O . TYR A 1 372 ? -3.153 -8.348 11.952 1.00 95.69 372 TYR A O 1
ATOM 2879 N N . HIS A 1 373 ? -1.372 -8.498 10.626 1.00 93.94 373 HIS A N 1
ATOM 2880 C CA . HIS A 1 373 ? -2.171 -8.420 9.401 1.00 93.94 373 HIS A CA 1
ATOM 2881 C C . HIS A 1 373 ? -3.072 -9.649 9.185 1.00 93.94 373 HIS A C 1
ATOM 2883 O O . HIS A 1 373 ? -4.023 -9.588 8.408 1.00 93.94 373 HIS A O 1
ATOM 2889 N N . SER A 1 374 ? -2.813 -10.755 9.882 1.00 95.06 374 SER A N 1
ATOM 2890 C CA . SER A 1 374 ? -3.686 -11.925 9.867 1.00 95.06 374 SER A CA 1
ATOM 2891 C C . SER A 1 374 ? -5.045 -11.636 10.511 1.00 95.06 374 SER A C 1
ATOM 2893 O O . SER A 1 374 ? -6.019 -12.244 10.076 1.00 95.06 374 SER A O 1
ATOM 2895 N N . PHE A 1 375 ? -5.182 -10.669 11.434 1.00 96.56 375 PHE A N 1
ATOM 2896 C CA . PHE A 1 375 ? -6.498 -10.257 11.964 1.00 96.56 375 PHE A CA 1
ATOM 2897 C C . PHE A 1 375 ? -7.417 -9.765 10.853 1.00 96.56 375 PHE A C 1
ATOM 2899 O O . PHE A 1 375 ? -8.542 -10.231 10.700 1.00 96.56 375 PHE A O 1
ATOM 2906 N N . ARG A 1 376 ? -6.877 -8.917 9.979 1.00 94.94 376 ARG A N 1
ATOM 2907 C CA . ARG A 1 376 ? -7.577 -8.423 8.798 1.00 94.94 376 ARG A CA 1
ATOM 2908 C C . ARG A 1 376 ? -8.032 -9.558 7.876 1.00 94.94 376 ARG A C 1
ATOM 2910 O O . ARG A 1 376 ? -9.174 -9.564 7.429 1.00 94.94 376 ARG A O 1
ATOM 2917 N N . HIS A 1 377 ? -7.166 -10.535 7.601 1.00 93.44 377 HIS A N 1
ATOM 2918 C CA . HIS A 1 377 ? -7.550 -11.710 6.808 1.00 93.44 377 HIS A CA 1
ATOM 2919 C C . HIS A 1 377 ? -8.619 -12.564 7.501 1.00 93.44 377 HIS A C 1
ATOM 2921 O O . HIS A 1 377 ? -9.480 -13.125 6.828 1.00 93.44 377 HIS A O 1
ATOM 2927 N N . SER A 1 378 ? -8.590 -12.629 8.830 1.00 95.00 378 SER A N 1
ATOM 2928 C CA . SER A 1 378 ? -9.569 -13.369 9.634 1.00 95.00 378 SER A CA 1
ATOM 2929 C C . SER A 1 378 ? -10.944 -12.717 9.562 1.00 95.00 378 SER A C 1
ATOM 2931 O O . SER A 1 378 ? -11.917 -13.408 9.281 1.00 95.00 378 SER A O 1
ATOM 2933 N N . LEU A 1 379 ? -11.015 -11.388 9.699 1.00 96.19 379 LEU A N 1
ATOM 2934 C CA . LEU A 1 379 ? -12.262 -10.639 9.545 1.00 96.19 379 LEU A CA 1
ATOM 2935 C C . LEU A 1 379 ? -12.815 -10.742 8.117 1.00 96.19 379 LEU A C 1
ATOM 2937 O O . LEU A 1 379 ? -14.007 -10.964 7.933 1.00 96.19 379 LEU A O 1
ATOM 2941 N N . ALA A 1 380 ? -11.952 -10.650 7.098 1.00 94.50 380 ALA A N 1
ATOM 2942 C CA . ALA A 1 380 ? -12.358 -10.855 5.706 1.00 94.50 380 ALA A CA 1
ATOM 2943 C C . ALA A 1 380 ? -12.950 -12.255 5.479 1.00 94.50 380 ALA A C 1
ATOM 2945 O O . ALA A 1 380 ? -13.998 -12.388 4.851 1.00 94.50 380 ALA A O 1
ATOM 2946 N N . SER A 1 381 ? -12.296 -13.284 6.025 1.00 93.44 381 SER A N 1
ATOM 2947 C CA . SER A 1 381 ? -12.756 -14.673 5.926 1.00 93.44 381 SER A CA 1
ATOM 2948 C C . SER A 1 381 ? -14.078 -14.873 6.667 1.00 93.44 381 SER A C 1
ATOM 2950 O O . SER A 1 381 ? -14.974 -15.527 6.145 1.00 93.44 381 SER A O 1
ATOM 2952 N N . LEU A 1 382 ? -14.234 -14.266 7.850 1.00 95.19 382 LEU A N 1
ATOM 2953 C CA . LEU A 1 382 ? -15.485 -14.293 8.604 1.00 95.19 382 LEU A CA 1
ATOM 2954 C C . LEU A 1 382 ? -16.620 -13.653 7.799 1.00 95.19 382 LEU A C 1
ATOM 2956 O O . LEU A 1 382 ? -17.644 -14.292 7.590 1.00 95.19 382 LEU A O 1
ATOM 2960 N N . MET A 1 383 ? -16.424 -12.436 7.284 1.00 95.62 383 MET A N 1
ATOM 2961 C CA . MET A 1 383 ? -17.411 -11.757 6.438 1.00 95.62 383 MET A CA 1
ATOM 2962 C C . MET A 1 383 ? -17.807 -12.601 5.220 1.00 95.62 383 MET A C 1
ATOM 2964 O O . MET A 1 383 ? -18.989 -12.688 4.898 1.00 95.62 383 MET A O 1
ATOM 2968 N N . GLN A 1 384 ? -16.841 -13.262 4.576 1.00 93.56 384 GLN A N 1
ATOM 2969 C CA . GLN A 1 384 ? -17.103 -14.141 3.438 1.00 93.56 384 GLN A CA 1
ATOM 2970 C C . GLN A 1 384 ? -17.961 -15.351 3.827 1.00 93.56 384 GLN A C 1
ATOM 2972 O O . GLN A 1 384 ? -18.961 -15.621 3.168 1.00 93.56 384 GLN A O 1
ATOM 2977 N N . VAL A 1 385 ? -17.605 -16.058 4.904 1.00 92.94 385 VAL A N 1
ATOM 2978 C CA . VAL A 1 385 ? -18.372 -17.216 5.403 1.00 92.94 385 VAL A CA 1
ATOM 2979 C C . VAL A 1 385 ? -19.783 -16.806 5.830 1.00 92.94 385 VAL A C 1
ATOM 2981 O O . VAL A 1 385 ? -20.726 -17.571 5.666 1.00 92.94 385 VAL A O 1
ATOM 2984 N N . ARG A 1 386 ? -19.942 -15.577 6.330 1.00 94.88 386 ARG A N 1
ATOM 2985 C CA . ARG A 1 386 ? -21.229 -14.993 6.725 1.00 94.88 386 ARG A CA 1
ATOM 2986 C C . ARG A 1 386 ? -22.019 -14.370 5.569 1.00 94.88 386 ARG A C 1
ATOM 2988 O O . ARG A 1 386 ? -23.060 -13.773 5.816 1.00 94.88 386 ARG A O 1
ATOM 2995 N N . GLY A 1 387 ? -21.544 -14.484 4.328 1.00 94.56 387 GLY A N 1
ATOM 2996 C CA . GLY A 1 387 ? -22.258 -13.983 3.151 1.00 94.56 387 GLY A CA 1
ATOM 2997 C C . GLY A 1 387 ? -22.380 -12.458 3.086 1.00 94.56 387 GLY A C 1
ATOM 2998 O O . GLY A 1 387 ? -23.310 -11.943 2.469 1.00 94.56 387 GLY A O 1
ATOM 2999 N N . VAL A 1 388 ? -21.465 -11.715 3.718 1.00 95.38 388 VAL A N 1
ATOM 3000 C CA . VAL A 1 388 ? -21.478 -10.247 3.675 1.00 95.38 388 VAL A CA 1
ATOM 3001 C C . VAL A 1 388 ? -21.256 -9.770 2.234 1.00 95.38 388 VAL A C 1
ATOM 3003 O O . VAL A 1 388 ? -20.260 -10.161 1.614 1.00 95.38 388 VAL A O 1
ATOM 3006 N N . PRO A 1 389 ? -22.119 -8.888 1.693 1.00 93.25 389 PRO A N 1
ATOM 3007 C CA . PRO A 1 389 ? -21.944 -8.373 0.342 1.00 93.25 389 PRO A CA 1
ATOM 3008 C C . PRO A 1 389 ? -20.594 -7.670 0.166 1.00 93.25 389 PRO A C 1
ATOM 3010 O O . PRO A 1 389 ? -20.172 -6.885 1.020 1.00 93.25 389 PRO A O 1
ATOM 3013 N N . THR A 1 390 ? -19.943 -7.890 -0.980 1.00 90.88 390 THR A N 1
ATOM 3014 C CA . THR A 1 390 ? -18.583 -7.397 -1.257 1.00 90.88 390 THR A CA 1
ATOM 3015 C C . THR A 1 390 ? -18.435 -5.892 -1.047 1.00 90.88 390 THR A C 1
ATOM 3017 O O . THR A 1 390 ? -17.427 -5.470 -0.495 1.00 90.88 390 THR A O 1
ATOM 3020 N N . VAL A 1 391 ? -19.446 -5.094 -1.404 1.00 90.00 391 VAL A N 1
ATOM 3021 C CA . VAL A 1 391 ? -19.447 -3.632 -1.211 1.00 90.00 391 VAL A CA 1
ATOM 3022 C C . VAL A 1 391 ? -19.304 -3.254 0.270 1.00 90.00 391 VAL A C 1
ATOM 3024 O O . VAL A 1 391 ? -18.503 -2.388 0.615 1.00 90.00 391 VAL A O 1
ATOM 3027 N N . HIS A 1 392 ? -20.008 -3.950 1.167 1.00 92.44 392 HIS A N 1
ATOM 3028 C CA . HIS A 1 392 ? -19.918 -3.715 2.611 1.00 92.44 392 HIS A CA 1
ATOM 3029 C C . HIS A 1 392 ? -18.568 -4.189 3.157 1.00 92.44 392 HIS A C 1
ATOM 3031 O O . HIS A 1 392 ? -17.912 -3.463 3.902 1.00 92.44 392 HIS A O 1
ATOM 3037 N N . ALA A 1 393 ? -18.105 -5.370 2.734 1.00 92.50 393 ALA A N 1
ATOM 3038 C CA . ALA A 1 393 ? -16.794 -5.880 3.127 1.00 92.50 393 ALA A CA 1
ATOM 3039 C C . ALA A 1 393 ? -15.655 -4.953 2.659 1.00 92.50 393 ALA A C 1
ATOM 3041 O O . ALA A 1 393 ? -14.722 -4.687 3.411 1.00 92.50 393 ALA A O 1
ATOM 3042 N N . GLN A 1 394 ? -15.725 -4.413 1.439 1.00 90.56 394 GLN A N 1
ATOM 3043 C CA . GLN A 1 394 ? -14.755 -3.444 0.922 1.00 90.56 394 GLN A CA 1
ATOM 3044 C C . GLN A 1 394 ? -14.775 -2.138 1.721 1.00 90.56 394 GLN A C 1
ATOM 3046 O O . GLN A 1 394 ? -13.698 -1.628 2.039 1.00 90.56 394 GLN A O 1
ATOM 3051 N N . ALA A 1 395 ? -15.961 -1.645 2.094 1.00 90.75 395 ALA A N 1
ATOM 3052 C CA . ALA A 1 395 ? -16.123 -0.444 2.908 1.00 90.75 395 ALA A CA 1
ATOM 3053 C C . ALA A 1 395 ? -15.522 -0.606 4.315 1.00 90.75 395 ALA A C 1
ATOM 3055 O O . ALA A 1 395 ? -14.688 0.210 4.699 1.00 90.75 395 ALA A O 1
ATOM 3056 N N . VAL A 1 396 ? -15.820 -1.700 5.037 1.00 92.12 396 VAL A N 1
ATOM 3057 C CA . VAL A 1 396 ? -15.184 -2.011 6.342 1.00 92.12 396 VAL A CA 1
ATOM 3058 C C . VAL A 1 396 ? -13.660 -2.040 6.212 1.00 92.12 396 VAL A C 1
ATOM 3060 O O . VAL A 1 396 ? -12.916 -1.503 7.036 1.00 92.12 396 VAL A O 1
ATOM 3063 N N . MET A 1 397 ? -13.173 -2.659 5.139 1.00 90.56 397 MET A N 1
ATOM 3064 C CA . MET A 1 397 ? -11.753 -2.914 4.958 1.00 90.56 397 MET A CA 1
ATOM 3065 C C . MET A 1 397 ? -11.005 -1.684 4.425 1.00 90.56 397 MET A C 1
ATOM 3067 O O . MET A 1 397 ? -9.786 -1.610 4.582 1.00 90.56 397 MET A O 1
ATOM 3071 N N . GLY A 1 398 ? -11.664 -0.706 3.808 1.00 87.31 398 GLY A N 1
ATOM 3072 C CA . GLY A 1 398 ? -10.982 0.378 3.094 1.00 87.31 398 GLY A CA 1
ATOM 3073 C C . GLY A 1 398 ? -10.237 -0.162 1.870 1.00 87.31 398 GLY A C 1
ATOM 3074 O O . GLY A 1 398 ? -9.013 -0.012 1.736 1.00 87.31 398 GLY A O 1
ATOM 3075 N N . HIS A 1 399 ? -10.960 -0.916 1.041 1.00 83.06 399 HIS A N 1
ATOM 3076 C CA . HIS A 1 399 ? -10.543 -1.314 -0.302 1.00 83.06 399 HIS A CA 1
ATOM 3077 C C . HIS A 1 399 ? -11.260 -0.436 -1.330 1.00 83.06 399 HIS A C 1
ATOM 3079 O O . HIS A 1 399 ? -12.438 -0.141 -1.165 1.00 83.06 399 HIS A O 1
ATOM 3085 N N . ALA A 1 400 ? -10.561 -0.064 -2.405 1.00 71.88 400 ALA A N 1
ATOM 3086 C CA . ALA A 1 400 ? -11.224 0.500 -3.576 1.00 71.88 400 ALA A CA 1
ATOM 3087 C C . ALA A 1 400 ? -12.200 -0.540 -4.147 1.00 71.88 400 ALA A C 1
ATOM 3089 O O . ALA A 1 400 ? -11.875 -1.733 -4.176 1.00 71.88 400 ALA A O 1
ATOM 3090 N N . SER A 1 401 ? -13.368 -0.092 -4.604 1.00 62.66 401 SER A N 1
ATOM 3091 C CA . SER A 1 401 ? -14.366 -0.959 -5.238 1.00 62.66 401 SER A CA 1
ATOM 3092 C C . SER A 1 401 ? -13.858 -1.534 -6.562 1.00 62.66 401 SER A C 1
ATOM 3094 O O . SER A 1 401 ? -14.364 -2.553 -7.028 1.00 62.66 401 SER A O 1
ATOM 3096 N N . GLY A 1 402 ? -12.840 -0.897 -7.157 1.00 58.88 402 GLY A N 1
ATOM 3097 C CA . GLY A 1 402 ? -12.309 -1.248 -8.472 1.00 58.88 402 GLY A CA 1
ATOM 3098 C C . GLY A 1 402 ? -13.156 -0.685 -9.612 1.00 58.88 402 GLY A C 1
ATOM 3099 O O . GLY A 1 402 ? -12.834 -0.919 -10.774 1.00 58.88 402 GLY A O 1
ATOM 3100 N N . THR A 1 403 ? -14.207 0.074 -9.287 1.00 58.97 403 THR A N 1
ATOM 3101 C CA . THR A 1 403 ? -15.100 0.719 -10.247 1.00 58.97 403 THR A CA 1
ATOM 3102 C C . THR A 1 403 ? -15.030 2.224 -10.045 1.00 58.97 403 THR A C 1
ATOM 3104 O O . THR A 1 403 ? -15.361 2.724 -8.972 1.00 58.97 403 THR A O 1
ATOM 3107 N N . ILE A 1 404 ? -14.652 2.961 -11.093 1.00 57.75 404 ILE A N 1
ATOM 3108 C CA . ILE A 1 404 ? -14.535 4.427 -11.051 1.00 57.75 404 ILE A CA 1
ATOM 3109 C C . ILE A 1 404 ? -15.840 5.069 -10.558 1.00 57.75 404 ILE A C 1
ATOM 3111 O O . ILE A 1 404 ? -15.791 5.995 -9.759 1.00 57.75 404 ILE A O 1
ATOM 3115 N N . THR A 1 405 ? -17.001 4.545 -10.962 1.00 53.00 405 THR A N 1
ATOM 3116 C CA . THR A 1 405 ? -18.311 5.080 -10.570 1.00 53.00 405 THR A CA 1
ATOM 3117 C C . THR A 1 405 ? -18.520 5.079 -9.057 1.00 53.00 405 THR A C 1
ATOM 3119 O O . THR A 1 405 ? -18.821 6.118 -8.479 1.00 53.00 405 THR A O 1
ATOM 3122 N N . PHE A 1 406 ? -18.311 3.940 -8.396 1.00 60.25 406 PHE A N 1
ATOM 3123 C CA . PHE A 1 406 ? -18.473 3.841 -6.943 1.00 60.25 406 PHE A CA 1
ATOM 3124 C C . PHE A 1 406 ? -17.327 4.509 -6.188 1.00 60.25 406 PHE A C 1
ATOM 3126 O O . PHE A 1 406 ? -17.557 5.091 -5.133 1.00 60.25 406 PHE A O 1
ATOM 3133 N N . ASP A 1 407 ? -16.111 4.466 -6.739 1.00 57.66 407 ASP A N 1
ATOM 3134 C CA . ASP A 1 407 ? -14.951 5.080 -6.105 1.00 57.66 407 ASP A CA 1
ATOM 3135 C C . ASP A 1 407 ? -14.993 6.614 -6.192 1.00 57.66 407 ASP A C 1
ATOM 3137 O O . ASP A 1 407 ? -14.551 7.265 -5.255 1.00 57.66 407 ASP A O 1
ATOM 3141 N N . ILE A 1 408 ? -15.497 7.219 -7.274 1.00 55.56 408 ILE A N 1
ATOM 3142 C CA . ILE A 1 408 ? -15.494 8.682 -7.480 1.00 55.56 408 ILE A CA 1
ATOM 3143 C C . ILE A 1 408 ? -16.844 9.332 -7.155 1.00 55.56 408 ILE A C 1
ATOM 3145 O O . ILE A 1 408 ? -16.843 10.412 -6.572 1.00 55.56 408 ILE A O 1
ATOM 3149 N N . TYR A 1 409 ? -17.967 8.697 -7.500 1.00 41.19 409 TYR A N 1
ATOM 3150 C CA . TYR A 1 409 ? -19.301 9.313 -7.424 1.00 41.19 409 TYR A CA 1
ATOM 3151 C C . TYR A 1 409 ? -20.201 8.728 -6.327 1.00 41.19 409 TYR A C 1
ATOM 3153 O O . TYR A 1 409 ? -21.250 9.296 -6.034 1.00 41.19 409 TYR A O 1
ATOM 3161 N N . GLY A 1 410 ? -19.827 7.599 -5.717 1.00 54.59 410 GLY A N 1
ATOM 3162 C CA . GLY A 1 410 ? -20.583 7.016 -4.611 1.00 54.59 410 GLY A CA 1
ATOM 3163 C C . GLY A 1 410 ? -20.330 7.758 -3.297 1.00 54.59 410 GLY A C 1
ATOM 3164 O O . GLY A 1 410 ? -19.183 8.009 -2.939 1.00 54.59 410 GLY A O 1
ATOM 3165 N N . SER A 1 411 ? -21.385 8.024 -2.523 1.00 61.12 411 SER A N 1
ATOM 3166 C CA . SER A 1 411 ? -21.296 8.556 -1.150 1.00 61.12 411 SER A CA 1
ATOM 3167 C C . SER A 1 411 ? -20.752 7.544 -0.123 1.00 61.12 411 SER A C 1
ATOM 3169 O O . SER A 1 411 ? -20.695 7.834 1.069 1.00 61.12 411 SER A O 1
ATOM 3171 N N . GLY A 1 412 ? -20.317 6.363 -0.577 1.00 75.88 412 GLY A N 1
ATOM 3172 C CA . GLY A 1 412 ? -19.869 5.264 0.272 1.00 75.88 412 GLY A CA 1
ATOM 3173 C C . GLY A 1 412 ? -21.024 4.509 0.936 1.00 75.88 412 GLY A C 1
ATOM 3174 O O . GLY A 1 412 ? -22.200 4.793 0.716 1.00 75.88 412 GLY A O 1
ATOM 3175 N N . VAL A 1 413 ? -20.683 3.496 1.733 1.00 84.75 413 VAL A N 1
ATOM 3176 C CA . VAL A 1 413 ? -21.659 2.769 2.557 1.00 84.75 413 VAL A CA 1
ATOM 3177 C C . VAL A 1 413 ? -21.817 3.516 3.886 1.00 84.75 413 VAL A C 1
ATOM 3179 O O . VAL A 1 413 ? -20.797 3.749 4.538 1.00 84.75 413 VAL A O 1
ATOM 3182 N N . PRO A 1 414 ? -23.046 3.858 4.322 1.00 90.69 414 PRO A N 1
ATOM 3183 C CA . PRO A 1 414 ? -23.268 4.506 5.613 1.00 90.69 414 PRO A CA 1
ATOM 3184 C C . PRO A 1 414 ? -22.718 3.678 6.777 1.00 90.69 414 PRO A C 1
ATOM 3186 O O . PRO A 1 414 ? -22.845 2.449 6.800 1.00 90.69 414 PRO A O 1
ATOM 3189 N N . VAL A 1 415 ? -22.140 4.349 7.771 1.00 92.38 415 VAL A N 1
ATOM 3190 C CA . VAL A 1 415 ? -21.525 3.702 8.940 1.00 92.38 415 VAL A CA 1
ATOM 3191 C C . VAL A 1 415 ? -22.539 2.879 9.744 1.00 92.38 415 VAL A C 1
ATOM 3193 O O . VAL A 1 415 ? -22.198 1.813 10.249 1.00 92.38 415 VAL A O 1
ATOM 3196 N N . GLU A 1 416 ? -23.811 3.276 9.762 1.00 94.06 416 GLU A N 1
ATOM 3197 C CA . GLU A 1 416 ? -24.922 2.537 10.371 1.00 94.06 416 GLU A CA 1
ATOM 3198 C C . GLU A 1 416 ? -25.134 1.172 9.710 1.00 94.06 416 GLU A C 1
ATOM 3200 O O . GLU A 1 416 ? -25.409 0.176 10.385 1.00 94.06 416 GLU A O 1
ATOM 3205 N N . ALA A 1 417 ? -24.999 1.102 8.382 1.00 94.44 417 ALA A N 1
ATOM 3206 C CA . ALA A 1 417 ? -25.096 -0.158 7.655 1.00 94.44 417 ALA A CA 1
ATOM 3207 C C . ALA A 1 417 ? -23.897 -1.060 7.980 1.00 94.44 417 ALA A C 1
ATOM 3209 O O . ALA A 1 417 ? -24.075 -2.256 8.217 1.00 94.44 417 ALA A O 1
ATOM 3210 N N . LEU A 1 418 ? -22.692 -0.486 8.081 1.00 95.06 418 LEU A N 1
ATOM 3211 C CA . LEU A 1 418 ? -21.500 -1.225 8.505 1.00 95.06 418 LEU A CA 1
ATOM 3212 C C . LEU A 1 418 ? -21.631 -1.742 9.943 1.00 95.06 418 LEU A C 1
ATOM 3214 O O . LEU A 1 418 ? -21.278 -2.889 10.207 1.00 95.06 418 LEU A O 1
ATOM 3218 N N . ALA A 1 419 ? -22.189 -0.945 10.856 1.00 96.31 419 ALA A N 1
ATOM 3219 C CA . ALA A 1 419 ? -22.397 -1.334 12.248 1.00 96.31 419 ALA A CA 1
ATOM 3220 C C . ALA A 1 419 ? -23.364 -2.520 12.364 1.00 96.31 419 ALA A C 1
ATOM 3222 O O . ALA A 1 419 ? -23.096 -3.465 13.109 1.00 96.31 419 ALA A O 1
ATOM 3223 N N . LYS A 1 420 ? -24.450 -2.518 11.577 1.00 95.88 420 LYS A N 1
ATOM 3224 C CA . LYS A 1 420 ? -25.391 -3.647 11.488 1.00 95.88 420 LYS A CA 1
ATOM 3225 C C . LYS A 1 420 ? -24.715 -4.910 10.958 1.00 95.88 420 LYS A C 1
ATOM 3227 O O . LYS A 1 420 ? -24.908 -5.981 11.528 1.00 95.88 420 LYS A O 1
ATOM 3232 N N . VAL A 1 421 ? -23.903 -4.784 9.905 1.00 95.50 421 VAL A N 1
ATOM 3233 C CA . VAL A 1 421 ? -23.142 -5.907 9.332 1.00 95.50 421 VAL A CA 1
ATOM 3234 C C . VAL A 1 421 ? -22.175 -6.494 10.360 1.00 95.50 421 VAL A C 1
ATOM 3236 O O . VAL A 1 421 ? -22.212 -7.699 10.600 1.00 95.50 421 VAL A O 1
ATOM 3239 N N . LEU A 1 422 ? -21.345 -5.660 10.994 1.00 96.25 422 LEU A N 1
ATOM 3240 C CA . LEU A 1 422 ? -20.359 -6.112 11.980 1.00 96.25 422 LEU A CA 1
ATOM 3241 C C . LEU A 1 422 ? -21.030 -6.743 13.208 1.00 96.25 422 LEU A C 1
ATOM 3243 O O . LEU A 1 422 ? -20.653 -7.834 13.628 1.00 96.25 422 LEU A O 1
ATOM 3247 N N . SER A 1 423 ? -22.099 -6.129 13.715 1.00 95.56 423 SER A N 1
ATOM 3248 C CA . SER A 1 423 ? -22.902 -6.711 14.797 1.00 95.56 423 SER A CA 1
ATOM 3249 C C . SER A 1 423 ? -23.466 -8.081 14.417 1.00 95.56 423 SER A C 1
ATOM 3251 O O . SER A 1 423 ? -23.429 -9.009 15.220 1.00 95.56 423 SER A O 1
ATOM 3253 N N . GLY A 1 424 ? -23.965 -8.233 13.187 1.00 95.06 424 GLY A N 1
ATOM 3254 C CA . GLY A 1 424 ? -24.504 -9.499 12.692 1.00 95.06 424 GLY A CA 1
ATOM 3255 C C . GLY A 1 424 ? -23.461 -10.616 12.633 1.00 95.06 424 GLY A C 1
ATOM 3256 O O . GLY A 1 424 ? -23.743 -11.727 13.074 1.00 95.06 424 GLY A O 1
ATOM 3257 N N . ILE A 1 425 ? -22.250 -10.336 12.139 1.00 94.94 425 ILE A N 1
ATOM 3258 C CA . ILE A 1 425 ? -21.214 -11.374 11.995 1.00 94.94 425 ILE A CA 1
ATOM 3259 C C . ILE A 1 425 ? -20.580 -11.799 13.326 1.00 94.94 425 ILE A C 1
ATOM 3261 O O . ILE A 1 425 ? -20.065 -12.913 13.402 1.00 94.94 425 ILE A O 1
ATOM 3265 N N . PHE A 1 426 ? -20.607 -10.945 14.358 1.00 94.44 426 PHE A N 1
ATOM 3266 C CA . PHE A 1 426 ? -19.993 -11.239 15.658 1.00 94.44 426 PHE A CA 1
ATOM 3267 C C . PHE A 1 426 ? -20.935 -11.905 16.674 1.00 94.44 426 PHE A C 1
ATOM 3269 O O . PHE A 1 426 ? -20.439 -12.542 17.599 1.00 94.44 426 PHE A O 1
ATOM 3276 N N . ARG A 1 427 ? -22.265 -11.834 16.497 1.00 82.44 427 ARG A N 1
ATOM 3277 C CA . ARG A 1 427 ? -23.269 -12.400 17.434 1.00 82.44 427 ARG A CA 1
ATOM 3278 C C . ARG A 1 427 ? -23.128 -13.893 17.738 1.00 82.44 427 ARG A C 1
ATOM 3280 O O . ARG A 1 427 ? -23.630 -14.345 18.755 1.00 82.44 427 ARG A O 1
ATOM 3287 N N . GLU A 1 428 ? -22.477 -14.649 16.867 1.00 63.38 428 GLU A N 1
ATOM 3288 C CA . GLU A 1 428 ? -22.337 -16.108 16.977 1.00 63.38 428 GLU A CA 1
ATOM 3289 C C . GLU A 1 428 ? -20.880 -16.551 17.189 1.00 63.38 428 GLU A C 1
ATOM 3291 O O . GLU A 1 428 ? -20.534 -17.710 16.963 1.00 63.38 428 GLU A O 1
ATOM 3296 N N . VAL A 1 429 ? -19.998 -15.615 17.544 1.00 63.56 429 VAL A N 1
ATOM 3297 C CA . VAL A 1 429 ? -18.580 -15.903 17.810 1.00 63.56 429 VAL A CA 1
ATOM 3298 C C . VAL A 1 429 ? -18.251 -15.834 19.311 1.00 63.56 429 VAL A C 1
ATOM 3300 O O . VAL A 1 429 ? -17.106 -16.066 19.696 1.00 63.56 429 VAL A O 1
ATOM 3303 N N . GLY A 1 430 ? -19.252 -15.515 20.140 1.00 47.25 430 GLY A N 1
ATOM 3304 C CA . GLY A 1 430 ? -19.178 -15.476 21.603 1.00 47.25 430 GLY A CA 1
ATOM 3305 C C . GLY A 1 430 ? -19.524 -16.798 22.267 1.00 47.25 430 GLY A C 1
ATOM 3306 O O . GLY A 1 430 ? -20.347 -17.546 21.691 1.00 47.25 430 GLY A O 1
#

Radius of gyration: 31.96 Å; Cα contacts (8 Å, |Δi|>4): 497; chains: 1; bounding box: 73×59×91 Å

Mean predicted aligned error: 15.3 Å

Solvent-accessible surface area (backbone atoms only — not comparable to full-atom values): 24619 Å² total; per-residue (Å²): 132,59,72,73,53,57,43,53,51,51,32,56,76,66,56,65,80,44,90,81,63,47,61,65,59,53,44,54,52,48,35,52,53,46,50,49,62,70,67,59,84,77,58,82,89,47,44,61,61,52,42,53,48,38,51,51,50,39,51,42,46,53,50,46,69,73,74,50,97,66,53,73,57,54,50,51,48,46,54,51,50,40,51,46,34,54,19,45,46,40,32,71,76,72,43,48,65,61,37,56,49,51,38,53,65,50,60,72,70,79,71,82,87,85,77,97,73,78,98,76,79,81,76,75,77,73,65,50,18,54,53,58,52,48,49,53,45,41,71,74,55,36,82,82,40,57,71,71,55,39,55,51,46,54,52,46,47,55,55,49,23,70,61,53,47,81,47,34,52,78,74,62,52,53,64,59,56,49,54,39,50,52,61,46,44,77,79,37,58,40,58,59,43,35,51,42,49,52,54,50,47,51,43,51,53,52,30,38,78,70,66,75,24,93,71,84,64,62,76,90,66,62,70,83,64,73,65,75,77,77,70,39,54,53,53,73,69,54,50,44,35,42,38,55,46,31,68,74,38,56,74,86,37,46,69,24,50,52,51,50,49,25,50,74,51,28,48,53,66,54,56,55,30,61,32,32,45,68,30,57,40,77,42,96,88,71,49,41,25,41,50,43,56,58,85,57,90,93,43,64,60,97,46,82,63,42,51,42,65,39,54,63,56,66,53,40,59,70,38,55,54,69,59,50,51,53,34,46,52,60,48,39,75,78,74,54,91,64,30,61,59,34,95,54,58,42,66,64,54,46,51,46,40,41,72,43,50,51,45,63,38,41,48,92,74,52,55,94,62,58,43,69,69,16,30,27,45,25,44,52,50,49,39,55,77,66,66,51,56,66,72,59,53,28,53,61,62,36,45,77,80,88,41,68,62,58,64,73,73,43,93,68,79,58,53,70,59,52,38,52,51,52,48,62,68,36,72,80,66,108

InterPro domains:
  IPR002104 Integrase, catalytic domain [PF00589] (234-409)
  IPR002104 Integrase, catalytic domain [PS51898] (229-423)
  IPR010998 Integrase/recombinase, N-terminal [G3DSA:1.10.150.130] (125-228)
  IPR011010 DNA breaking-rejoining enzyme, catalytic core [SSF56349] (128-414)
  IPR013762 Integrase-like, catalytic domain superfamily [G3DSA:1.10.443.10] (229-423)
  IPR044068 Core-binding (CB) domain [PS51900] (128-208)
  IPR050090 Bacterial tyrosine recombinase XerC/XerD complex [PTHR30349] (164-410)

Sequence (430 aa):
MDASQRLAETIKAFHLDHPKATFGELKEHLLWVAEDLLSTAHEVHTLRDWGDLYEDVKTNLAEIAATMPLNVDQHEHVMNAKQVMNAAQARLQGDSVPLVKIIRDLEGNHGPMGEVVPASLSVLASSMTFETLSGLYLADRGQDQKSSTLKETKLCHGVLSAQLGDLDLRKHSRADLVAMRDRLHATRAASTVNKLIVKLSAVFAWAVENGHLFKTYDKKLKLTKGLESTRKAFTQAQVAKVMDYTRNLPETSWKRWLLSLGVITGGRLNEISQLTTSDIQALESGIVAIHINEAGEGKSIKNKRSERLVPLTDGAYGFDLAAFLRYVESCKLSGAESEPLAQIGYKTAGDWANRQAIPVALGADYKAGLTYHSFRHSLASLMQVRGVPTVHAQAVMGHASGTITFDIYGSGVPVEALAKVLSGIFREVG

Nearest PDB structures (foldseek):
  1z19-assembly1_A-2  TM=7.425E-01  e=1.045E-06  Lambdavirus lambda
  5j0n-assembly1_E  TM=7.367E-01  e=8.443E-07  Lambdavirus lambda
  1z1b-assembly1_B  TM=6.831E-01  e=6.538E-07  Lambdavirus lambda
  1z1g-assembly1_D  TM=6.895E-01  e=9.194E-07  Lambdavirus lambda
  1z19-assembly1_B-2  TM=7.072E-01  e=2.556E-06  Lambdavirus lambda

Secondary structure (DSSP, 8-state):
--HHHHHHHHHHHTTTT-TT--HHHHHHHHHHHHHHHHH----GGGHHHHHHHHHHHHHHHHHHHHHS---HHHHHHHHHHHHHHHHHHHHHTT--HHHHHHHHHHHTT-PPS----------------HHHHHHHHHHHHSTTS-HHHHHHHHHHHHHHHHHHTT--TTS--HHHHHHHHHHHHTTS-HHHHHHHHHHHHHHHHHHHHTTS-S----TT-S--SS----PPPPPHHHHHHHHHHHHTS-TT-HHHHHHHHHHHH---HHHHHT-BGGGEEE-TTS-EEEEE-S-STT---SSGGG-EEEE--TTGGG--HHHHHHHHHHHHTTS-SS-BSSSS-HHHHHHHIIIIIHHHHHGGG--TT--HHHHHHHHHHHHHHTT--HHHHHHHHT---S-HIIIII-----HHHHHHHHHHHHTT--